Protein 9I98 (pdb70)

InterPro domains:
  IPR005653 Organic solvent tolerance-like, N-terminal [PF03968] (53-194)
  IPR007543 LptD, C-terminal [PF04453] (309-697)
  IPR020889 LPS-assembly protein LptD [MF_01411] (3-763)
  IPR050218 Lipopolysaccharide Assembly Protein LptD [PTHR30189] (1-781)

Solvent-accessible surface area: 33456 Å² total; per-residue (Å²): 97,28,136,81,68,52,40,12,52,119,9,67,30,4,97,91,5,75,23,64,17,76,62,133,82,69,26,148,69,64,19,11,23,57,11,29,1,77,0,105,83,6,24,37,65,2,115,16,57,26,57,101,33,104,50,152,28,11,53,7,37,61,3,80,1,89,0,59,46,0,108,17,28,80,108,114,76,113,141,71,152,41,11,112,0,71,2,61,28,59,63,18,66,11,60,58,110,86,32,96,46,44,66,17,58,37,14,69,3,40,5,47,40,2,9,48,27,12,51,46,74,64,16,24,5,2,36,4,37,4,31,8,50,77,26,73,4,79,7,37,70,72,64,34,25,42,84,15,40,12,59,14,46,13,20,36,135,106,59,65,15,6,19,10,2,43,73,17,68,36,42,26,85,47,80,73,103,65,59,95,82,21,33,84,63,47,14,11,38,4,56,2,32,24,97,94,133,41,17,0,60,3,54,2,78,3,81,18,49,9,70,32,54,44,97,77,75,63,93,9,52,72,42,46,13,47,19,87,3,29,5,71,0,76,0,71,60,17,122,69,41,37,85,151,48,132,49,107,9,63,105,53,14,106,7,70,0,60,7,84,28,41,18,17,83,75,10,51,31,67,88,24,130,183,83,55,112,36,57,37,37,4,59,31,40,70,48,7,79,8,96,8,23,83,86,89,0,32,38,2,48,42,5,1,1,10,49,19,24,32,31,24,27,6,3,14,43,36,36,56,26,0,11,10,0,12,8,9,9,9,32,22,37,5,53,3,58,9,14,27,22,35,25,115,45,29,65,40,58,52,23,81,9,80,3,25,12,90,19,97,71,49,32,99,2,32,56,71,120,48,52,78,80,49,124,51,108,76,15,40,7,10,107,3,9,50,37,42,112,50,66,32,122,78,49,0,48,43,15,17,86,24,80,17,33,42,3,96,49,36,6,13,26,50,46,19,60,0,2,51,52,54,84,23,66,0,33,12,91,23,75,16,50,1,0,54,43,22,0,62,9,40,15,25,141,54,9,34,108,19,80,23,20,76,59,10,4,7,5,60,1,42,8,36,0,53,3,76,52,112,122,100,0,57,0,18,10,104,6,68,21,52,77,40,101,104,34,3,0,16,6,99,3,56,7,57,16,53,134,92,90,17,62,49,68,24,70,26,86,25,2,15,18,41,34,105,129,136,89,90,14,61,47,11,44,25,79,16,99,48,57,65,154,115,17,11,2,50,105,4,2,103,71,12,14,3,25,11,33,51,6,55,163,50,74,89,71,31,111,75,50,48,0,20,94,64,1,66,37,0,11,16,30,21,70,48,34,23,3,68,13,3,56,8,0,73,77,35,0,85,91,33,47,9,92,43,33,79,122,127,35,131,128,127,105,6,10,16,0,102,11,42,159,47,50,73,33,84,17,12,14,0,8,6,31,10,2,44,7,0,7,14,24,2,14,0,46,0,76,4,34,0,56,18,54,89,142,74,103,36,111,14,44,2,36,5,42,43,30,4,9,4,12,14,34,57,1,5,0,20,12,24,3,43,60,46,10,32,142,23,0,28,41,58,0,0,45,42,0,3,44,72,0,44,20,6,83,43,64,6,157,153,78,128,19,141,26,34,225,100,2,81,54,72,183,109,111,140

Radius of gyration: 26.99 Å; Cα contacts (8 Å, |Δi|>4): 1843; chains: 3; bounding box: 71×61×68 Å

Sequence (718 aa):
SGFLIPNAKYTTTNYFEFYLPYYWNIAPNMDATITPHYMHRRGNIMWENEFRYLSQAGAGLMELDYLPSDKVYEDEHPNDDSSRRWLFYWNHSGVMDQVWRFNVDYTKVSDPSYFNDFDNKYGSSTDGYATQKFSVGYAVQNNFNATVSTKQFQVFSEQNTSSYSAEPQLDVNYYQNDVGPFDTRIYGQAVHFVNTRDDMPEATRVHLEPTINLPLSNNWGSINTEAKFLATHYQQTNLDWYNSRNTTKLDESVNRVMPQFKVDGKMVFERDMEMLAPGYTQTLEPRAQYLYVPYRDQSDIYNYDSSLLQSDYSGLFRDRTYGGLDRIASANQVTTGVTSRIYDDAAVERFNISVGQIYYFTESRTGDDNITWENDDKTGSLVWAGDTYWRISERWGLRGGIQYDTRLDNVATSNSSIEYRRDEDRLVQLNYHYASPEYIQATLPKYYSTAEQYKNGISQVGAVASRPIADRWSIVGAYYYDTNANKQADSMLGVQYSSCCYAIRVGYERKLNGWDNDKQHAVYDNAIGFNIELGLGTQEMLRSNILPYQNTLCGWHLRDTTQVPSTMKVMILDSGDPNGPLSRAVRNQLRLNGVELLDKETTRKDVPSLRLGKVSIAKDTASVFRNGQTAEYQMIMTVNATVLIPGRDIYPISAKVFRSFFDNPQMALAKDNEQDMIVKEMYDRAAEQLIRKLPSIRAADIACSDFMDWFYCDGYPCA

Foldseek 3Di:
DFWDFKWWKAKPLQGTKIWTKTKACPDPFKIKIWIFMATVQQGFTKIKMWIWGQDQFFTKIWIKIKTQAGPVQCVVVVPDPGHIKMKIFMFGFGDHPNFKTWTWTAIDIPALCPQLRDAAPVHHLPDQKTKTKTKIKGDDPFKIKMWMWIDIQGRDPVDRKAKIFGTKIWMKGWDPPPPQKTKIKIWMWTWIDIPDPQDKTKIKIKIKIKMKHWDDDPFKIKMKMKMKIWMWMAIDNQCVVCVPDVDAADRIDIDIWMKIKMKMKGKDKDFDDVPDGQKMKIKMKMKMWIFIDEDAQSNFDDRAWAADDCAPVNQRDRAGIPDDSFGWGAGKMKIKMKMFMAHNVRDTAKMKMKIWMFGPFFTDGNPPPFDFPDDDGGGTFKMKMKMWGNPDPFKIKIKIWIGGVRLPDTAKIKIKMKGDPDLQWIKMKMWIWGALSNCCGGPDPCLCVAPVRNRTFTKIKIKGWDDDPQFKIWIWMWMATVVVRGTAKIKIKIWGDDDQKIKIWMKMKHFSQADPVVTGTDIMIMIIMDMDSSRCSQVRQQNIPDHDDDRD/DPDDPPPAALAHPLQQEEEEAEPCCPDLLNVLLVVVNVVSNRHYDYPPDPPQQHKYKYWDDKDKDWDAPDADPVRHGFKIKIKIKTKMWIGRDPQDIHIDMAMDIDMDTADVVPNVVVVVVVVVVVSVVSNSRNVRVSNCNVVVVVVSD/DDPDPCVLVPVVDPVVD

Secondary structure (DSSP, 8-state):
-EE-PPPEEEETTTEEEEE--EEEEEETTEEEEEEEEEETTTTEEEEEEEEEEEETTEEEEEEEEEES--HHHHHH-TTSS---EEEEEEEEEEEETTTEEEEEEEEEESSTTSTTTS--SSS-TT-SEEEEEEEEEEEETTEEEEEEEEEEEE--SS----EEEEEEEEEEEEEEEETTEEEEEEEEEEEEEESSSSS-EEEEEEEEEEEEEEE--SSEEEEEEEEEEEEEEEEE--HHHHHH-SS---SEEEEEEEEEEEEEEE-EEEEE-SSSTTEEEEEEEEEEEEEE-----TTS--SS--B----HHHHT-S-SBSSSS----EEEEEEEEEEEEE-TT--EEEEEEEEEEEESS----S------SS---SEEEEEEEEEEE--SSSEEEEEEEEEETTTTEEEEEEEEEEEEEETTEEEEEEEEEE-HHHHHHHS-GGGTTSTTTTT-EEEEEEEEEEEETTTEEEEEEEEEETTTTEEEEEEEEEEEE-SS-EEEEEEEEEEEEEETTTTEEEEEEEEEEEEE----HHHHHTSSSS------/---EE--S-SS-STTSEEEEEES-TTSHHHHHHHHHHHHTT-EEEPTT-S--SS-EEEEEEEEEEEEEEEE-TTS-EEEEEEEEEEEEEEEETTTEEEEEEEEEEEEEE--GGGHHHHHHHHHHHHHHHHHHHHHHHHHTHHHHHHHH-/--S-GGGGTS--S----

B-factor: mean 90.66, std 22.63, range [30.0, 201.22]

GO terms:
  GO:0005515 protein binding (F, IPI)

Nearest PDB structures (foldseek):
  4q35-assembly1_A  TM=9.926E-01  e=1.844E-93  Shigella flexneri
  4rhb-assembly1_A  TM=9.964E-01  e=6.907E-90  Escherichia coli K-12
  4n4r-assembly1_A  TM=9.851E-01  e=5.255E-80  Salmonella enterica subsp. enterica serovar Typhimurium str. LT2
  8h1s-assembly2_A  TM=8.598E-01  e=5.212E-42  Pseudomonas aeruginosa PAO1
  8h1s-assembly1_C  TM=8.596E-01  e=9.929E-42  Pseudomonas aeruginosa PAO1

Structure (mmCIF, N/CA/C/O backbone):
data_9I98
#
_entry.id   9I98
#
_cell.length_a   1.00
_cell.length_b   1.00
_cell.length_c   1.00
_cell.angle_alpha   90.00
_cell.angle_beta   90.00
_cell.angle_gamma   90.00
#
_symmetry.space_group_name_H-M   'P 1'
#
loop_
_entity.id
_entity.type
_entity.pdbx_description
1 polymer 'LPS-assembly protein LptD'
2 polymer 'LPS-assembly lipoprotein LptE'
3 polymer 'Compound 13 - Bicyclic Peptide binder'
4 non-polymer DODECYL-BETA-D-MALTOSIDE
5 non-polymer 1-[3,5-bis(2-chloranylethanoyl)-1,3,5-triazinan-1-yl]-2-chloranyl-ethanone
#
loop_
_atom_site.group_PDB
_atom_site.id
_atom_site.type_symbol
_atom_site.label_atom_id
_atom_site.label_alt_id
_atom_site.label_comp_id
_atom_site.label_asym_id
_atom_site.label_entity_id
_atom_site.label_seq_id
_atom_site.pdbx_PDB_ins_code
_atom_site.Cartn_x
_atom_site.Cartn_y
_atom_site.Cartn_z
_atom_site.occupancy
_atom_site.B_iso_or_equiv
_atom_site.auth_seq_id
_atom_site.auth_comp_id
_atom_site.auth_asym_id
_atom_site.auth_atom_id
_atom_site.pdbx_PDB_model_num
ATOM 1 N N . SER A 1 202 ? 112.336 145.138 155.678 1.00 85.40 226 SER A N 1
ATOM 2 C CA . SER A 1 202 ? 113.730 145.563 155.703 1.00 90.41 226 SER A CA 1
ATOM 3 C C . SER A 1 202 ? 114.323 145.417 157.099 1.00 90.82 226 SER A C 1
ATOM 4 O O . SER A 1 202 ? 113.927 146.119 158.027 1.00 90.76 226 SER A O 1
ATOM 7 N N . GLY A 1 203 ? 115.275 144.507 157.238 1.00 98.45 227 GLY A N 1
ATOM 8 C CA . GLY A 1 203 ? 115.896 144.285 158.524 1.00 97.19 227 GLY A CA 1
ATOM 9 C C . GLY A 1 203 ? 117.051 143.317 158.424 1.00 99.47 227 GLY A C 1
ATOM 10 O O . GLY A 1 203 ? 117.475 142.941 157.331 1.00 102.17 227 GLY A O 1
ATOM 11 N N . PHE A 1 204 ? 117.553 142.915 159.587 1.00 83.46 228 PHE A N 1
ATOM 12 C CA . PHE A 1 204 ? 118.696 142.018 159.654 1.00 79.23 228 PHE A CA 1
ATOM 13 C C . PHE A 1 204 ? 118.299 140.606 159.249 1.00 82.81 228 PHE A C 1
ATOM 14 O O . PHE A 1 204 ? 117.211 140.130 159.585 1.00 88.16 228 PHE A O 1
ATOM 22 N N . LEU A 1 205 ? 119.187 139.936 158.523 1.00 66.88 229 LEU A N 1
ATOM 23 C CA . LEU A 1 205 ? 118.996 138.539 158.168 1.00 67.98 229 LEU A CA 1
ATOM 24 C C . LEU A 1 205 ? 119.671 137.659 159.218 1.00 70.10 229 LEU A C 1
ATOM 25 O O . LEU A 1 205 ? 120.115 138.134 160.266 1.00 70.97 229 LEU A O 1
ATOM 30 N N . ILE A 1 206 ? 119.758 136.361 158.949 1.00 84.73 230 ILE A N 1
ATOM 31 C CA . ILE A 1 206 ? 120.373 135.409 159.867 1.00 84.76 230 ILE A CA 1
ATOM 32 C C . ILE A 1 206 ? 121.866 135.355 159.556 1.00 88.01 230 ILE A C 1
ATOM 33 O O . ILE A 1 206 ? 122.236 134.989 158.430 1.00 91.16 230 ILE A O 1
ATOM 38 N N . PRO A 1 207 ? 122.740 135.707 160.498 1.00 86.12 231 PRO A N 1
ATOM 39 C CA . PRO A 1 207 ? 124.182 135.689 160.214 1.00 82.42 231 PRO A CA 1
ATOM 40 C C . PRO A 1 207 ? 124.688 134.269 160.004 1.00 84.03 231 PRO A C 1
ATOM 41 O O . PRO A 1 207 ? 124.524 133.402 160.865 1.00 88.58 231 PRO A O 1
ATOM 45 N N . ASN A 1 208 ? 125.312 134.042 158.856 1.00 77.00 232 ASN A N 1
ATOM 46 C CA . ASN A 1 208 ? 125.963 132.779 158.549 1.00 81.13 232 ASN A CA 1
ATOM 47 C C . ASN A 1 208 ? 127.458 132.847 158.846 1.00 83.90 232 ASN A C 1
ATOM 48 O O . ASN A 1 208 ? 128.036 133.926 158.990 1.00 88.25 232 ASN A O 1
ATOM 53 N N . ALA A 1 209 ? 128.084 131.677 158.936 1.00 78.13 233 ALA A N 1
ATOM 54 C CA . ALA A 1 209 ? 129.479 131.601 159.341 1.00 70.82 233 ALA A CA 1
ATOM 55 C C . ALA A 1 209 ? 130.249 130.687 158.401 1.00 75.45 233 ALA A C 1
ATOM 56 O O . ALA A 1 209 ? 129.673 129.868 157.683 1.00 85.68 233 ALA A O 1
ATOM 58 N N . LYS A 1 210 ? 131.571 130.841 158.420 1.00 71.43 234 LYS A N 1
ATOM 59 C CA . LYS A 1 210 ? 132.441 130.103 157.519 1.00 66.06 234 LYS A CA 1
ATOM 60 C C . LYS A 1 210 ? 133.849 130.068 158.094 1.00 72.03 234 LYS A C 1
ATOM 61 O O . LYS A 1 210 ? 134.284 131.008 158.763 1.00 83.24 234 LYS A O 1
ATOM 67 N N . TYR A 1 211 ? 134.550 128.968 157.830 1.00 72.71 235 TYR A N 1
ATOM 68 C CA . TYR A 1 211 ? 135.962 128.818 158.153 1.00 73.18 235 TYR A CA 1
ATOM 69 C C . TYR A 1 211 ? 136.684 128.379 156.891 1.00 76.92 235 TYR A C 1
ATOM 70 O O . TYR A 1 211 ? 136.328 127.361 156.290 1.00 85.61 235 TYR A O 1
ATOM 79 N N . THR A 1 212 ? 137.704 129.137 156.500 1.00 79.39 236 THR A N 1
ATOM 80 C CA . THR A 1 212 ? 138.497 128.835 155.321 1.00 80.64 236 THR A CA 1
ATOM 81 C C . THR A 1 212 ? 139.974 128.955 155.663 1.00 84.52 236 THR A C 1
ATOM 82 O O . THR A 1 212 ? 140.362 129.664 156.593 1.00 92.00 236 THR A O 1
ATOM 86 N N . THR A 1 213 ? 140.801 128.248 154.896 1.00 82.76 237 THR A N 1
ATOM 87 C CA . THR A 1 213 ? 142.240 128.280 155.115 1.00 85.94 237 THR A CA 1
ATOM 88 C C . THR A 1 213 ? 142.886 129.577 154.649 1.00 90.16 237 THR A C 1
ATOM 89 O O . THR A 1 213 ? 144.042 129.832 155.001 1.00 89.75 237 THR A O 1
ATOM 93 N N . THR A 1 214 ? 142.180 130.398 153.872 1.00 109.75 238 THR A N 1
ATOM 94 C CA . THR A 1 214 ? 142.697 131.694 153.453 1.00 109.87 238 THR A CA 1
ATOM 95 C C . THR A 1 214 ? 142.267 132.837 154.358 1.00 110.39 238 THR A C 1
ATOM 96 O O . THR A 1 214 ? 142.966 133.852 154.425 1.00 114.86 238 THR A O 1
ATOM 100 N N . ASN A 1 215 ? 141.134 132.706 155.048 1.00 93.47 239 ASN A N 1
ATOM 101 C CA . ASN A 1 215 ? 140.629 133.761 155.910 1.00 90.78 239 ASN A CA 1
ATOM 102 C C . ASN A 1 215 ? 140.398 133.325 157.347 1.00 94.40 239 ASN A C 1
ATOM 103 O O . ASN A 1 215 ? 140.105 134.180 158.188 1.00 101.47 239 ASN A O 1
ATOM 108 N N . TYR A 1 216 ? 140.525 132.036 157.653 1.00 92.67 240 TYR A N 1
ATOM 109 C CA . TYR A 1 216 ? 140.273 131.494 158.998 1.00 90.37 240 TYR A CA 1
ATOM 110 C C . TYR A 1 216 ? 138.793 131.723 159.292 1.00 91.80 240 TYR A C 1
ATOM 111 O O . TYR A 1 216 ? 137.958 131.480 158.406 1.00 95.70 240 TYR A O 1
ATOM 120 N N . PHE A 1 217 ? 138.421 132.181 160.482 1.00 84.89 241 PHE A N 1
ATOM 121 C CA . PHE A 1 217 ? 137.014 132.384 160.793 1.00 82.59 241 PHE A CA 1
ATOM 122 C C . PHE A 1 217 ? 136.460 133.568 160.011 1.00 85.93 241 PHE A C 1
ATOM 123 O O . PHE A 1 217 ? 137.070 134.639 159.968 1.00 91.71 241 PHE A O 1
ATOM 131 N N . GLU A 1 218 ? 135.298 133.371 159.399 1.00 84.64 242 GLU A N 1
ATOM 132 C CA . GLU A 1 218 ? 134.603 134.409 158.653 1.00 78.98 242 GLU A CA 1
ATOM 133 C C . GLU A 1 218 ? 133.241 134.644 159.285 1.00 84.84 242 GLU A C 1
ATOM 134 O O . GLU A 1 218 ? 132.611 133.708 159.784 1.00 92.69 242 GLU A O 1
ATOM 140 N N . PHE A 1 219 ? 132.788 135.890 159.266 1.00 87.04 243 PHE A N 1
ATOM 141 C CA . PHE A 1 219 ? 131.470 136.223 159.784 1.00 81.92 243 PHE A CA 1
ATOM 142 C C . PHE A 1 219 ? 130.766 137.163 158.820 1.00 86.44 243 PHE A C 1
ATOM 143 O O . PHE A 1 219 ? 131.379 138.091 158.296 1.00 91.73 243 PHE A O 1
ATOM 151 N N . TYR A 1 220 ? 129.483 136.920 158.584 1.00 76.45 244 TYR A N 1
ATOM 152 C CA . TYR A 1 220 ? 128.660 137.793 157.759 1.00 74.98 244 TYR A CA 1
ATOM 153 C C . TYR A 1 220 ? 127.467 138.270 158.570 1.00 79.86 244 TYR A C 1
ATOM 154 O O . TYR A 1 220 ? 126.832 137.482 159.274 1.00 87.58 244 TYR A O 1
ATOM 163 N N . LEU A 1 221 ? 127.160 139.561 158.467 1.00 86.00 245 LEU A N 1
ATOM 164 C CA . LEU A 1 221 ? 126.023 140.152 159.172 1.00 84.19 245 LEU A CA 1
ATOM 165 C C . LEU A 1 221 ? 125.183 140.937 158.174 1.00 86.74 245 LEU A C 1
ATOM 166 O O . LEU A 1 221 ? 125.218 142.174 158.149 1.00 90.40 245 LEU A O 1
ATOM 171 N N . PRO A 1 222 ? 124.408 140.248 157.341 1.00 77.65 246 PRO A N 1
ATOM 172 C CA . PRO A 1 222 ? 123.656 140.940 156.291 1.00 78.13 246 PRO A CA 1
ATOM 173 C C . PRO A 1 222 ? 122.519 141.781 156.847 1.00 81.65 246 PRO A C 1
ATOM 174 O O . PRO A 1 222 ? 121.952 141.493 157.903 1.00 87.03 246 PRO A O 1
ATOM 178 N N . TYR A 1 223 ? 122.195 142.840 156.111 1.00 79.59 247 TYR A N 1
ATOM 179 C CA . TYR A 1 223 ? 121.043 143.687 156.376 1.00 78.24 247 TYR A CA 1
ATOM 180 C C . TYR A 1 223 ? 120.348 143.943 155.050 1.00 81.06 247 TYR A C 1
ATOM 181 O O . TYR A 1 223 ? 120.992 144.354 154.080 1.00 83.91 247 TYR A O 1
ATOM 190 N N . TYR A 1 224 ? 119.042 143.709 155.011 1.00 81.43 248 TYR A N 1
ATOM 191 C CA . TYR A 1 224 ? 118.255 143.852 153.795 1.00 81.02 248 TYR A CA 1
ATOM 192 C C . TYR A 1 224 ? 117.431 145.128 153.881 1.00 83.12 248 TYR A C 1
ATOM 193 O O . TYR A 1 224 ? 116.715 145.344 154.863 1.00 89.50 248 TYR A O 1
ATOM 202 N N . TRP A 1 225 ? 117.532 145.966 152.852 1.00 89.03 249 TRP A N 1
ATOM 203 C CA . TRP A 1 225 ? 116.825 147.239 152.785 1.00 89.96 249 TRP A CA 1
ATOM 204 C C . TRP A 1 225 ? 115.881 147.134 151.593 1.00 94.98 249 TRP A C 1
ATOM 205 O O . TRP A 1 225 ? 116.329 147.019 150.448 1.00 99.71 249 TRP A O 1
ATOM 216 N N . ASN A 1 226 ? 114.579 147.171 151.863 1.00 95.01 250 ASN A N 1
ATOM 217 C CA . ASN A 1 226 ? 113.563 147.144 150.813 1.00 92.74 250 ASN A CA 1
ATOM 218 C C . ASN A 1 226 ? 113.271 148.584 150.415 1.00 93.57 250 ASN A C 1
ATOM 219 O O . ASN A 1 226 ? 112.448 149.258 151.037 1.00 95.60 250 ASN A O 1
ATOM 224 N N . ILE A 1 227 ? 113.949 149.058 149.372 1.00 93.44 251 ILE A N 1
ATOM 225 C CA . ILE A 1 227 ? 113.819 150.457 148.973 1.00 95.61 251 ILE A CA 1
ATOM 226 C C . ILE A 1 227 ? 112.458 150.703 148.338 1.00 96.77 251 ILE A C 1
ATOM 227 O O . ILE A 1 227 ? 111.676 151.540 148.801 1.00 96.44 251 ILE A O 1
ATOM 232 N N . ALA A 1 228 ? 112.158 149.974 147.271 1.00 95.92 252 ALA A N 1
ATOM 233 C CA . ALA A 1 228 ? 110.918 150.139 146.528 1.00 92.97 252 ALA A CA 1
ATOM 234 C C . ALA A 1 228 ? 110.455 148.775 146.032 1.00 95.70 252 ALA A C 1
ATOM 235 O O . ALA A 1 228 ? 111.166 147.781 146.222 1.00 99.33 252 ALA A O 1
ATOM 237 N N . PRO A 1 229 ? 109.271 148.673 145.423 1.00 105.93 253 PRO A N 1
ATOM 238 C CA . PRO A 1 229 ? 108.852 147.376 144.861 1.00 106.29 253 PRO A CA 1
ATOM 239 C C . PRO A 1 229 ? 109.768 146.852 143.767 1.00 106.55 253 PRO A C 1
ATOM 240 O O . PRO A 1 229 ? 109.816 145.635 143.556 1.00 104.98 253 PRO A O 1
ATOM 244 N N . ASN A 1 230 ? 110.493 147.722 143.064 1.00 103.85 254 ASN A N 1
ATOM 245 C CA . ASN A 1 230 ? 111.388 147.305 141.992 1.00 102.52 254 ASN A CA 1
ATOM 246 C C . ASN A 1 230 ? 112.860 147.454 142.357 1.00 101.60 254 ASN A C 1
ATOM 247 O O . ASN A 1 230 ? 113.722 147.237 141.501 1.00 101.45 254 ASN A O 1
ATOM 252 N N . MET A 1 231 ? 113.170 147.820 143.597 1.00 101.41 255 MET A N 1
ATOM 253 C CA . MET A 1 231 ? 114.544 148.067 144.008 1.00 99.33 255 MET A CA 1
ATOM 254 C C . MET A 1 231 ? 114.761 147.537 145.414 1.00 102.10 255 MET A C 1
ATOM 255 O O . MET A 1 231 ? 113.884 147.660 146.271 1.00 106.18 255 MET A O 1
ATOM 260 N N . ASP A 1 232 ? 115.933 146.955 145.652 1.00 97.63 256 ASP A N 1
ATOM 261 C CA . ASP A 1 232 ? 116.311 146.581 147.007 1.00 92.88 256 ASP A CA 1
ATOM 262 C C . ASP A 1 232 ? 117.828 146.539 147.119 1.00 92.75 256 ASP A C 1
ATOM 263 O O . ASP A 1 232 ? 118.543 146.485 146.116 1.00 97.76 256 ASP A O 1
ATOM 268 N N . ALA A 1 233 ? 118.314 146.576 148.358 1.00 78.53 257 ALA A N 1
ATOM 269 C CA . ALA A 1 233 ? 119.742 146.622 148.619 1.00 78.28 257 ALA A CA 1
ATOM 270 C C .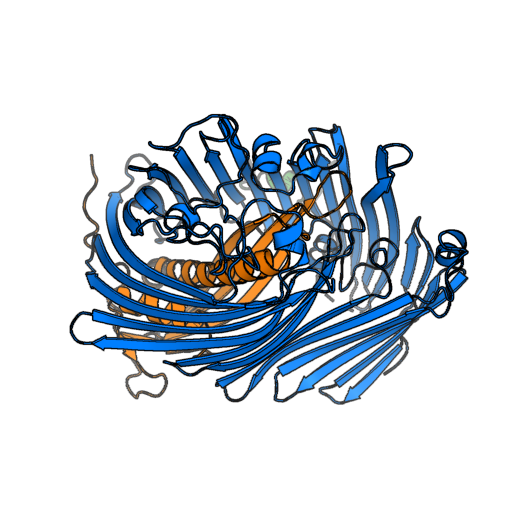 ALA A 1 233 ? 120.075 145.706 149.785 1.00 81.36 257 ALA A C 1
ATOM 271 O O . ALA A 1 233 ? 119.211 145.339 150.583 1.00 90.51 257 ALA A O 1
ATOM 273 N N . THR A 1 234 ? 121.349 145.339 149.873 1.00 76.02 258 THR A N 1
ATOM 274 C CA . THR A 1 234 ? 121.829 144.477 150.947 1.00 75.72 258 THR A CA 1
ATOM 275 C C . THR A 1 234 ? 123.208 144.949 151.374 1.00 76.18 258 THR A C 1
ATOM 276 O O . THR A 1 234 ? 124.122 145.015 150.552 1.00 84.95 258 THR A O 1
ATOM 280 N N . ILE A 1 235 ? 123.359 145.269 152.653 1.00 72.27 259 ILE A N 1
ATOM 281 C CA . ILE A 1 235 ? 124.633 145.708 153.210 1.00 72.44 259 ILE A CA 1
ATOM 282 C C . ILE A 1 235 ? 125.121 144.628 154.161 1.00 75.18 259 ILE A C 1
ATOM 283 O O . ILE A 1 235 ? 124.454 144.320 155.153 1.00 83.92 259 ILE A O 1
ATOM 288 N N . THR A 1 236 ? 126.278 144.052 153.863 1.00 70.24 260 THR A N 1
ATOM 289 C CA . THR A 1 236 ? 126.818 142.940 154.641 1.00 71.11 260 THR A CA 1
ATOM 290 C C . THR A 1 236 ? 128.211 143.287 155.141 1.00 70.44 260 THR A C 1
ATOM 291 O O . THR A 1 236 ? 129.159 143.344 154.330 1.00 77.12 260 THR A O 1
ATOM 295 N N . PRO A 1 237 ? 128.377 143.572 156.431 1.00 68.90 261 PRO A N 1
ATOM 296 C CA . PRO A 1 237 ? 129.719 143.525 157.018 1.00 69.51 261 PRO A CA 1
ATOM 297 C C . PRO A 1 237 ? 130.187 142.081 157.097 1.00 71.38 261 PRO A C 1
ATOM 298 O O . PRO A 1 237 ? 129.447 141.192 157.528 1.00 78.41 261 PRO A O 1
ATOM 302 N N . HIS A 1 238 ? 131.428 141.850 156.677 1.00 79.05 262 HIS A N 1
ATOM 303 C CA . HIS A 1 238 ? 131.976 140.506 156.538 1.00 73.47 262 HIS A CA 1
ATOM 304 C C . HIS A 1 238 ? 133.326 140.578 157.247 1.00 76.99 262 HIS A C 1
ATOM 305 O O . HIS A 1 238 ? 134.307 141.067 156.685 1.00 84.39 262 HIS A O 1
ATOM 312 N N . TYR A 1 239 ? 133.356 140.109 158.488 1.00 75.56 263 TYR A N 1
ATOM 313 C CA . TYR A 1 239 ? 134.573 140.095 159.282 1.00 72.11 263 TYR A CA 1
ATOM 314 C C . TYR A 1 239 ? 135.466 138.932 158.880 1.00 73.43 263 TYR A C 1
ATOM 315 O O . TYR A 1 239 ? 135.010 137.786 158.801 1.00 81.34 263 TYR A O 1
ATOM 324 N N . MET A 1 240 ? 136.740 139.235 158.641 1.00 88.52 264 MET A N 1
ATOM 325 C CA . MET A 1 240 ? 137.767 138.250 158.331 1.00 88.22 264 MET A CA 1
ATOM 326 C C . MET A 1 240 ? 138.839 138.315 159.406 1.00 90.80 264 MET A C 1
ATOM 327 O O . MET A 1 240 ? 139.392 139.392 159.675 1.00 99.19 264 MET A O 1
ATOM 332 N N . HIS A 1 241 ? 139.136 137.164 160.010 1.00 78.26 265 HIS A N 1
ATOM 333 C CA . HIS A 1 241 ? 140.053 137.122 161.141 1.00 81.74 265 HIS A CA 1
ATOM 334 C C . HIS A 1 241 ? 141.507 137.083 160.695 1.00 87.32 265 HIS A C 1
ATOM 335 O O . HIS A 1 241 ? 142.347 137.795 161.256 1.00 89.62 265 HIS A O 1
ATOM 342 N N . ARG A 1 242 ? 141.827 136.245 159.706 1.00 92.26 266 ARG A N 1
ATOM 343 C CA . ARG A 1 242 ? 143.202 136.165 159.225 1.00 91.99 266 ARG A CA 1
ATOM 344 C C . ARG A 1 242 ? 143.642 137.478 158.598 1.00 94.79 266 ARG A C 1
ATOM 345 O O . ARG A 1 242 ? 144.781 137.915 158.791 1.00 95.85 266 ARG A O 1
ATOM 353 N N . ARG A 1 243 ? 142.752 138.123 157.849 1.00 86.44 267 ARG A N 1
ATOM 354 C CA . ARG A 1 243 ? 143.037 139.449 157.326 1.00 84.38 267 ARG A CA 1
ATOM 355 C C . ARG A 1 243 ? 142.687 140.545 158.320 1.00 82.76 267 ARG A C 1
ATOM 356 O O . ARG A 1 243 ? 143.031 141.707 158.083 1.00 80.98 267 ARG A O 1
ATOM 364 N N . GLY A 1 244 ? 142.021 140.195 159.419 1.00 101.14 268 GLY A N 1
ATOM 365 C CA . GLY A 1 244 ? 141.838 141.076 160.554 1.00 99.41 268 GLY A CA 1
ATOM 366 C C . GLY A 1 244 ? 141.109 142.372 160.278 1.00 101.36 268 GLY A C 1
ATOM 367 O O . GLY A 1 244 ? 141.567 143.438 160.699 1.00 100.46 268 GLY A O 1
ATOM 368 N N . ASN A 1 245 ? 139.981 142.312 159.580 1.00 95.99 269 ASN A N 1
ATOM 369 C CA . ASN A 1 245 ? 139.265 143.542 159.261 1.00 91.86 269 ASN A CA 1
ATOM 370 C C . ASN A 1 245 ? 137.842 143.169 158.852 1.00 95.11 269 ASN A C 1
ATOM 371 O O . ASN A 1 245 ? 137.421 142.018 159.001 1.00 97.40 269 ASN A O 1
ATOM 376 N N . ILE A 1 246 ? 137.085 144.152 158.369 1.00 82.18 270 ILE A N 1
ATOM 377 C CA . ILE A 1 246 ? 135.706 143.956 157.942 1.00 77.16 270 ILE A CA 1
ATOM 378 C C . ILE A 1 246 ? 135.572 144.459 156.515 1.00 76.30 270 ILE A C 1
ATOM 379 O O . ILE A 1 246 ? 135.736 145.657 156.258 1.00 82.72 270 ILE A O 1
ATOM 384 N N . MET A 1 247 ? 135.272 143.553 155.593 1.00 75.34 271 MET A N 1
ATOM 385 C CA . MET A 1 247 ? 134.969 143.920 154.220 1.00 74.84 271 MET A CA 1
ATOM 386 C C . MET A 1 247 ? 133.483 144.227 154.112 1.00 80.42 271 MET A C 1
ATOM 387 O O . MET A 1 247 ? 132.649 143.471 154.616 1.00 92.19 271 MET A O 1
ATOM 392 N N . TRP A 1 248 ? 133.154 145.339 153.470 1.00 72.97 272 TRP A N 1
ATOM 393 C CA . TRP A 1 248 ? 131.772 145.775 153.339 1.00 69.49 272 TRP A CA 1
ATOM 394 C C . TRP A 1 248 ? 131.276 145.390 151.954 1.00 72.36 272 TRP A C 1
ATOM 395 O O . TRP A 1 248 ? 131.882 145.774 150.947 1.00 82.95 272 TRP A O 1
ATOM 406 N N . GLU A 1 249 ? 130.187 144.626 151.906 1.00 82.16 273 GLU A N 1
ATOM 407 C CA . GLU A 1 249 ? 129.617 144.127 150.664 1.00 84.42 273 GLU A CA 1
ATOM 408 C C . GLU A 1 249 ? 128.263 144.782 150.442 1.00 89.70 273 GLU A C 1
ATOM 409 O O . GLU A 1 249 ? 127.453 144.864 151.369 1.00 96.28 273 GLU A O 1
ATOM 415 N N . ASN A 1 250 ? 128.017 145.254 149.223 1.00 73.35 274 ASN A N 1
ATOM 416 C CA . ASN A 1 250 ? 126.772 145.930 148.889 1.00 70.93 274 ASN A CA 1
ATOM 417 C C . ASN A 1 250 ? 126.158 145.293 147.652 1.00 73.36 274 ASN A C 1
ATOM 418 O O . ASN A 1 250 ? 126.755 145.326 146.570 1.00 81.50 274 ASN A O 1
ATOM 423 N N . GLU A 1 251 ? 124.974 144.712 147.832 1.00 85.57 275 GLU A N 1
ATOM 424 C CA . GLU A 1 251 ? 124.078 144.264 146.776 1.00 83.41 275 GLU A CA 1
ATOM 425 C C . GLU A 1 251 ? 123.102 145.383 146.452 1.00 87.01 275 GLU A C 1
ATOM 426 O O . GLU A 1 251 ? 122.628 146.073 147.358 1.00 93.86 275 GLU A O 1
ATOM 432 N N . PHE A 1 252 ? 122.769 145.534 145.174 1.00 79.59 276 PHE A N 1
ATOM 433 C CA . PHE A 1 252 ? 121.709 146.452 144.766 1.00 79.13 276 PHE A CA 1
ATOM 434 C C . PHE A 1 252 ? 121.010 145.857 143.552 1.00 81.50 276 PHE A C 1
ATOM 435 O O . PHE A 1 252 ? 121.579 145.833 142.458 1.00 85.96 276 PHE A O 1
ATOM 443 N N . ARG A 1 253 ? 119.788 145.371 143.747 1.00 87.45 277 ARG A N 1
ATOM 444 C CA . ARG A 1 253 ? 119.003 144.759 142.684 1.00 84.91 277 ARG A CA 1
ATOM 445 C C . ARG A 1 253 ? 117.917 145.729 142.245 1.00 88.56 277 ARG A C 1
ATOM 446 O O . ARG A 1 253 ? 117.234 146.322 143.088 1.00 91.59 277 ARG A O 1
ATOM 454 N N . TYR A 1 254 ? 117.755 145.884 140.932 1.00 81.48 278 TYR A N 1
ATOM 455 C CA . TYR A 1 254 ? 116.788 146.826 140.391 1.00 77.02 278 TYR A CA 1
ATOM 456 C C . TYR A 1 254 ? 116.090 146.229 139.178 1.00 79.33 278 TYR A C 1
ATOM 457 O O . TYR A 1 254 ? 116.670 145.436 138.430 1.00 81.88 278 TYR A O 1
ATOM 466 N N . LEU A 1 255 ? 114.836 146.628 138.994 1.00 84.87 279 LEU A N 1
ATOM 467 C CA . LEU A 1 255 ? 114.058 146.310 137.806 1.00 82.81 279 LEU A CA 1
ATOM 468 C C . LEU A 1 255 ? 113.483 147.610 137.269 1.00 84.77 279 LEU A C 1
ATOM 469 O O . LEU A 1 255 ? 112.879 148.378 138.023 1.00 86.86 279 LEU A O 1
ATOM 474 N N . SER A 1 256 ? 113.678 147.864 135.979 1.00 90.88 280 SER A N 1
ATOM 475 C CA . SER A 1 256 ? 113.299 149.143 135.396 1.00 90.64 280 SER A CA 1
ATOM 476 C C . SER A 1 256 ? 112.747 148.901 133.997 1.00 92.84 280 SER A C 1
ATOM 477 O O . SER A 1 256 ? 112.556 147.759 133.568 1.00 90.49 280 SER A O 1
ATOM 480 N N . GLN A 1 257 ? 112.482 149.997 133.284 1.00 111.35 281 GLN A N 1
ATOM 481 C CA . GLN A 1 257 ? 112.003 149.896 131.910 1.00 111.30 281 GLN A CA 1
ATOM 482 C C . GLN A 1 257 ? 113.068 149.296 131.002 1.00 112.90 281 GLN A C 1
ATOM 483 O O . GLN A 1 257 ? 112.756 148.505 130.106 1.00 115.16 281 GLN A O 1
ATOM 489 N N . ALA A 1 258 ? 114.331 149.660 131.220 1.00 98.89 282 ALA A N 1
ATOM 490 C CA . ALA A 1 258 ? 115.420 149.205 130.368 1.00 96.35 282 ALA A CA 1
ATOM 491 C C . ALA A 1 258 ? 115.827 147.763 130.627 1.00 95.51 282 ALA A C 1
ATOM 492 O O . ALA A 1 258 ? 116.626 147.221 129.858 1.00 96.90 282 ALA A O 1
ATOM 494 N N . GLY A 1 259 ? 115.317 147.135 131.678 1.00 86.70 283 GLY A N 1
ATOM 495 C CA . GLY A 1 259 ? 115.631 145.760 131.990 1.00 87.76 283 GLY A CA 1
ATOM 496 C C . GLY A 1 259 ? 115.944 145.595 133.455 1.00 87.54 283 GLY A C 1
ATOM 497 O O . GLY A 1 259 ? 115.685 146.479 134.278 1.00 85.51 283 GLY A O 1
ATOM 498 N N . ALA A 1 260 ? 116.521 144.446 133.791 1.00 80.28 284 ALA A N 1
ATOM 499 C CA . ALA A 1 260 ? 116.847 144.098 135.165 1.00 76.98 284 ALA A CA 1
ATOM 500 C C . ALA A 1 260 ? 118.351 144.177 135.375 1.00 79.72 284 ALA A C 1
ATOM 501 O O . ALA A 1 260 ? 119.132 143.790 134.497 1.00 81.46 284 ALA A O 1
ATOM 503 N N . GLY A 1 261 ? 118.752 144.663 136.541 1.00 78.98 285 GLY A N 1
ATOM 504 C CA . GLY A 1 261 ? 120.153 144.930 136.802 1.00 73.70 285 GLY A CA 1
ATOM 505 C C . GLY A 1 261 ? 120.542 144.603 138.227 1.00 75.31 285 GLY A C 1
ATOM 506 O O . GLY A 1 261 ? 119.720 144.619 139.147 1.00 80.92 285 GLY A O 1
ATOM 507 N N . LEU A 1 262 ? 121.829 144.313 138.391 1.00 76.42 286 LEU A N 1
ATOM 508 C CA . LEU A 1 262 ? 122.424 143.917 139.656 1.00 72.49 286 LEU A CA 1
ATOM 509 C C . LEU A 1 262 ? 123.770 144.605 139.800 1.00 73.22 286 LEU A C 1
ATOM 510 O O . LEU A 1 262 ? 124.613 144.507 138.905 1.00 82.68 286 LEU A O 1
ATOM 515 N N . MET A 1 263 ? 123.973 145.294 140.917 1.00 77.26 287 MET A N 1
ATOM 516 C CA . MET A 1 263 ? 125.233 145.958 141.208 1.00 76.78 287 MET A CA 1
ATOM 517 C C . MET A 1 263 ? 125.812 145.426 142.510 1.00 81.75 287 MET A C 1
ATOM 518 O O . MET A 1 263 ? 125.091 145.208 143.486 1.00 91.35 287 MET A O 1
ATOM 523 N N . GLU A 1 264 ? 127.125 145.218 142.514 1.00 84.36 288 GLU A N 1
ATOM 524 C CA . GLU A 1 264 ? 127.840 144.720 143.680 1.00 78.74 288 GLU A CA 1
ATOM 525 C C . GLU A 1 264 ? 129.074 145.568 143.922 1.00 74.41 288 GLU A C 1
ATOM 526 O O . GLU A 1 264 ? 129.827 145.853 142.988 1.00 80.81 288 GLU A O 1
ATOM 532 N N . LEU A 1 265 ? 129.284 145.954 145.176 1.00 66.73 289 LEU A N 1
ATOM 533 C CA . LEU A 1 265 ? 130.463 146.726 145.560 1.00 70.79 289 LEU A CA 1
ATOM 534 C C . LEU A 1 265 ? 131.030 146.147 146.848 1.00 71.46 289 LEU A C 1
ATOM 535 O O . LEU A 1 265 ? 130.383 146.212 147.895 1.00 78.65 289 LEU A O 1
ATOM 540 N N . ASP A 1 266 ? 132.228 145.575 146.771 1.00 72.88 290 ASP A N 1
ATOM 541 C CA . ASP A 1 266 ? 132.945 145.074 147.937 1.00 73.17 290 ASP A CA 1
ATOM 542 C C . ASP A 1 266 ? 134.145 145.968 148.194 1.00 75.50 290 ASP A C 1
ATOM 543 O O . ASP A 1 266 ? 134.911 146.253 147.270 1.00 84.11 290 ASP A O 1
ATOM 548 N N . TYR A 1 267 ? 134.314 146.398 149.441 1.00 68.71 291 TYR A N 1
ATOM 549 C CA . TYR A 1 267 ? 135.446 147.246 149.786 1.00 65.46 291 TYR A CA 1
ATOM 550 C C . TYR A 1 267 ? 136.058 146.786 151.100 1.00 70.52 291 TYR A C 1
ATOM 551 O O . TYR A 1 267 ? 135.352 146.630 152.099 1.00 80.62 291 TYR A O 1
ATOM 560 N N . LEU A 1 268 ? 137.365 146.569 151.091 1.00 63.67 292 LEU A N 1
ATOM 561 C CA . LEU A 1 268 ? 138.134 146.210 152.280 1.00 64.15 292 LEU A CA 1
ATOM 562 C C . LEU A 1 268 ? 139.214 147.264 152.470 1.00 66.57 292 LEU A C 1
ATOM 563 O O . LEU A 1 268 ? 140.150 147.335 151.650 1.00 73.57 292 LEU A O 1
ATOM 568 N N . PRO A 1 269 ? 139.107 148.115 153.494 1.00 69.93 293 PRO A N 1
ATOM 569 C CA . PRO A 1 269 ? 140.044 149.245 153.630 1.00 71.70 293 PRO A CA 1
ATOM 570 C C . PRO A 1 269 ? 141.495 148.840 153.809 1.00 77.86 293 PRO A C 1
ATOM 571 O O . PRO A 1 269 ? 142.384 149.549 153.324 1.00 79.90 293 PRO A O 1
ATOM 575 N N . SER A 1 270 ? 141.768 147.727 154.485 1.00 89.90 294 SER A N 1
ATOM 576 C CA . SER A 1 270 ? 143.141 147.313 154.727 1.00 88.27 294 SER A CA 1
ATOM 577 C C . SER A 1 270 ? 143.207 145.795 154.750 1.00 89.66 294 SER A C 1
ATOM 578 O O . SER A 1 270 ? 142.203 145.112 154.961 1.00 92.39 294 SER A O 1
ATOM 581 N N . ASP A 1 271 ? 144.413 145.274 154.534 1.00 102.80 295 ASP A N 1
ATOM 582 C CA . ASP A 1 271 ? 144.627 143.831 154.452 1.00 102.26 295 ASP A CA 1
ATOM 583 C C . ASP A 1 271 ? 146.011 143.523 155.004 1.00 105.18 295 ASP A C 1
ATOM 584 O O . ASP A 1 271 ? 147.016 143.895 154.392 1.00 107.85 295 ASP A O 1
ATOM 589 N N . LYS A 1 272 ? 146.063 142.851 156.157 1.00 107.35 296 LYS A N 1
ATOM 590 C CA . LYS A 1 272 ? 147.352 142.477 156.732 1.00 107.20 296 LYS A CA 1
ATOM 591 C C . LYS A 1 272 ? 148.093 141.489 155.841 1.00 108.98 296 LYS A C 1
ATOM 592 O O . LYS A 1 272 ? 149.308 141.613 155.646 1.00 114.10 296 LYS A O 1
ATOM 598 N N . VAL A 1 273 ? 147.381 140.500 155.297 1.00 95.18 297 VAL A N 1
ATOM 599 C CA . VAL A 1 273 ? 148.018 139.488 154.461 1.00 98.73 297 VAL A CA 1
ATOM 600 C C . VAL A 1 273 ? 148.564 140.109 153.181 1.00 100.77 297 VAL A C 1
ATOM 601 O O . VAL A 1 273 ? 149.687 139.807 152.758 1.00 102.30 297 VAL A O 1
ATOM 605 N N . TYR A 1 274 ? 147.779 140.979 152.542 1.00 99.60 298 TYR A N 1
ATOM 606 C CA . TYR A 1 274 ? 148.222 141.616 151.308 1.00 99.54 298 TYR A CA 1
ATOM 607 C C . TYR A 1 274 ? 149.429 142.514 151.547 1.00 100.89 298 TYR A C 1
ATOM 608 O O . TYR A 1 274 ? 150.370 142.524 150.746 1.00 104.47 298 TYR A O 1
ATOM 617 N N . GLU A 1 275 ? 149.424 143.274 152.643 1.00 109.38 299 GLU A N 1
ATOM 618 C CA . GLU A 1 275 ? 150.568 144.130 152.936 1.00 111.45 299 GLU A CA 1
ATOM 619 C C . GLU A 1 275 ? 151.796 143.312 153.312 1.00 113.51 299 GLU A C 1
ATOM 620 O O . GLU A 1 275 ? 152.923 143.716 153.004 1.00 114.87 299 GLU A O 1
ATOM 626 N N . ASP A 1 276 ? 151.606 142.168 153.972 1.00 118.20 300 ASP A N 1
ATOM 627 C CA . ASP A 1 276 ? 152.736 141.297 154.273 1.00 119.86 300 ASP A CA 1
ATOM 628 C C . ASP A 1 276 ? 153.330 140.710 153.001 1.00 121.15 300 ASP A C 1
ATOM 629 O O . ASP A 1 276 ? 154.555 140.611 152.869 1.00 120.91 300 ASP A O 1
ATOM 634 N N . GLU A 1 277 ? 152.479 140.312 152.053 1.00 124.45 301 GLU A N 1
ATOM 635 C CA . GLU A 1 277 ? 152.983 139.785 150.790 1.00 122.94 301 GLU A CA 1
ATOM 636 C C . GLU A 1 277 ? 153.529 140.889 149.896 1.00 122.09 301 GLU A C 1
ATOM 637 O O . GLU A 1 277 ? 154.403 140.632 149.061 1.00 122.38 301 GLU A O 1
ATOM 643 N N . HIS A 1 278 ? 153.033 142.118 150.051 1.00 118.95 302 HIS A N 1
ATOM 644 C CA . HIS A 1 278 ? 153.435 143.258 149.230 1.00 119.72 302 HIS A CA 1
ATOM 645 C C . HIS A 1 278 ? 153.804 144.410 150.157 1.00 119.43 302 HIS A C 1
ATOM 646 O O . HIS A 1 278 ? 153.064 145.399 150.258 1.00 120.42 302 HIS A O 1
ATOM 653 N N . PRO A 1 279 ? 154.938 144.313 150.855 1.00 122.14 303 PRO A N 1
ATOM 654 C CA . PRO A 1 279 ? 155.302 145.377 151.809 1.00 124.24 303 PRO A CA 1
ATOM 655 C C . PRO A 1 279 ? 155.591 146.718 151.156 1.00 125.30 303 PRO A C 1
ATOM 656 O O . PRO A 1 279 ? 155.512 147.753 151.829 1.00 123.18 303 PRO A O 1
ATOM 660 N N . ASN A 1 280 ? 155.919 146.738 149.868 1.00 145.06 304 ASN A N 1
ATOM 661 C CA . ASN A 1 280 ? 156.324 147.963 149.194 1.00 145.88 304 ASN A CA 1
ATOM 662 C C . ASN A 1 280 ? 155.166 148.734 148.567 1.00 146.92 304 ASN A C 1
ATOM 663 O O . ASN A 1 280 ? 155.400 149.789 147.967 1.00 146.84 304 ASN A O 1
ATOM 668 N N . ASP A 1 281 ? 153.937 148.242 148.685 1.00 146.41 305 ASP A N 1
ATOM 669 C CA . ASP A 1 281 ? 152.803 148.929 148.091 1.00 146.34 305 ASP A CA 1
ATOM 670 C C . ASP A 1 281 ? 152.349 150.090 148.972 1.00 146.77 305 ASP A C 1
ATOM 671 O O . ASP A 1 281 ? 152.614 150.137 150.176 1.00 146.08 305 ASP A O 1
ATOM 676 N N . ASP A 1 282 ? 151.659 151.044 148.344 1.00 134.90 306 ASP A N 1
ATOM 677 C CA . ASP A 1 282 ? 151.218 152.237 149.059 1.00 134.68 306 ASP A CA 1
ATOM 678 C C . ASP A 1 282 ? 150.103 151.875 150.034 1.00 133.62 306 ASP A C 1
ATOM 679 O O . ASP A 1 282 ? 150.125 152.288 151.199 1.00 131.74 306 ASP A O 1
ATOM 684 N N . SER A 1 283 ? 149.116 151.109 149.575 1.00 116.50 307 SER A N 1
ATOM 685 C CA . SER A 1 283 ? 147.971 150.750 150.397 1.00 114.42 307 SER A CA 1
ATOM 686 C C . SER A 1 283 ? 147.599 149.301 150.129 1.00 115.05 307 SER A C 1
ATOM 687 O O . SER A 1 283 ? 147.956 148.726 149.099 1.00 116.73 307 SER A O 1
ATOM 690 N N . SER A 1 284 ? 146.869 148.715 151.078 1.00 94.16 308 SER A N 1
ATOM 691 C CA . SER A 1 284 ? 146.462 147.319 151.004 1.00 90.38 308 SER A CA 1
ATOM 692 C C . SER A 1 284 ? 144.956 147.159 150.831 1.00 91.80 308 SER A C 1
ATOM 693 O O . SER A 1 284 ? 144.411 146.101 151.155 1.00 93.85 308 SER A O 1
ATOM 696 N N . ARG A 1 285 ? 144.272 148.186 150.337 1.00 82.79 309 ARG A N 1
ATOM 697 C CA . ARG A 1 285 ? 142.835 148.084 150.137 1.00 79.16 309 ARG A CA 1
ATOM 698 C C . ARG A 1 285 ? 142.521 147.106 149.013 1.00 78.95 309 ARG A C 1
ATOM 699 O O . ARG A 1 285 ? 143.272 146.973 148.045 1.00 84.73 309 ARG A O 1
ATOM 707 N N . ARG A 1 286 ? 141.396 146.415 149.153 1.00 75.12 310 ARG A N 1
ATOM 708 C CA . ARG A 1 286 ? 140.903 145.516 148.122 1.00 73.52 310 ARG A CA 1
ATOM 709 C C . ARG A 1 286 ? 139.479 145.915 147.778 1.00 74.83 310 ARG A C 1
ATOM 710 O O . ARG A 1 286 ? 138.762 146.463 148.613 1.00 81.35 310 ARG A O 1
ATOM 718 N N . TRP A 1 287 ? 139.069 145.662 146.541 1.00 59.48 311 TRP A N 1
ATOM 719 C CA . TRP A 1 287 ? 137.712 146.043 146.185 1.00 54.90 311 TRP A CA 1
ATOM 720 C C . TRP A 1 287 ? 137.277 145.326 144.918 1.00 56.41 311 TRP A C 1
ATOM 721 O O . TRP A 1 287 ? 138.091 144.951 144.072 1.00 67.50 311 TRP A O 1
ATOM 732 N N . LEU A 1 288 ? 135.967 145.147 144.817 1.00 62.46 312 LEU A N 1
ATOM 733 C CA . LEU A 1 288 ? 135.299 144.550 143.671 1.00 59.46 312 LEU A CA 1
ATOM 734 C C . LEU A 1 288 ? 134.144 145.442 143.257 1.00 64.34 312 LEU A C 1
ATOM 735 O O . LEU A 1 288 ? 133.364 145.877 144.109 1.00 72.17 312 LEU A O 1
ATOM 740 N N . PHE A 1 289 ? 134.029 145.704 141.960 1.00 64.07 31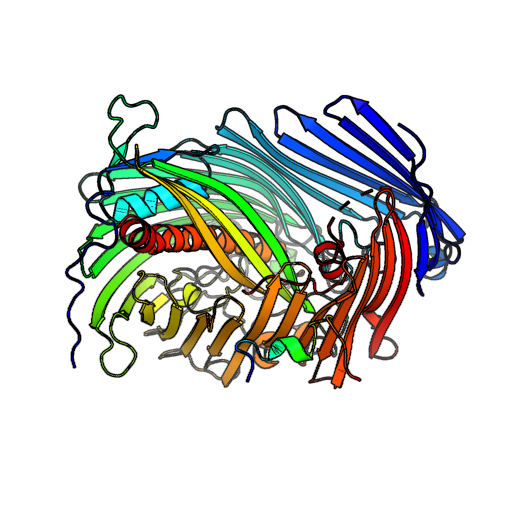3 PHE A N 1
ATOM 741 C CA . PHE A 1 289 ? 132.842 146.330 141.402 1.00 59.10 313 PHE A CA 1
ATOM 742 C C . PHE A 1 289 ? 132.281 145.424 140.319 1.00 61.09 313 PHE A C 1
ATOM 743 O O . PHE A 1 289 ? 132.999 145.042 139.391 1.00 69.78 313 PHE A O 1
ATOM 751 N N . TYR A 1 290 ? 131.003 145.086 140.442 1.00 58.99 314 TYR A N 1
ATOM 752 C CA . TYR A 1 290 ? 130.310 144.228 139.494 1.00 52.47 314 TYR A CA 1
ATOM 753 C C . TYR A 1 290 ? 129.005 144.884 139.077 1.00 59.20 314 TYR A C 1
ATOM 754 O O . TYR A 1 290 ? 128.294 145.447 139.909 1.00 69.07 314 TYR A O 1
ATOM 763 N N . TRP A 1 291 ? 128.690 144.803 137.788 1.00 63.14 315 TRP A N 1
ATOM 764 C CA . TRP A 1 291 ? 127.431 145.337 137.283 1.00 58.93 315 TRP A CA 1
ATOM 765 C C . TRP A 1 291 ? 126.945 144.439 136.159 1.00 64.06 315 TRP A C 1
ATOM 766 O O . TRP A 1 291 ? 127.670 144.205 135.190 1.00 70.27 315 TRP A O 1
ATOM 777 N N . ASN A 1 292 ? 125.721 143.940 136.291 1.00 70.67 316 ASN A N 1
ATOM 778 C CA . ASN A 1 292 ? 125.116 143.066 135.293 1.00 64.53 316 ASN A CA 1
ATOM 779 C C . ASN A 1 292 ? 123.724 143.596 134.992 1.00 67.91 316 ASN A C 1
ATOM 780 O O . ASN A 1 292 ? 122.824 143.493 135.828 1.00 82.12 316 ASN A O 1
ATOM 785 N N . HIS A 1 293 ? 123.552 144.166 133.808 1.00 64.61 317 HIS A N 1
ATOM 786 C CA . HIS A 1 293 ? 122.270 144.680 133.352 1.00 66.00 317 HIS A CA 1
ATOM 787 C C . HIS A 1 293 ? 121.896 143.954 132.073 1.00 69.70 317 HIS A C 1
ATOM 788 O O . HIS A 1 293 ? 122.739 143.755 131.196 1.00 75.28 317 HIS A O 1
ATOM 795 N N . SER A 1 294 ? 120.631 143.565 131.967 1.00 77.07 318 SER A N 1
ATOM 796 C CA . SER A 1 294 ? 120.123 142.973 130.739 1.00 78.73 318 SER A CA 1
ATOM 797 C C . SER A 1 294 ? 118.676 143.391 130.565 1.00 82.44 318 SER A C 1
ATOM 798 O O . SER A 1 294 ? 117.875 143.253 131.494 1.00 88.34 318 SER A O 1
ATOM 801 N N . GLY A 1 295 ? 118.342 143.909 129.390 1.00 72.91 319 GLY A N 1
ATOM 802 C CA . GLY A 1 295 ? 116.971 144.315 129.160 1.00 73.91 319 GLY A CA 1
ATOM 803 C C . GLY A 1 295 ? 116.685 144.584 127.703 1.00 77.75 319 GLY A C 1
ATOM 804 O O . GLY A 1 295 ? 117.588 144.873 126.910 1.00 79.84 319 GLY A O 1
ATOM 805 N N . VAL A 1 296 ? 115.403 144.481 127.364 1.00 80.26 320 VAL A N 1
ATOM 806 C CA . VAL A 1 296 ? 114.882 144.855 126.057 1.00 75.74 320 VAL A CA 1
ATOM 807 C C . VAL A 1 296 ? 113.714 145.800 126.300 1.00 76.90 320 VAL A C 1
ATOM 808 O O . VAL A 1 296 ? 112.707 145.410 126.903 1.00 80.21 320 VAL A O 1
ATOM 812 N N . MET A 1 297 ? 113.846 147.035 125.834 1.00 92.73 321 MET A N 1
ATOM 813 C CA . MET A 1 297 ? 112.825 148.060 125.983 1.00 94.22 321 MET A CA 1
ATOM 814 C C . MET A 1 297 ? 112.126 148.282 124.650 1.00 97.23 321 MET A C 1
ATOM 815 O O . MET A 1 297 ? 112.784 148.464 123.618 1.00 100.57 321 MET A O 1
ATOM 820 N N . ASP A 1 298 ? 110.792 148.241 124.676 1.00 106.26 322 ASP A N 1
ATOM 821 C CA . ASP A 1 298 ? 109.932 148.484 123.521 1.00 106.44 322 ASP A CA 1
ATOM 822 C C . ASP A 1 298 ? 110.091 147.436 122.428 1.00 104.64 322 ASP A C 1
ATOM 823 O O . ASP A 1 298 ? 109.694 147.675 121.284 1.00 104.76 322 ASP A O 1
ATOM 828 N N . GLN A 1 299 ? 110.675 146.282 122.751 1.00 95.93 323 GLN A N 1
ATOM 829 C CA . GLN A 1 299 ? 110.955 145.172 121.844 1.00 97.53 323 GLN A CA 1
ATOM 830 C C . GLN A 1 299 ? 112.043 145.483 120.822 1.00 99.68 323 GLN A C 1
ATOM 831 O O . GLN A 1 299 ? 112.348 144.620 119.992 1.00 100.60 323 GLN A O 1
ATOM 837 N N . VAL A 1 300 ? 112.642 146.672 120.850 1.00 74.13 324 VAL A N 1
ATOM 838 C CA . VAL A 1 300 ? 113.639 147.044 119.851 1.00 66.27 324 VAL A CA 1
ATOM 839 C C . VAL A 1 300 ? 114.946 147.526 120.450 1.00 70.14 324 VAL A C 1
ATOM 840 O O . VAL A 1 300 ? 115.985 147.463 119.770 1.00 78.99 324 VAL A O 1
ATOM 844 N N . TRP A 1 301 ? 114.981 148.012 121.687 1.00 73.25 325 TRP A N 1
ATOM 845 C CA . TRP A 1 301 ? 116.218 148.483 122.294 1.00 64.92 325 TRP A CA 1
ATOM 846 C C . TRP A 1 301 ? 116.773 147.401 123.206 1.00 67.85 325 TRP A C 1
ATOM 847 O O . TRP A 1 301 ? 116.078 146.933 124.106 1.00 81.11 325 TRP A O 1
ATOM 858 N N . ARG A 1 302 ? 118.018 147.005 122.976 1.00 65.61 326 ARG A N 1
ATOM 859 C CA . ARG A 1 302 ? 118.661 145.957 123.756 1.00 67.44 326 ARG A CA 1
ATOM 860 C C . ARG A 1 302 ? 119.821 146.565 124.527 1.00 73.15 326 ARG A C 1
ATOM 861 O O . ARG A 1 302 ? 120.778 147.059 123.923 1.00 80.90 326 ARG A O 1
ATOM 869 N N . PHE A 1 303 ? 119.733 146.531 125.852 1.00 69.48 327 PHE A N 1
ATOM 870 C CA . PHE A 1 303 ? 120.760 147.073 126.729 1.00 58.66 327 PHE A CA 1
ATOM 871 C C . PHE A 1 303 ? 121.420 145.933 127.486 1.00 61.90 327 PHE A C 1
ATOM 872 O O . PHE A 1 303 ? 120.732 145.134 128.135 1.00 75.26 327 PHE A O 1
ATOM 880 N N . ASN A 1 304 ? 122.747 145.860 127.403 1.00 63.82 328 ASN A N 1
ATOM 881 C CA . ASN A 1 304 ? 123.508 144.818 128.076 1.00 67.39 328 ASN A CA 1
ATOM 882 C C . ASN A 1 304 ? 124.743 145.428 128.716 1.00 72.37 328 ASN A C 1
ATOM 883 O O . ASN A 1 304 ? 125.455 146.211 128.082 1.00 76.52 328 ASN A O 1
ATOM 888 N N . VAL A 1 305 ? 124.983 145.080 129.975 1.00 67.35 329 VAL A N 1
ATOM 889 C CA . VAL A 1 305 ? 126.175 145.498 130.700 1.00 62.00 329 VAL A CA 1
ATOM 890 C C . VAL A 1 305 ? 126.685 144.300 131.481 1.00 68.02 329 VAL A C 1
ATOM 891 O O . VAL A 1 305 ? 125.927 143.682 132.233 1.00 75.15 329 VAL A O 1
ATOM 895 N N . ASP A 1 306 ? 127.964 143.973 131.308 1.00 88.20 330 ASP A N 1
ATOM 896 C CA . ASP A 1 306 ? 128.612 142.891 132.054 1.00 88.90 330 ASP A CA 1
ATOM 897 C C . ASP A 1 306 ? 129.995 143.407 132.442 1.00 86.98 330 ASP A C 1
ATOM 898 O O . ASP A 1 306 ? 130.957 143.251 131.691 1.00 93.52 330 ASP A O 1
ATOM 903 N N . TYR A 1 307 ? 130.083 144.036 133.608 1.00 64.17 331 TYR A N 1
ATOM 904 C CA . TYR A 1 307 ? 131.278 144.750 134.030 1.00 65.50 331 TYR A CA 1
ATOM 905 C C . TYR A 1 307 ? 131.800 144.153 135.326 1.00 68.49 331 TYR A C 1
ATOM 906 O O . TYR A 1 307 ? 131.054 144.035 136.301 1.00 72.60 331 TYR A O 1
ATOM 915 N N . THR A 1 308 ? 133.077 143.781 135.332 1.00 73.86 332 THR A N 1
ATOM 916 C CA . THR A 1 308 ? 133.753 143.328 136.538 1.00 70.09 332 THR A CA 1
ATOM 917 C C . THR A 1 308 ? 135.100 144.023 136.628 1.00 72.97 332 THR A C 1
ATOM 918 O O . THR A 1 308 ? 135.870 144.012 135.664 1.00 82.40 332 THR A O 1
ATOM 922 N N . LYS A 1 309 ? 135.383 144.627 137.776 1.00 69.27 333 LYS A N 1
ATOM 923 C CA . LYS A 1 309 ? 136.691 145.214 138.016 1.00 67.58 333 LYS A CA 1
ATOM 924 C C . LYS A 1 309 ? 137.146 144.882 139.426 1.00 70.38 333 LYS A C 1
ATOM 925 O O . LYS A 1 309 ? 136.377 145.002 140.383 1.00 77.19 333 LYS A O 1
ATOM 931 N N . VAL A 1 310 ? 138.406 144.468 139.543 1.00 61.65 334 VAL A N 1
ATOM 932 C CA . VAL A 1 310 ? 139.001 144.092 140.816 1.00 58.51 334 VAL A CA 1
ATOM 933 C C . VAL A 1 310 ? 140.226 144.963 141.050 1.00 63.67 334 VAL A C 1
ATOM 934 O O . VAL A 1 310 ? 140.807 145.528 140.122 1.00 70.18 334 VAL A O 1
ATOM 938 N N . SER A 1 311 ? 140.614 145.070 142.320 1.00 71.29 335 SER A N 1
ATOM 939 C CA . SER A 1 311 ? 141.787 145.865 142.661 1.00 72.98 335 SER A CA 1
ATOM 940 C C . SER A 1 311 ? 143.071 145.164 142.243 1.00 81.99 335 SER A C 1
ATOM 941 O O . SER A 1 311 ? 143.999 145.806 141.741 1.00 89.17 335 SER A O 1
ATOM 944 N N . ASP A 1 312 ? 143.146 143.858 142.445 1.00 89.81 336 ASP A N 1
ATOM 945 C CA . ASP A 1 312 ? 144.345 143.082 142.177 1.00 88.55 336 ASP A CA 1
ATOM 946 C C . ASP A 1 312 ? 143.975 141.789 141.472 1.00 88.45 336 ASP A C 1
ATOM 947 O O . ASP A 1 312 ? 142.837 141.321 141.574 1.00 90.30 336 ASP A O 1
ATOM 952 N N . PRO A 1 313 ? 144.916 141.191 140.740 1.00 87.78 337 PRO A N 1
ATOM 953 C CA . PRO A 1 313 ? 144.602 139.935 140.036 1.00 88.91 337 PRO A CA 1
ATOM 954 C C . PRO A 1 313 ? 144.316 138.766 140.961 1.00 90.22 337 PRO A C 1
ATOM 955 O O . PRO A 1 313 ? 143.638 137.817 140.549 1.00 92.54 337 PRO A O 1
ATOM 959 N N . SER A 1 314 ? 144.811 138.798 142.198 1.00 98.39 338 SER A N 1
ATOM 960 C CA . SER A 1 314 ? 144.610 137.707 143.144 1.00 99.61 338 SER A CA 1
ATOM 961 C C . SER A 1 314 ? 143.376 137.901 144.014 1.00 96.84 338 SER A C 1
ATOM 962 O O . SER A 1 314 ? 143.305 137.332 145.111 1.00 97.96 338 SER A O 1
ATOM 965 N N . TYR A 1 315 ? 142.402 138.693 143.560 1.00 77.81 339 TYR A N 1
ATOM 966 C CA . TYR A 1 315 ? 141.216 138.941 144.373 1.00 75.17 339 TYR A CA 1
ATOM 967 C C . TYR A 1 315 ? 140.387 137.673 144.534 1.00 81.30 339 TYR A C 1
ATOM 968 O O . TYR A 1 315 ? 140.039 137.285 145.654 1.00 85.08 339 TYR A O 1
ATOM 977 N N . PHE A 1 316 ? 140.075 137.002 143.428 1.00 82.26 340 PHE A N 1
ATOM 978 C CA . PHE A 1 316 ? 139.190 135.847 143.486 1.00 80.05 340 PHE A CA 1
ATOM 979 C C . PHE A 1 316 ? 139.853 134.613 144.077 1.00 82.23 340 PHE A C 1
ATOM 980 O O . PHE A 1 316 ? 139.148 133.657 144.417 1.00 83.21 340 PHE A O 1
ATOM 988 N N . ASN A 1 317 ? 141.177 134.604 144.209 1.00 87.62 341 ASN A N 1
ATOM 989 C CA . ASN A 1 317 ? 141.852 133.511 144.892 1.00 86.97 341 ASN A CA 1
ATOM 990 C C . ASN A 1 317 ? 141.790 133.641 146.405 1.00 91.71 341 ASN A C 1
ATOM 991 O O . ASN A 1 317 ? 142.124 132.682 147.108 1.00 95.39 341 ASN A O 1
ATOM 996 N N . ASP A 1 318 ? 141.370 134.797 146.920 1.00 92.03 342 ASP A N 1
ATOM 997 C CA . ASP A 1 318 ? 141.305 135.041 148.351 1.00 90.31 342 ASP A CA 1
ATOM 998 C C . ASP A 1 318 ? 139.896 135.221 148.887 1.00 92.42 342 ASP A C 1
ATOM 999 O O . ASP A 1 318 ? 139.713 135.164 150.107 1.00 95.68 342 ASP A O 1
ATOM 1004 N N . PHE A 1 319 ? 138.903 135.431 148.029 1.00 83.31 343 PHE A N 1
ATOM 1005 C CA . PHE A 1 319 ? 137.610 135.932 148.462 1.00 83.91 343 PHE A CA 1
ATOM 1006 C C . PHE A 1 319 ? 136.503 135.031 147.928 1.00 88.19 343 PHE A C 1
ATOM 1007 O O . PHE A 1 319 ? 136.745 134.108 147.145 1.00 89.32 343 PHE A O 1
ATOM 1015 N N . ASP A 1 320 ? 135.277 135.307 148.368 1.00 123.28 344 ASP A N 1
ATOM 1016 C CA . ASP A 1 320 ? 134.139 134.474 148.005 1.00 123.05 344 ASP A CA 1
ATOM 1017 C C . ASP A 1 320 ? 133.860 134.570 146.513 1.00 123.75 344 ASP A C 1
ATOM 1018 O O . ASP A 1 320 ? 133.801 135.667 145.949 1.00 123.44 344 ASP A O 1
ATOM 1023 N N . ASN A 1 321 ? 133.674 133.416 145.877 1.00 113.96 345 ASN A N 1
ATOM 1024 C CA . ASN A 1 321 ? 133.436 133.356 144.436 1.00 114.60 345 ASN A CA 1
ATOM 1025 C C . ASN A 1 321 ? 131.931 133.311 144.170 1.00 116.07 345 ASN A C 1
ATOM 1026 O O . ASN A 1 321 ? 131.360 132.296 143.769 1.00 116.12 345 ASN A O 1
ATOM 1031 N N . LYS A 1 322 ? 131.286 134.450 144.411 1.00 109.52 346 LYS A N 1
ATOM 1032 C CA . LYS A 1 322 ? 129.863 134.593 144.129 1.00 109.77 346 LYS A CA 1
ATOM 1033 C C . LYS A 1 322 ? 129.593 135.218 142.768 1.00 109.33 346 LYS A C 1
ATOM 1034 O O . LYS A 1 322 ? 128.735 134.729 142.027 1.00 106.22 346 LYS A O 1
ATOM 1040 N N . TYR A 1 323 ? 130.320 136.280 142.413 1.00 106.02 347 TYR A N 1
ATOM 1041 C CA . TYR A 1 323 ? 130.207 136.957 141.125 1.00 102.22 347 TYR A CA 1
ATOM 1042 C C . TYR A 1 323 ? 131.523 136.886 140.364 1.00 99.90 347 TYR A C 1
ATOM 1043 O O . TYR A 1 323 ? 131.765 137.681 139.451 1.00 96.64 347 TYR A O 1
ATOM 1052 N N . GLY A 1 324 ? 132.375 135.946 140.748 1.00 91.78 348 GLY A N 1
ATOM 1053 C CA . GLY A 1 324 ? 133.624 135.643 140.079 1.00 86.94 348 GLY A CA 1
ATOM 1054 C C . GLY A 1 324 ? 134.053 134.269 140.535 1.00 89.79 348 GLY A C 1
ATOM 1055 O O . GLY A 1 324 ? 133.342 133.592 141.280 1.00 90.92 348 GLY A O 1
ATOM 1056 N N . SER A 1 325 ? 135.230 133.854 140.082 1.00 92.01 349 SER A N 1
ATOM 1057 C CA . SER A 1 325 ? 135.717 132.543 140.477 1.00 89.07 349 SER A CA 1
ATOM 1058 C C . SER A 1 325 ? 137.235 132.528 140.446 1.00 87.92 349 SER A C 1
ATOM 1059 O O . SER A 1 325 ? 137.873 133.330 139.761 1.00 91.69 349 SER A O 1
ATOM 1062 N N . SER A 1 326 ? 137.807 131.599 141.213 1.00 84.09 350 SER A N 1
ATOM 1063 C CA . SER A 1 326 ? 139.247 131.387 141.180 1.00 87.39 350 SER A CA 1
ATOM 1064 C C . SER A 1 326 ? 139.700 130.760 139.871 1.00 88.59 350 SER A C 1
ATOM 1065 O O . SER A 1 326 ? 140.879 130.868 139.520 1.00 89.86 350 SER A O 1
ATOM 1068 N N . THR A 1 327 ? 138.793 130.108 139.146 1.00 79.71 351 THR A N 1
ATOM 1069 C CA . THR A 1 327 ? 139.110 129.529 137.850 1.00 80.89 351 THR A CA 1
ATOM 1070 C C . THR A 1 327 ? 139.135 130.562 136.733 1.00 82.58 351 THR A C 1
ATOM 1071 O O . THR A 1 327 ? 139.534 130.228 135.613 1.00 87.98 351 THR A O 1
ATOM 1075 N N . ASP A 1 328 ? 138.720 131.795 137.005 1.00 102.90 352 ASP A N 1
ATOM 1076 C CA . ASP A 1 328 ? 138.688 132.822 135.974 1.00 105.29 352 ASP A CA 1
ATOM 1077 C C . ASP A 1 328 ? 140.083 133.384 135.742 1.00 104.91 352 ASP A C 1
ATOM 1078 O O . ASP A 1 328 ? 140.793 133.725 136.692 1.00 103.94 352 ASP A O 1
ATOM 1083 N N . GLY A 1 329 ? 140.474 133.484 134.474 1.00 87.77 353 GLY A N 1
ATOM 1084 C CA . GLY A 1 329 ? 141.755 134.060 134.122 1.00 87.10 353 GLY A CA 1
ATOM 1085 C C . GLY A 1 329 ? 141.739 135.539 133.834 1.00 87.78 353 GLY A C 1
ATOM 1086 O O . GLY A 1 329 ? 142.804 136.158 133.756 1.00 86.60 353 GLY A O 1
ATOM 1087 N N . TYR A 1 330 ? 140.557 136.127 133.673 1.00 88.71 354 TYR A N 1
ATOM 1088 C CA . TYR A 1 330 ? 140.440 137.551 133.400 1.00 83.76 354 TYR A CA 1
ATOM 1089 C C . TYR A 1 330 ? 139.044 138.014 133.784 1.00 84.71 354 TYR A C 1
ATOM 1090 O O . TYR A 1 330 ? 138.131 137.208 133.976 1.00 87.99 354 TYR A O 1
ATOM 1099 N N . ALA A 1 331 ? 138.894 139.329 133.891 1.00 79.16 355 ALA A N 1
ATOM 1100 C CA . ALA A 1 331 ? 137.621 139.967 134.187 1.00 76.55 355 ALA A CA 1
ATOM 1101 C C . ALA A 1 331 ? 137.124 140.711 132.956 1.00 81.97 355 ALA A C 1
ATOM 1102 O O . ALA A 1 331 ? 137.889 141.423 132.301 1.00 85.82 355 ALA A O 1
ATOM 1104 N N . THR A 1 332 ? 135.841 140.544 132.652 1.00 83.93 356 THR A N 1
ATOM 1105 C CA . THR A 1 332 ? 135.231 141.086 131.446 1.00 81.36 356 THR A CA 1
ATOM 1106 C C . THR A 1 332 ? 134.535 142.405 131.756 1.00 81.21 356 THR A C 1
ATOM 1107 O O . THR A 1 332 ? 133.939 142.567 132.825 1.00 85.22 356 THR A O 1
ATOM 1111 N N . GLN A 1 333 ? 134.604 143.346 130.810 1.00 64.80 357 GLN A N 1
ATOM 1112 C CA . GLN A 1 333 ? 134.030 144.682 130.976 1.00 64.88 357 GLN A CA 1
ATOM 1113 C C . GLN A 1 333 ? 133.369 145.048 129.649 1.00 63.66 357 GLN A C 1
ATOM 1114 O O . GLN A 1 333 ? 134.020 145.586 128.752 1.00 69.08 357 GLN A O 1
ATOM 1120 N N . LYS A 1 334 ? 132.079 144.751 129.527 1.00 72.87 358 LYS A N 1
ATOM 1121 C CA . LYS A 1 334 ? 131.365 144.854 128.263 1.00 72.30 358 LYS A CA 1
ATOM 1122 C C . LYS A 1 334 ? 130.152 145.759 128.410 1.00 73.80 358 LYS A C 1
ATOM 1123 O O . LYS A 1 334 ? 129.361 145.600 129.344 1.00 83.71 358 LYS A O 1
ATOM 1129 N N . PHE A 1 335 ? 130.010 146.697 127.480 1.00 76.04 359 PHE A N 1
ATOM 1130 C CA . PHE A 1 335 ? 128.810 147.508 127.336 1.00 74.15 359 PHE A CA 1
ATOM 1131 C C . PHE A 1 335 ? 128.245 147.289 125.942 1.00 78.21 359 PHE A C 1
ATOM 1132 O O . PHE A 1 335 ? 129.003 147.150 124.980 1.00 86.17 359 PHE A O 1
ATOM 1140 N N . SER A 1 336 ? 126.920 147.266 125.827 1.00 74.88 360 SER A N 1
ATOM 1141 C CA . SER A 1 336 ? 126.293 147.022 124.536 1.00 74.83 360 SER A CA 1
ATOM 1142 C C . SER A 1 336 ? 124.934 147.698 124.484 1.00 76.32 360 SER A C 1
ATOM 1143 O O . SER A 1 336 ? 124.091 147.473 125.357 1.00 81.51 360 SER A O 1
ATOM 1146 N N . VAL A 1 337 ? 124.728 148.517 123.456 1.00 64.59 361 VAL A N 1
ATOM 1147 C CA . VAL A 1 337 ? 123.433 149.121 123.169 1.00 62.86 361 VAL A CA 1
ATOM 1148 C C . VAL A 1 337 ? 123.095 148.803 121.722 1.00 69.00 361 VAL A C 1
ATOM 1149 O O . VAL A 1 337 ? 123.849 149.165 120.813 1.00 74.44 361 VAL A O 1
ATOM 1153 N N . GLY A 1 338 ? 121.972 148.133 121.506 1.00 72.48 362 GLY A N 1
ATOM 1154 C CA . GLY A 1 338 ? 121.597 147.700 120.177 1.00 67.81 362 GLY A CA 1
ATOM 1155 C C . GLY A 1 338 ? 120.170 148.073 119.841 1.00 68.72 362 GLY A C 1
ATOM 1156 O O . GLY A 1 338 ? 119.313 148.193 120.712 1.00 76.86 362 GLY A O 1
ATOM 1157 N N . TYR A 1 339 ? 119.931 148.265 118.550 1.00 69.40 363 TYR A N 1
ATOM 1158 C CA . TYR A 1 339 ? 118.598 148.489 118.011 1.00 66.62 363 TYR A CA 1
ATOM 1159 C C . TYR A 1 339 ? 118.321 147.385 117.005 1.00 72.76 363 TYR A C 1
ATOM 1160 O O . TYR A 1 339 ? 119.058 147.241 116.025 1.00 77.61 363 TYR A O 1
ATOM 1169 N N . ALA A 1 340 ? 117.269 146.608 117.248 1.00 65.62 364 ALA A N 1
ATOM 1170 C CA . ALA A 1 340 ? 116.963 145.442 116.433 1.00 57.89 364 ALA A CA 1
ATOM 1171 C C . ALA A 1 340 ? 115.500 145.461 116.022 1.00 64.10 364 ALA A C 1
ATOM 1172 O O . ALA A 1 340 ? 114.614 145.580 116.871 1.00 75.64 364 ALA A O 1
ATOM 1174 N N . VAL A 1 341 ? 115.257 145.342 114.720 1.00 66.58 365 VAL A N 1
ATOM 1175 C CA . VAL A 1 341 ? 113.927 145.139 114.165 1.00 66.33 365 VAL A CA 1
ATOM 1176 C C . VAL A 1 341 ? 113.971 143.849 113.358 1.00 74.23 365 VAL A C 1
ATOM 1177 O O . VAL A 1 341 ? 114.993 143.154 113.341 1.00 75.95 365 VAL A O 1
ATOM 1181 N N . GLN A 1 342 ? 112.865 143.515 112.693 1.00 92.29 366 GLN A N 1
ATOM 1182 C CA . GLN A 1 342 ? 112.740 142.213 112.046 1.00 91.03 366 GLN A CA 1
ATOM 1183 C C . GLN A 1 342 ? 113.715 142.009 110.891 1.00 94.21 366 GLN A C 1
ATOM 1184 O O . GLN A 1 342 ? 113.988 140.860 110.531 1.00 98.59 366 GLN A O 1
ATOM 1190 N N A ASN A 1 343 ? 114.245 143.082 110.302 0.73 79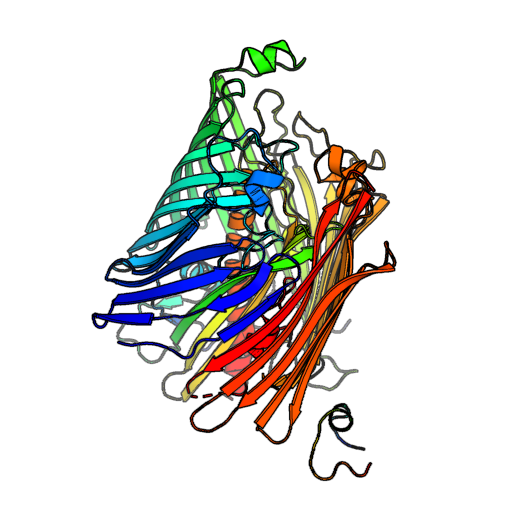.64 367 ASN A N 1
ATOM 1191 N N B ASN A 1 343 ? 114.246 143.087 110.306 0.27 79.60 367 ASN A N 1
ATOM 1192 C CA A ASN A 1 343 ? 115.109 142.959 109.134 0.73 78.95 367 ASN A CA 1
ATOM 1193 C CA B ASN A 1 343 ? 115.095 142.982 109.124 0.27 78.96 367 ASN A CA 1
ATOM 1194 C C A ASN A 1 343 ? 116.344 143.845 109.228 0.73 78.98 367 ASN A C 1
ATOM 1195 C C B ASN A 1 343 ? 116.349 143.843 109.227 0.27 78.84 367 ASN A C 1
ATOM 1196 O O A ASN A 1 343 ? 116.912 144.212 108.197 0.73 81.26 367 ASN A O 1
ATOM 1197 O O B ASN A 1 343 ? 116.937 144.188 108.199 0.27 80.47 367 ASN A O 1
ATOM 1206 N N . PHE A 1 344 ? 116.774 144.198 110.435 1.00 74.13 368 PHE A N 1
ATOM 1207 C CA . PHE A 1 344 ? 117.905 145.101 110.585 1.00 67.57 368 PHE A CA 1
ATOM 1208 C C . PHE A 1 344 ? 118.307 145.125 112.050 1.00 71.43 368 PHE A C 1
ATOM 1209 O O . PHE A 1 344 ? 117.461 144.985 112.933 1.00 82.81 368 PHE A O 1
ATOM 1217 N N . ASN A 1 345 ? 119.604 145.260 112.304 1.00 63.24 369 ASN A N 1
ATOM 1218 C CA . ASN A 1 345 ? 120.061 145.461 113.669 1.00 65.31 369 ASN A CA 1
ATOM 1219 C C . ASN A 1 345 ? 121.413 146.157 113.662 1.00 70.04 369 ASN A C 1
ATOM 1220 O O . ASN A 1 345 ? 122.260 145.885 112.808 1.00 80.15 369 ASN A O 1
ATOM 1225 N N . ALA A 1 346 ? 121.587 147.078 114.604 1.00 65.61 370 ALA A N 1
ATOM 1226 C CA . ALA A 1 346 ? 122.814 147.852 114.742 1.00 65.95 370 ALA A CA 1
ATOM 1227 C C . ALA A 1 346 ? 123.184 147.903 116.214 1.00 71.74 370 ALA A C 1
ATOM 1228 O O . ALA A 1 346 ? 122.386 148.358 117.037 1.00 81.39 370 ALA A O 1
ATOM 1230 N N . THR A 1 347 ? 124.388 147.446 116.544 1.00 74.14 371 THR A N 1
ATOM 1231 C CA . THR A 1 347 ? 124.829 147.350 117.928 1.00 73.06 371 THR A CA 1
ATOM 1232 C C . THR A 1 347 ? 126.133 148.109 118.103 1.00 74.82 371 THR A C 1
ATOM 1233 O O . THR A 1 347 ? 127.070 147.926 117.321 1.00 81.33 371 THR A O 1
ATOM 1237 N N . VAL A 1 348 ? 126.192 148.954 119.127 1.00 77.19 372 VAL A N 1
ATOM 1238 C CA . VAL A 1 348 ? 127.411 149.650 119.518 1.00 73.44 372 VAL A CA 1
ATOM 1239 C C . VAL A 1 348 ? 127.853 149.070 120.851 1.00 72.44 372 VAL A C 1
ATOM 1240 O O . VAL A 1 348 ? 127.089 149.081 121.825 1.00 79.09 372 VAL A O 1
ATOM 1244 N N . SER A 1 349 ? 129.080 148.561 120.899 1.00 71.25 373 SER A N 1
ATOM 1245 C CA . SER A 1 349 ? 129.561 147.864 122.079 1.00 75.32 373 SER A CA 1
ATOM 1246 C C . SER A 1 349 ? 130.998 148.261 122.378 1.00 74.44 373 SER A C 1
ATOM 1247 O O . SER A 1 349 ? 131.753 148.661 121.490 1.00 75.15 373 SER A O 1
ATOM 1250 N N . THR A 1 350 ? 131.354 148.144 123.651 1.00 71.46 374 THR A N 1
ATOM 1251 C CA . THR A 1 350 ? 132.702 148.382 124.144 1.00 68.50 374 THR A CA 1
ATOM 1252 C C . THR A 1 350 ? 133.141 147.162 124.935 1.00 69.75 374 THR A C 1
ATOM 1253 O O . THR A 1 350 ? 132.399 146.682 125.797 1.00 82.13 374 THR A O 1
ATOM 1257 N N . LYS A 1 351 ? 134.341 146.664 124.642 1.00 72.71 375 LYS A N 1
ATOM 1258 C CA . LYS A 1 351 ? 134.858 145.442 125.247 1.00 70.13 375 LYS A CA 1
ATOM 1259 C C . LYS A 1 351 ? 136.227 145.725 125.843 1.00 74.28 375 LYS A C 1
ATOM 1260 O O . LYS A 1 351 ? 137.117 146.220 125.147 1.00 80.85 375 LYS A O 1
ATOM 1266 N N . GLN A 1 352 ? 136.394 145.409 127.124 1.00 72.67 376 GLN A N 1
ATOM 1267 C CA . GLN A 1 352 ? 137.670 145.549 127.806 1.00 70.67 376 GLN A CA 1
ATOM 1268 C C . GLN A 1 352 ? 137.882 144.330 128.687 1.00 76.89 376 GLN A C 1
ATOM 1269 O O . GLN A 1 352 ? 136.925 143.673 129.104 1.00 84.52 376 GLN A O 1
ATOM 1275 N N . PHE A 1 353 ? 139.145 144.021 128.962 1.00 74.39 377 PHE A N 1
ATOM 1276 C CA . PHE A 1 353 ? 139.480 142.854 129.761 1.00 71.13 377 PHE A CA 1
ATOM 1277 C C . PHE A 1 353 ? 140.604 143.192 130.723 1.00 73.12 377 PHE A C 1
ATOM 1278 O O . PHE A 1 353 ? 141.560 143.882 130.360 1.00 79.21 377 PHE A O 1
ATOM 1286 N N . GLN A 1 354 ? 140.477 142.706 131.951 1.00 73.52 378 GLN A N 1
ATOM 1287 C CA . GLN A 1 354 ? 141.510 142.834 132.971 1.00 75.85 378 GLN A CA 1
ATOM 1288 C C . GLN A 1 354 ? 142.123 141.456 133.172 1.00 82.39 378 GLN A C 1
ATOM 1289 O O . GLN A 1 354 ? 141.490 140.575 133.760 1.00 86.39 378 GLN A O 1
ATOM 1295 N N . VAL A 1 355 ? 143.339 141.267 132.675 1.00 85.19 379 VAL A N 1
ATOM 1296 C CA . VAL A 1 355 ? 143.994 139.966 132.702 1.00 83.99 379 VAL A CA 1
ATOM 1297 C C . VAL A 1 355 ? 144.682 139.785 134.046 1.00 84.88 379 VAL A C 1
ATOM 1298 O O . VAL A 1 355 ? 145.447 140.649 134.487 1.00 87.92 379 VAL A O 1
ATOM 1302 N N . PHE A 1 356 ? 144.404 138.657 134.700 1.00 87.45 380 PHE A N 1
ATOM 1303 C CA . PHE A 1 356 ? 144.935 138.410 136.035 1.00 86.62 380 PHE A CA 1
ATOM 1304 C C . PHE A 1 356 ? 146.365 137.888 136.005 1.00 94.82 380 PHE A C 1
ATOM 1305 O O . PHE A 1 356 ? 147.122 138.121 136.953 1.00 95.95 380 PHE A O 1
ATOM 1313 N N . SER A 1 357 ? 146.748 137.183 134.945 1.00 135.90 381 SER A N 1
ATOM 1314 C CA . SER A 1 357 ? 148.073 136.582 134.884 1.00 135.26 381 SER A CA 1
ATOM 1315 C C . SER A 1 357 ? 149.154 137.651 134.814 1.00 135.33 381 SER A C 1
ATOM 1316 O O . SER A 1 357 ? 149.026 138.644 134.092 1.00 135.39 381 SER A O 1
ATOM 1319 N N . GLU A 1 358 ? 150.226 137.444 135.576 1.00 146.18 382 GLU A N 1
ATOM 1320 C CA . GLU A 1 358 ? 151.359 138.357 135.575 1.00 148.67 382 GLU A CA 1
ATOM 1321 C C . GLU A 1 358 ? 152.401 138.008 134.523 1.00 148.92 382 GLU A C 1
ATOM 1322 O O . GLU A 1 358 ? 153.362 138.767 134.353 1.00 146.72 382 GLU A O 1
ATOM 1328 N N . GLN A 1 359 ? 152.241 136.883 133.824 1.00 157.52 383 GLN A N 1
ATOM 1329 C CA . GLN A 1 359 ? 153.162 136.549 132.744 1.00 157.92 383 GLN A CA 1
ATOM 1330 C C . GLN A 1 359 ? 153.063 137.567 131.615 1.00 157.40 383 GLN A C 1
ATOM 1331 O O . GLN A 1 359 ? 154.084 138.003 131.070 1.00 156.01 383 GLN A O 1
ATOM 1337 N N . ASN A 1 360 ? 151.843 137.959 131.251 1.00 155.01 384 ASN A N 1
ATOM 1338 C CA . ASN A 1 360 ? 151.648 138.983 130.227 1.00 155.16 384 ASN A CA 1
ATOM 1339 C C . ASN A 1 360 ? 150.245 139.549 130.400 1.00 154.52 384 ASN A C 1
ATOM 1340 O O . ASN A 1 360 ? 149.261 138.842 130.165 1.00 151.54 384 ASN A O 1
ATOM 1345 N N . THR A 1 361 ? 150.158 140.813 130.806 1.00 148.77 385 THR A N 1
ATOM 1346 C CA . THR A 1 361 ? 148.880 141.490 130.978 1.00 146.78 385 THR A CA 1
ATOM 1347 C C . THR A 1 361 ? 148.454 142.277 129.746 1.00 144.82 385 THR A C 1
ATOM 1348 O O . THR A 1 361 ? 147.412 142.940 129.783 1.00 142.40 385 THR A O 1
ATOM 1352 N N . SER A 1 362 ? 149.229 142.223 128.665 1.00 126.11 386 SER A N 1
ATOM 1353 C CA . SER A 1 362 ? 148.886 142.931 127.436 1.00 123.20 386 SER A CA 1
ATOM 1354 C C . SER A 1 362 ? 147.634 142.315 126.827 1.00 123.55 386 SER A C 1
ATOM 1355 O O . SER A 1 362 ? 147.664 141.179 126.344 1.00 124.84 386 SER A O 1
ATOM 1358 N N . SER A 1 363 ? 146.533 143.062 126.841 1.00 90.69 387 SER A N 1
ATOM 1359 C CA . SER A 1 363 ? 145.275 142.596 126.279 1.00 90.27 387 SER A CA 1
ATOM 1360 C C . SER A 1 363 ? 144.674 143.688 125.410 1.00 86.55 387 SER A C 1
ATOM 1361 O O . SER A 1 363 ? 144.608 144.849 125.818 1.00 85.89 387 SER A O 1
ATOM 1364 N N . TYR A 1 364 ? 144.231 143.307 124.216 1.00 69.94 388 TYR A N 1
ATOM 1365 C CA . TYR A 1 364 ? 143.607 144.247 123.300 1.00 65.63 388 TYR A CA 1
ATOM 1366 C C . TYR A 1 364 ? 142.137 144.438 123.642 1.00 70.73 388 TYR A C 1
ATOM 1367 O O . TYR A 1 364 ? 141.481 143.548 124.189 1.00 72.54 388 TYR A O 1
ATOM 1376 N N . SER A 1 365 ? 141.623 145.620 123.318 1.00 76.69 389 SER A N 1
ATOM 1377 C CA . SER A 1 365 ? 140.234 145.955 123.577 1.00 71.06 389 SER A CA 1
ATOM 1378 C C . SER A 1 365 ? 139.686 146.764 122.415 1.00 75.11 389 SER A C 1
ATOM 1379 O O . SER A 1 365 ? 140.365 147.650 121.888 1.00 78.83 389 SER A O 1
ATOM 1382 N N . ALA A 1 366 ? 138.455 146.453 122.021 1.00 75.11 390 ALA A N 1
ATOM 1383 C CA . ALA A 1 366 ? 137.738 147.215 121.004 1.00 76.23 390 ALA A CA 1
ATOM 1384 C C . ALA A 1 366 ? 136.899 148.258 121.724 1.00 72.55 390 ALA A C 1
ATOM 1385 O O . ALA A 1 366 ? 135.843 147.946 122.274 1.00 80.93 390 ALA A O 1
ATOM 1387 N N . GLU A 1 367 ? 137.363 149.504 121.728 1.00 80.58 391 GLU A N 1
ATOM 1388 C CA . GLU A 1 367 ? 136.679 150.474 122.569 1.00 87.05 391 GLU A CA 1
ATOM 1389 C C . GLU A 1 367 ? 135.378 150.922 121.896 1.00 92.16 391 GLU A C 1
ATOM 1390 O O . GLU A 1 367 ? 134.317 150.806 122.522 1.00 95.30 391 GLU A O 1
ATOM 1396 N N . PRO A 1 368 ? 135.376 151.427 120.656 1.00 78.02 392 PRO A N 1
ATOM 1397 C CA . PRO A 1 368 ? 134.126 151.364 119.889 1.00 71.24 392 PRO A CA 1
ATOM 1398 C C . PRO A 1 368 ? 134.040 150.077 119.085 1.00 72.60 392 PRO A C 1
ATOM 1399 O O . PRO A 1 368 ? 135.040 149.542 118.605 1.00 83.47 392 PRO A O 1
ATOM 1403 N N . GLN A 1 369 ? 132.819 149.577 118.931 1.00 71.45 393 GLN A N 1
ATOM 1404 C CA . GLN A 1 369 ? 132.555 148.500 117.987 1.00 70.22 393 GLN A CA 1
ATOM 1405 C C . GLN A 1 369 ? 131.135 148.642 117.470 1.00 77.25 393 GLN A C 1
ATOM 1406 O O . GLN A 1 369 ? 130.191 148.741 118.258 1.00 84.24 393 GLN A O 1
ATOM 1412 N N . LEU A 1 370 ? 130.988 148.652 116.151 1.00 62.34 394 LEU A N 1
ATOM 1413 C CA . LEU A 1 370 ? 129.698 148.832 115.503 1.00 58.58 394 LEU A CA 1
ATOM 1414 C C . LEU A 1 370 ? 129.407 147.625 114.627 1.00 62.60 394 LEU A C 1
ATOM 1415 O O . LEU A 1 370 ? 130.239 147.239 113.801 1.00 72.21 394 LEU A O 1
ATOM 1420 N N . ASP A 1 371 ? 128.235 147.026 114.816 1.00 82.60 395 ASP A N 1
ATOM 1421 C CA . ASP A 1 371 ? 127.783 145.894 114.022 1.00 80.45 395 ASP A CA 1
ATOM 1422 C C . ASP A 1 371 ? 126.440 146.235 113.400 1.00 86.21 395 ASP A C 1
ATOM 1423 O O . ASP A 1 371 ? 125.508 146.626 114.109 1.00 93.65 395 ASP A O 1
ATOM 1428 N N . VAL A 1 372 ? 126.339 146.085 112.083 1.00 66.08 396 VAL A N 1
ATOM 1429 C CA . VAL A 1 372 ? 125.115 146.385 111.353 1.00 64.52 396 VAL A CA 1
ATOM 1430 C C . VAL A 1 372 ? 124.805 145.209 110.441 1.00 67.76 396 VAL A C 1
ATOM 1431 O O . VAL A 1 372 ? 125.627 144.845 109.592 1.00 77.77 396 VAL A O 1
ATOM 1435 N N . ASN A 1 373 ? 123.627 144.618 110.614 1.00 61.15 397 ASN A N 1
ATOM 1436 C CA . ASN A 1 373 ? 123.158 143.521 109.781 1.00 60.87 397 ASN A CA 1
ATOM 1437 C C . ASN A 1 373 ? 121.886 143.949 109.068 1.00 65.14 397 ASN A C 1
ATOM 1438 O O . ASN A 1 373 ? 120.971 144.487 109.697 1.00 74.95 397 ASN A O 1
ATOM 1443 N N . TYR A 1 374 ? 121.829 143.712 107.762 1.00 66.42 398 TYR A N 1
ATOM 1444 C CA . TYR A 1 374 ? 120.625 143.958 106.986 1.00 66.64 398 TYR A CA 1
ATOM 1445 C C . TYR A 1 374 ? 120.277 142.703 106.204 1.00 74.16 398 TYR A C 1
ATOM 1446 O O . TYR A 1 374 ? 121.153 142.071 105.609 1.00 81.07 398 TYR A O 1
ATOM 1455 N N . TYR A 1 375 ? 118.997 142.346 106.211 1.00 72.37 399 TYR A N 1
ATOM 1456 C CA . TYR A 1 375 ? 118.514 141.126 105.582 1.00 70.42 399 TYR A CA 1
ATOM 1457 C C . TYR A 1 375 ? 117.460 141.477 104.544 1.00 72.88 399 TYR A C 1
ATOM 1458 O O . TYR A 1 375 ? 116.639 142.372 104.761 1.00 80.86 399 TYR A O 1
ATOM 1467 N N . GLN A 1 376 ? 117.479 140.767 103.417 1.00 82.54 400 GLN A N 1
ATOM 1468 C CA . GLN A 1 376 ? 116.512 141.011 102.350 1.00 85.08 400 GLN A CA 1
ATOM 1469 C C . GLN A 1 376 ? 116.220 139.668 101.690 1.00 86.11 400 GLN A C 1
ATOM 1470 O O . GLN A 1 376 ? 116.989 139.211 100.840 1.00 89.14 400 GLN A O 1
ATOM 1476 N N . ASN A 1 377 ? 115.120 139.047 102.091 1.00 94.41 401 ASN A N 1
ATOM 1477 C CA . ASN A 1 377 ? 114.722 137.761 101.546 1.00 96.58 401 ASN A CA 1
ATOM 1478 C C . ASN A 1 377 ? 113.857 137.951 100.307 1.00 99.81 401 ASN A C 1
ATOM 1479 O O . ASN A 1 377 ? 113.290 139.019 100.069 1.00 99.86 401 ASN A O 1
ATOM 1484 N N . ASP A 1 378 ? 113.769 136.888 99.510 1.00 117.21 402 ASP A N 1
ATOM 1485 C CA . ASP A 1 378 ? 112.893 136.845 98.342 1.00 115.02 402 ASP A CA 1
ATOM 1486 C C . ASP A 1 378 ? 113.312 137.862 97.281 1.00 114.81 402 ASP A C 1
ATOM 1487 O O . ASP A 1 378 ? 112.470 138.507 96.656 1.00 117.70 402 ASP A O 1
ATOM 1492 N N . VAL A 1 379 ? 114.616 138.007 97.073 1.00 100.52 403 VAL A N 1
ATOM 1493 C CA . VAL A 1 379 ? 115.130 138.811 95.951 1.00 100.46 403 VAL A CA 1
ATOM 1494 C C . VAL A 1 379 ? 115.194 137.856 94.766 1.00 104.42 403 VAL A C 1
ATOM 1495 O O . VAL A 1 379 ? 116.227 137.268 94.440 1.00 105.69 403 VAL A O 1
ATOM 1499 N N . GLY A 1 380 ? 114.058 137.706 94.097 1.00 108.35 404 GLY A N 1
ATOM 1500 C CA . GLY A 1 380 ? 113.874 136.616 93.174 1.00 106.16 404 GLY A CA 1
ATOM 1501 C C . GLY A 1 380 ? 113.970 135.299 93.915 1.00 108.39 404 GLY A C 1
ATOM 1502 O O . GLY A 1 380 ? 113.383 135.121 94.985 1.00 109.72 404 GLY A O 1
ATOM 1503 N N . PRO A 1 381 ? 114.716 134.343 93.361 1.00 113.99 405 PRO A N 1
ATOM 1504 C CA . PRO A 1 381 ? 114.948 133.080 94.072 1.00 114.27 405 PRO A CA 1
ATOM 1505 C C . PRO A 1 381 ? 115.990 133.171 95.175 1.00 115.35 405 PRO A C 1
ATOM 1506 O O . PRO A 1 381 ? 116.169 132.193 95.909 1.00 114.66 405 PRO A O 1
ATOM 1510 N N . PHE A 1 382 ? 116.670 134.303 95.324 1.00 95.73 406 PHE A N 1
ATOM 1511 C CA . PHE A 1 382 ? 117.804 134.424 96.227 1.00 91.02 406 PHE A CA 1
ATOM 1512 C C . PHE A 1 382 ? 117.413 135.095 97.537 1.00 90.40 406 PHE A C 1
ATOM 1513 O O . PHE A 1 382 ? 116.391 135.775 97.642 1.00 94.73 406 PHE A O 1
ATOM 1521 N N . ASP A 1 383 ? 118.257 134.887 98.543 1.00 101.13 407 ASP A N 1
ATOM 1522 C CA . ASP A 1 383 ? 118.176 135.570 99.825 1.00 101.68 407 ASP A CA 1
ATOM 1523 C C . ASP A 1 383 ? 119.478 136.325 100.036 1.00 105.92 407 ASP A C 1
ATOM 1524 O O . ASP A 1 383 ? 120.562 135.753 99.876 1.00 110.13 407 ASP A O 1
ATOM 1529 N N . THR A 1 384 ? 119.377 137.600 100.396 1.00 91.56 408 THR A N 1
ATOM 1530 C CA . THR A 1 384 ? 120.538 138.472 100.465 1.00 86.98 408 THR A CA 1
ATOM 1531 C C . THR A 1 384 ? 120.739 138.998 101.879 1.00 85.41 408 THR A C 1
ATOM 1532 O O . THR A 1 384 ? 119.783 139.184 102.636 1.00 90.32 408 THR A O 1
ATOM 1536 N N . ARG A 1 385 ? 122.000 139.241 102.225 1.00 81.78 409 ARG A N 1
ATOM 1537 C CA . ARG A 1 385 ? 122.347 139.781 103.528 1.00 78.20 409 ARG A CA 1
ATOM 1538 C C . ARG A 1 385 ? 123.577 140.661 103.382 1.00 81.81 409 ARG A C 1
ATOM 1539 O O . ARG A 1 385 ? 124.402 140.453 102.491 1.00 87.07 409 ARG A O 1
ATOM 1547 N N . ILE A 1 386 ? 123.686 141.657 104.254 1.00 67.72 410 ILE A N 1
ATOM 1548 C CA . ILE A 1 386 ? 124.872 142.502 104.319 1.00 66.35 410 ILE A CA 1
ATOM 1549 C C . ILE A 1 386 ? 125.256 142.687 105.779 1.00 65.69 410 ILE A C 1
ATOM 1550 O O . ILE A 1 386 ? 124.399 142.921 106.637 1.00 73.89 410 ILE A O 1
ATOM 1555 N N . TYR A 1 387 ? 126.549 142.557 106.061 1.00 67.68 411 TYR A N 1
ATOM 1556 C CA . TYR A 1 387 ? 127.083 142.697 107.407 1.00 67.50 411 TYR A CA 1
ATOM 1557 C C . TYR A 1 387 ? 128.184 143.744 107.398 1.00 72.18 411 TYR A C 1
ATOM 1558 O O . TYR A 1 387 ? 129.122 143.655 106.602 1.00 79.45 411 TYR A O 1
ATOM 1567 N N . GLY A 1 388 ? 128.073 144.728 108.278 1.00 68.92 412 GLY A N 1
ATOM 1568 C CA . GLY A 1 388 ? 129.068 145.775 108.372 1.00 65.01 412 GLY A CA 1
ATOM 1569 C C . GLY A 1 388 ? 129.612 145.878 109.779 1.00 66.95 412 GLY A C 1
ATOM 1570 O O . GLY A 1 388 ? 128.933 145.565 110.755 1.00 73.23 412 GLY A O 1
ATOM 1571 N N . GLN A 1 389 ? 130.861 146.323 109.872 1.00 68.64 413 GLN A N 1
ATOM 1572 C CA . GLN A 1 389 ? 131.498 146.466 111.171 1.00 67.01 413 GLN A CA 1
ATOM 1573 C C . GLN A 1 389 ? 132.532 147.579 111.123 1.00 71.64 413 GLN A C 1
ATOM 1574 O O . GLN A 1 389 ? 133.229 147.746 110.122 1.00 80.61 413 GLN A O 1
ATOM 1580 N N . ALA A 1 390 ? 132.621 148.335 112.213 1.00 60.36 414 ALA A N 1
ATOM 1581 C CA . ALA A 1 390 ? 133.651 149.351 112.386 1.00 53.61 414 ALA A CA 1
ATOM 1582 C C . ALA A 1 390 ? 134.166 149.240 113.808 1.00 56.90 414 ALA A C 1
ATOM 1583 O O . ALA A 1 390 ? 133.404 149.436 114.758 1.00 67.88 414 ALA A O 1
ATOM 1585 N N . VAL A 1 391 ? 135.449 148.926 113.958 1.00 49.95 415 VAL A N 1
ATOM 1586 C CA . VAL A 1 391 ? 136.020 148.634 115.265 1.00 52.54 415 VAL A CA 1
ATOM 1587 C C . VAL A 1 391 ? 137.320 149.406 115.425 1.00 57.16 415 VAL A C 1
ATOM 1588 O O . VAL A 1 391 ? 137.997 149.728 114.445 1.00 66.08 415 VAL A O 1
ATOM 1592 N N . HIS A 1 392 ? 137.663 149.716 116.674 1.00 62.88 416 HIS A N 1
ATOM 1593 C CA . HIS A 1 392 ? 138.907 150.401 117.002 1.00 63.25 416 HIS A CA 1
ATOM 1594 C C . HIS A 1 392 ? 139.609 149.613 118.097 1.00 67.36 416 HIS A C 1
ATOM 1595 O O . HIS A 1 392 ? 139.092 149.504 119.212 1.00 72.12 416 HIS A O 1
ATOM 1602 N N . PHE A 1 393 ? 140.781 149.069 117.781 1.00 65.78 417 PHE A N 1
ATOM 1603 C CA . PHE A 1 393 ? 141.541 148.233 118.700 1.00 61.34 417 PHE A CA 1
ATOM 1604 C C . PHE A 1 393 ? 142.632 149.060 119.363 1.00 67.41 417 PHE A C 1
ATOM 1605 O O . PHE A 1 393 ? 143.493 149.627 118.676 1.00 68.29 417 PHE A O 1
ATOM 1613 N N . VAL A 1 394 ? 142.600 149.108 120.694 1.00 74.39 418 VAL A N 1
ATOM 1614 C CA . VAL A 1 394 ? 143.644 149.726 121.496 1.00 72.90 418 VAL A CA 1
ATOM 1615 C C . VAL A 1 394 ? 144.194 148.670 122.447 1.00 75.04 418 VAL A C 1
ATOM 1616 O O . VAL A 1 394 ? 143.624 147.593 122.613 1.00 76.81 418 VAL A O 1
ATOM 1620 N N . ASN A 1 395 ? 145.323 148.990 123.071 1.00 82.27 419 ASN A N 1
ATOM 1621 C CA . ASN A 1 395 ? 145.992 148.058 123.962 1.00 81.89 419 ASN A CA 1
ATOM 1622 C C . ASN A 1 395 ? 146.412 148.776 125.234 1.00 88.48 419 ASN A C 1
ATOM 1623 O O . ASN A 1 395 ? 146.632 149.990 125.237 1.00 91.46 419 ASN A O 1
ATOM 1628 N N . THR A 1 396 ? 146.510 148.010 126.323 1.00 93.81 420 THR A N 1
ATOM 1629 C CA . THR A 1 396 ? 146.949 148.579 127.593 1.00 91.97 420 THR A CA 1
ATOM 1630 C C . THR A 1 396 ? 148.380 149.092 127.502 1.00 93.31 420 THR A C 1
ATOM 1631 O O . THR A 1 396 ? 148.696 150.168 128.022 1.00 95.56 420 THR A O 1
ATOM 1635 N N . ARG A 1 397 ? 149.259 148.337 126.850 1.00 102.04 421 ARG A N 1
ATOM 1636 C CA . ARG A 1 397 ? 150.628 148.787 126.652 1.00 101.01 421 ARG A CA 1
ATOM 1637 C C . ARG A 1 397 ? 150.676 149.904 125.617 1.00 102.53 421 ARG A C 1
ATOM 1638 O O . ARG A 1 397 ? 149.911 149.921 124.650 1.00 106.91 421 ARG A O 1
ATOM 1646 N N . ASP A 1 398 ? 151.588 150.847 125.830 1.00 114.40 422 ASP A N 1
ATOM 1647 C CA . ASP A 1 398 ? 151.691 152.028 124.985 1.00 116.57 422 ASP A CA 1
ATOM 1648 C C . ASP A 1 398 ? 152.619 151.839 123.792 1.00 116.99 422 ASP A C 1
ATOM 1649 O O . ASP A 1 398 ? 152.759 152.764 122.986 1.00 116.84 422 ASP A O 1
ATOM 1654 N N . ASP A 1 399 ? 153.252 150.676 123.655 1.00 110.83 423 ASP A N 1
ATOM 1655 C CA . ASP A 1 399 ? 154.148 150.418 122.537 1.00 109.84 423 ASP A CA 1
ATOM 1656 C C . ASP A 1 399 ? 153.578 149.454 121.507 1.00 111.44 423 ASP A C 1
ATOM 1657 O O . ASP A 1 399 ? 154.129 149.358 120.406 1.00 111.55 423 ASP A O 1
ATOM 1662 N N . MET A 1 400 ? 152.503 148.746 121.827 1.00 102.73 424 MET A N 1
ATOM 1663 C CA . MET A 1 400 ? 151.907 147.799 120.902 1.00 99.11 424 MET A CA 1
ATOM 1664 C C . MET A 1 400 ? 151.109 148.523 119.823 1.00 99.47 424 MET A C 1
ATOM 1665 O O . MET A 1 400 ? 150.692 149.668 120.009 1.00 97.59 424 MET A O 1
ATOM 1670 N N . PRO A 1 401 ? 150.907 147.879 118.672 1.00 86.12 425 PRO A N 1
ATOM 1671 C CA . PRO A 1 401 ? 150.178 148.529 117.576 1.00 85.73 425 PRO A CA 1
ATOM 1672 C C . PRO A 1 401 ? 148.734 148.836 117.944 1.00 89.22 425 PRO A C 1
ATOM 1673 O O . PRO A 1 401 ? 148.090 148.110 118.704 1.00 90.48 425 PRO A O 1
ATOM 1677 N N . GLU A 1 402 ? 148.232 149.934 117.387 1.00 99.79 426 GLU A N 1
ATOM 1678 C CA . GLU A 1 402 ? 146.852 150.364 117.551 1.00 94.56 426 GLU A CA 1
ATOM 1679 C C . GLU A 1 402 ? 146.204 150.384 116.176 1.00 95.83 426 GLU A C 1
ATOM 1680 O O . GLU A 1 402 ? 146.873 150.651 115.178 1.00 100.15 426 GLU A O 1
ATOM 1686 N N . ALA A 1 403 ? 144.909 150.083 116.102 1.00 78.78 427 ALA A N 1
ATOM 1687 C CA . ALA A 1 403 ? 144.332 149.886 114.778 1.00 73.25 427 ALA A CA 1
ATOM 1688 C C . ALA A 1 403 ? 142.885 150.347 114.726 1.00 77.25 427 ALA A C 1
ATOM 1689 O O . ALA A 1 403 ? 142.210 150.471 115.746 1.00 86.70 427 ALA A O 1
ATOM 1691 N N . THR A 1 404 ? 142.423 150.604 113.505 1.00 67.88 428 THR A N 1
ATOM 1692 C CA . THR A 1 404 ? 141.013 150.786 113.202 1.00 68.66 428 THR A CA 1
ATOM 1693 C C . THR A 1 404 ? 140.672 149.928 111.992 1.00 71.69 428 THR A C 1
ATOM 1694 O O . THR A 1 404 ? 141.448 149.847 111.037 1.00 81.81 428 THR A O 1
ATOM 1698 N N . ARG A 1 405 ? 139.522 149.264 112.044 1.00 62.68 429 ARG A N 1
ATOM 1699 C CA . ARG A 1 405 ? 139.157 148.292 111.025 1.00 58.74 429 ARG A CA 1
ATOM 1700 C C . ARG A 1 405 ? 137.733 148.540 110.560 1.00 68.41 429 ARG A C 1
ATOM 1701 O O . ARG A 1 405 ? 136.838 148.763 111.381 1.00 73.82 429 ARG A O 1
ATOM 1709 N N . VAL A 1 406 ? 137.533 148.498 109.246 1.00 67.82 430 VAL A N 1
ATOM 1710 C CA . VAL A 1 406 ? 136.214 148.644 108.641 1.00 63.16 430 VAL A CA 1
ATOM 1711 C C . VAL A 1 406 ? 135.969 147.431 107.756 1.00 65.39 430 VAL A C 1
ATOM 1712 O O . VAL A 1 406 ? 136.719 147.194 106.805 1.00 76.70 430 VAL A O 1
ATOM 1716 N N . HIS A 1 407 ? 134.920 146.676 108.059 1.00 67.62 431 HIS A N 1
ATOM 1717 C CA . HIS A 1 407 ? 134.617 145.426 107.380 1.00 67.52 431 HIS A CA 1
ATOM 1718 C C . HIS A 1 407 ? 133.238 145.486 106.743 1.00 73.91 431 HIS A C 1
ATOM 1719 O O . HIS A 1 407 ? 132.285 145.984 107.348 1.00 82.16 431 HIS A O 1
ATOM 1726 N N . LEU A 1 408 ? 133.138 144.956 105.526 1.00 79.79 432 LEU A N 1
ATOM 1727 C CA . LEU A 1 408 ? 131.887 144.890 104.789 1.00 78.26 432 LEU A CA 1
ATOM 1728 C C . LEU A 1 408 ? 131.763 143.512 104.153 1.00 82.65 432 LEU A C 1
ATOM 1729 O O . LEU A 1 408 ? 132.743 142.965 103.634 1.00 90.02 432 LEU A O 1
ATOM 1734 N N . GLU A 1 409 ? 130.555 142.952 104.198 1.00 85.98 433 GLU A N 1
ATOM 1735 C CA . GLU A 1 409 ? 130.336 141.550 103.846 1.00 83.15 433 GLU A CA 1
ATOM 1736 C C . GLU A 1 409 ? 128.966 141.402 103.209 1.00 88.79 433 GLU A C 1
ATOM 1737 O O . GLU A 1 409 ? 127.959 141.227 103.906 1.00 92.46 433 GLU A O 1
ATOM 1743 N N . PRO A 1 410 ? 128.879 141.503 101.882 1.00 77.71 434 PRO A N 1
ATOM 1744 C CA . PRO A 1 410 ? 127.625 141.158 101.197 1.00 73.53 434 PRO A CA 1
ATOM 1745 C C . PRO A 1 410 ? 127.605 139.684 100.811 1.00 76.81 434 PRO A C 1
ATOM 1746 O O . PRO A 1 410 ? 128.570 139.162 100.248 1.00 84.76 434 PRO A O 1
ATOM 1750 N N . THR A 1 411 ? 126.491 139.017 101.107 1.00 86.77 435 THR A N 1
ATOM 1751 C CA . THR A 1 411 ? 126.316 137.601 100.822 1.00 91.46 435 THR A CA 1
ATOM 1752 C C . THR A 1 411 ? 124.976 137.374 100.139 1.00 88.06 435 THR A C 1
ATOM 1753 O O . THR A 1 411 ? 123.985 138.036 100.460 1.00 93.32 435 THR A O 1
ATOM 1757 N N . ILE A 1 412 ? 124.955 136.443 99.189 1.00 74.43 436 ILE A N 1
ATOM 1758 C CA . ILE A 1 412 ? 123.736 136.070 98.482 1.00 72.97 436 ILE A CA 1
ATOM 1759 C C . ILE A 1 412 ? 123.690 134.553 98.365 1.00 78.59 436 ILE A C 1
ATOM 1760 O O . ILE A 1 412 ? 124.675 133.922 97.968 1.00 84.74 436 ILE A O 1
ATOM 1765 N N . ASN A 1 413 ? 122.551 133.961 98.711 1.00 82.21 437 ASN A N 1
ATOM 1766 C CA . ASN A 1 413 ? 122.425 132.513 98.688 1.00 82.14 437 ASN A CA 1
ATOM 1767 C C . ASN A 1 413 ? 121.148 132.066 97.988 1.00 82.04 437 ASN A C 1
ATOM 1768 O O . ASN A 1 413 ? 120.121 132.746 98.022 1.00 86.78 437 ASN A O 1
ATOM 1773 N N . LEU A 1 414 ? 121.249 130.921 97.326 1.00 78.78 438 LEU A N 1
ATOM 1774 C CA . LEU A 1 414 ? 120.129 130.252 96.682 1.00 79.92 438 LEU A CA 1
ATOM 1775 C C . LEU A 1 414 ? 119.849 128.951 97.416 1.00 83.83 438 LEU A C 1
ATOM 1776 O O . LEU A 1 414 ? 120.668 128.018 97.346 1.00 89.03 438 LEU A O 1
ATOM 1781 N N . PRO A 1 415 ? 118.761 128.865 98.182 1.00 87.23 439 PRO A N 1
ATOM 1782 C CA . PRO A 1 415 ? 118.379 127.589 98.791 1.00 88.88 439 PRO A CA 1
ATOM 1783 C C . PRO A 1 415 ? 117.345 126.842 97.965 1.00 90.72 439 PRO A C 1
ATOM 1784 O O . PRO A 1 415 ? 116.421 127.452 97.419 1.00 92.01 439 PRO A O 1
ATOM 1788 N N . LEU A 1 416 ? 117.485 125.523 97.874 1.00 91.33 440 LEU A N 1
ATOM 1789 C CA . LEU A 1 416 ? 116.533 124.665 97.183 1.00 89.52 440 LEU A CA 1
ATOM 1790 C C . LEU A 1 416 ? 116.211 123.503 98.105 1.00 90.64 440 LEU A C 1
ATOM 1791 O O . LEU A 1 416 ? 117.078 122.666 98.375 1.00 95.73 440 LEU A O 1
ATOM 1796 N N . SER A 1 417 ? 114.975 123.453 98.584 1.00 99.08 441 SER A N 1
ATOM 1797 C CA . SER A 1 417 ? 114.551 122.462 99.558 1.00 100.32 441 SER A CA 1
ATOM 1798 C C . SER A 1 417 ? 113.705 121.396 98.877 1.00 98.77 441 SER A C 1
ATOM 1799 O O . SER A 1 417 ? 113.282 121.538 97.728 1.00 99.12 441 SER A O 1
ATOM 1802 N N . ASN A 1 418 ? 113.462 120.318 99.612 1.00 95.16 442 ASN A N 1
ATOM 1803 C CA . ASN A 1 418 ? 112.733 119.173 99.089 1.00 90.99 442 ASN A CA 1
ATOM 1804 C C . ASN A 1 418 ? 112.386 118.299 100.287 1.00 97.28 442 ASN A C 1
ATOM 1805 O O . ASN A 1 418 ? 112.933 118.475 101.378 1.00 100.69 442 ASN A O 1
ATOM 1810 N N . ASN A 1 419 ? 111.451 117.369 100.081 1.00 115.54 443 ASN A N 1
ATOM 1811 C CA . ASN A 1 419 ? 111.048 116.471 101.158 1.00 114.08 443 ASN A CA 1
ATOM 1812 C C . ASN A 1 419 ? 112.203 115.602 101.636 1.00 112.31 443 ASN A C 1
ATOM 1813 O O . ASN A 1 419 ? 112.274 115.264 102.823 1.00 113.30 443 ASN A O 1
ATOM 1818 N N . TRP A 1 420 ? 113.119 115.236 100.739 1.00 98.85 444 TRP A N 1
ATOM 1819 C CA . TRP A 1 420 ? 114.190 114.312 101.071 1.00 99.36 444 TRP A CA 1
ATOM 1820 C C . TRP A 1 420 ? 115.585 114.908 100.983 1.00 100.61 444 TRP A C 1
ATOM 1821 O O . TRP A 1 420 ? 116.544 114.239 101.381 1.00 106.11 444 TRP A O 1
ATOM 1832 N N . GLY A 1 421 ? 115.736 116.126 100.477 1.00 94.65 445 GLY A N 1
ATOM 1833 C CA . GLY A 1 421 ? 117.064 116.691 100.336 1.00 95.86 445 GLY A CA 1
ATOM 1834 C C . GLY A 1 421 ? 117.013 118.195 100.215 1.00 97.27 445 GLY A C 1
ATOM 1835 O O . GLY A 1 421 ? 115.959 118.795 99.998 1.00 101.40 445 GLY A O 1
ATOM 1836 N N . SER A 1 422 ? 118.187 118.801 100.363 1.00 93.08 446 SER A N 1
ATOM 1837 C CA . SER A 1 422 ? 118.317 120.247 100.275 1.00 90.35 446 SER A CA 1
ATOM 1838 C C . SER A 1 422 ? 119.696 120.600 99.741 1.00 91.66 446 SER A C 1
ATOM 1839 O O . SER A 1 422 ? 120.682 119.929 100.058 1.00 96.36 446 SER A O 1
ATOM 1842 N N . ILE A 1 423 ? 119.754 121.651 98.926 1.00 76.78 447 ILE A N 1
ATOM 1843 C CA . ILE A 1 423 ? 121.009 122.157 98.378 1.00 70.84 447 ILE A CA 1
ATOM 1844 C C . ILE A 1 423 ? 121.020 123.673 98.527 1.00 73.87 447 ILE A C 1
ATOM 1845 O O . ILE A 1 423 ? 120.077 124.351 98.109 1.00 81.86 447 ILE A O 1
ATOM 1850 N N . ASN A 1 424 ? 122.068 124.206 99.139 1.00 89.30 448 ASN A N 1
ATOM 1851 C CA . ASN A 1 424 ? 122.199 125.635 99.369 1.00 89.08 448 ASN A CA 1
ATOM 1852 C C . ASN A 1 424 ? 123.512 126.109 98.768 1.00 92.75 448 ASN A C 1
ATOM 1853 O O . ASN A 1 424 ? 124.579 125.595 99.115 1.00 98.24 448 ASN A O 1
ATOM 1858 N N . THR A 1 425 ? 123.436 127.092 97.879 1.00 90.51 449 THR A N 1
ATOM 1859 C CA . THR A 1 425 ? 124.623 127.700 97.296 1.00 86.54 449 THR A CA 1
ATOM 1860 C C . THR A 1 425 ? 124.758 129.114 97.836 1.00 86.19 449 THR A C 1
ATOM 1861 O O . THR A 1 425 ? 123.758 129.805 98.024 1.00 93.81 449 THR A O 1
ATOM 1865 N N . GLU A 1 426 ? 125.985 129.542 98.114 1.00 81.93 450 GLU A N 1
ATOM 1866 C CA . GLU A 1 426 ? 126.180 130.865 98.685 1.00 81.19 450 GLU A CA 1
ATOM 1867 C C . GLU A 1 426 ? 127.441 131.497 98.126 1.00 84.04 450 GLU A C 1
ATOM 1868 O O . GLU A 1 426 ? 128.494 130.854 98.072 1.00 87.81 450 GLU A O 1
ATOM 1874 N N . ALA A 1 427 ? 127.327 132.757 97.715 1.00 73.39 451 ALA A N 1
ATOM 1875 C CA . ALA A 1 427 ? 128.457 133.562 97.283 1.00 68.73 451 ALA A CA 1
ATOM 1876 C C . ALA A 1 427 ? 128.578 134.750 98.221 1.00 68.21 451 ALA A C 1
ATOM 1877 O O . ALA A 1 427 ? 127.614 135.499 98.412 1.00 77.18 451 ALA A O 1
ATOM 1879 N N . LYS A 1 428 ? 129.763 134.925 98.791 1.00 69.37 452 LYS A N 1
ATOM 1880 C CA . LYS A 1 428 ? 130.016 135.943 99.793 1.00 65.01 452 LYS A CA 1
ATOM 1881 C C . LYS A 1 428 ? 131.212 136.773 99.361 1.00 72.26 452 LYS A C 1
ATOM 1882 O O . LYS A 1 428 ? 132.101 136.284 98.663 1.00 80.78 452 LYS A O 1
ATOM 1888 N N . PHE A 1 429 ? 131.231 138.035 99.774 1.00 83.22 453 PHE A N 1
ATOM 1889 C CA . PHE A 1 429 ? 132.315 138.939 99.424 1.00 83.23 453 PHE A CA 1
ATOM 1890 C C . PHE A 1 429 ? 132.800 139.605 100.701 1.00 85.67 453 PHE A C 1
ATOM 1891 O O . PHE A 1 429 ? 131.984 140.086 101.492 1.00 91.05 453 PHE A O 1
ATOM 1899 N N . LEU A 1 430 ? 134.113 139.622 100.922 1.00 79.54 454 LEU A N 1
ATOM 1900 C CA . LEU A 1 430 ? 134.683 140.202 102.130 1.00 79.28 454 LEU A CA 1
ATOM 1901 C C . LEU A 1 430 ? 135.585 141.358 101.734 1.00 82.08 454 LEU A C 1
ATOM 1902 O O . LEU A 1 430 ? 136.501 141.182 100.922 1.00 91.48 454 LEU A O 1
ATOM 1907 N N . ALA A 1 431 ? 135.332 142.535 102.303 1.00 67.58 455 ALA A N 1
ATOM 1908 C CA . ALA A 1 431 ? 136.143 143.719 102.040 1.00 71.71 455 ALA A CA 1
ATOM 1909 C C . ALA A 1 431 ? 136.524 144.340 103.375 1.00 72.93 455 ALA A C 1
ATOM 1910 O O . ALA A 1 431 ? 135.655 144.814 104.112 1.00 75.62 455 ALA A O 1
ATOM 1912 N N . THR A 1 432 ? 137.816 144.346 103.684 1.00 74.03 456 THR A N 1
ATOM 1913 C CA . THR A 1 432 ? 138.316 144.864 104.946 1.00 69.09 456 THR A CA 1
ATOM 1914 C C . THR A 1 432 ? 139.336 145.958 104.683 1.00 70.90 456 THR A C 1
ATOM 1915 O O . THR A 1 432 ? 140.172 145.838 103.782 1.00 76.23 456 THR A O 1
ATOM 1919 N N . HIS A 1 433 ? 139.267 147.020 105.477 1.00 68.46 457 HIS A N 1
ATOM 1920 C CA . HIS A 1 433 ? 140.263 148.079 105.462 1.00 63.21 457 HIS A CA 1
ATOM 1921 C C . HIS A 1 433 ? 140.845 148.225 106.858 1.00 68.19 457 HIS A C 1
ATOM 1922 O O . HIS A 1 433 ? 140.106 148.446 107.825 1.00 69.92 457 HIS A O 1
ATOM 1929 N N . TYR A 1 434 ? 142.165 148.092 106.954 1.00 65.72 458 TYR A N 1
ATOM 1930 C CA . TYR A 1 434 ? 142.910 148.256 108.193 1.00 59.92 458 TYR A CA 1
ATOM 1931 C C . TYR A 1 434 ? 143.701 149.550 108.123 1.00 64.47 458 TYR A C 1
ATOM 1932 O O . TYR A 1 434 ? 144.411 149.792 107.142 1.00 73.81 458 TYR A O 1
ATOM 1941 N N . GLN A 1 435 ? 143.594 150.365 109.164 1.00 76.70 459 GLN A N 1
ATOM 1942 C CA . GLN A 1 435 ? 144.426 151.550 109.339 1.00 79.45 459 GLN A CA 1
ATOM 1943 C C . GLN A 1 435 ? 145.079 151.410 110.707 1.00 86.61 459 GLN A C 1
ATOM 1944 O O . GLN A 1 435 ? 144.443 151.673 111.732 1.00 88.90 459 GLN A O 1
ATOM 1950 N N . GLN A 1 436 ? 146.330 150.962 110.732 1.00 69.66 460 GLN A N 1
ATOM 1951 C CA . GLN A 1 436 ? 147.033 150.686 111.976 1.00 65.58 460 GLN A CA 1
ATOM 1952 C C . GLN A 1 436 ? 148.234 151.607 112.110 1.00 68.59 460 GLN A C 1
ATOM 1953 O O . GLN A 1 436 ? 148.996 151.790 111.156 1.00 75.64 460 GLN A O 1
ATOM 1959 N N . THR A 1 437 ? 148.393 152.179 113.299 1.00 86.85 461 THR A N 1
ATOM 1960 C CA . THR A 1 437 ? 149.483 153.080 113.633 1.00 89.40 461 THR A CA 1
ATOM 1961 C C . THR A 1 437 ? 150.174 152.575 114.894 1.00 90.38 461 THR A C 1
ATOM 1962 O O . THR A 1 437 ? 149.774 151.568 115.490 1.00 91.54 461 THR A O 1
ATOM 1966 N N . ASN A 1 438 ? 151.214 153.301 115.307 1.00 91.80 462 ASN A N 1
ATOM 1967 C CA . ASN A 1 438 ? 152.044 152.931 116.452 1.00 91.94 462 ASN A CA 1
ATOM 1968 C C . ASN A 1 438 ? 152.727 151.586 116.193 1.00 95.03 462 ASN A C 1
ATOM 1969 O O . ASN A 1 438 ? 152.542 150.607 116.917 1.00 96.04 462 ASN A O 1
ATOM 1974 N N . LEU A 1 439 ? 153.531 151.557 115.129 1.00 91.77 463 LEU A N 1
ATOM 1975 C CA . LEU A 1 439 ? 154.168 150.330 114.667 1.00 91.30 463 LEU A CA 1
ATOM 1976 C C . LEU A 1 439 ? 155.688 150.381 114.729 1.00 94.62 463 LEU A C 1
ATOM 1977 O O . LEU A 1 439 ? 156.344 149.482 114.193 1.00 99.42 463 LEU A O 1
ATOM 1982 N N . ASP A 1 440 ? 156.267 151.408 115.352 1.00 103.89 464 ASP A N 1
ATOM 1983 C CA . ASP A 1 440 ? 157.723 151.517 115.391 1.00 105.09 464 ASP A CA 1
ATOM 1984 C C . ASP A 1 440 ? 158.345 150.393 116.210 1.00 106.40 464 ASP A C 1
ATOM 1985 O O . ASP A 1 440 ? 159.373 149.831 115.819 1.00 108.13 464 ASP A O 1
ATOM 1990 N N . TRP A 1 441 ? 157.737 150.054 117.345 1.00 104.70 465 TRP A N 1
ATOM 1991 C CA . TRP A 1 441 ? 158.273 149.009 118.213 1.00 104.32 465 TRP A CA 1
ATOM 1992 C C . TRP A 1 441 ? 158.230 147.641 117.535 1.00 104.52 465 TRP A C 1
ATOM 1993 O O . TRP A 1 441 ? 159.253 146.943 117.439 1.00 109.35 465 TRP A O 1
ATOM 2004 N N . TYR A 1 442 ? 157.051 147.251 117.042 1.00 90.38 466 TYR A N 1
ATOM 2005 C CA . TYR A 1 442 ? 156.886 145.935 116.433 1.00 89.40 466 TYR A CA 1
ATOM 2006 C C . TYR A 1 442 ? 157.696 145.821 115.149 1.00 89.36 466 TYR A C 1
ATOM 2007 O O . TYR A 1 442 ? 158.339 144.795 114.905 1.00 96.76 466 TYR A O 1
ATOM 2016 N N . ASN A 1 443 ? 157.677 146.861 114.315 1.00 89.89 467 ASN A N 1
ATOM 2017 C CA . ASN A 1 443 ? 158.493 146.841 113.107 1.00 94.28 467 ASN A CA 1
ATOM 2018 C C . ASN A 1 443 ? 159.978 146.878 113.435 1.00 99.62 467 ASN A C 1
ATOM 2019 O O . ASN A 1 443 ? 160.800 146.414 112.637 1.00 101.95 467 ASN A O 1
ATOM 2024 N N . SER A 1 444 ? 160.340 147.423 114.596 1.00 101.81 468 SER A N 1
ATOM 2025 C CA . SER A 1 444 ? 161.738 147.481 114.990 1.00 99.77 468 SER A CA 1
ATOM 2026 C C . SER A 1 444 ? 162.267 146.127 115.433 1.00 100.40 468 SER A C 1
ATOM 2027 O O . SER A 1 444 ? 163.402 145.776 115.096 1.00 101.06 468 SER A O 1
ATOM 2030 N N . ARG A 1 445 ? 161.480 145.352 116.182 1.00 110.76 469 ARG A N 1
ATOM 2031 C CA . ARG A 1 445 ? 162.001 144.081 116.676 1.00 111.22 469 ARG A CA 1
ATOM 2032 C C . ARG A 1 445 ? 161.466 142.851 115.953 1.00 111.22 469 ARG A C 1
ATOM 2033 O O . ARG A 1 445 ? 161.841 141.734 116.323 1.00 112.64 469 ARG A O 1
ATOM 2041 N N . ASN A 1 446 ? 160.612 143.009 114.949 1.00 112.34 470 ASN A N 1
ATOM 2042 C CA . ASN A 1 446 ? 160.099 141.871 114.198 1.00 112.03 470 ASN A CA 1
ATOM 2043 C C . ASN A 1 446 ? 160.519 141.959 112.737 1.00 111.65 470 ASN A C 1
ATOM 2044 O O . ASN A 1 446 ? 160.486 143.034 112.131 1.00 113.18 470 ASN A O 1
ATOM 2049 N N . THR A 1 447 ? 160.916 140.814 112.176 1.00 112.08 471 THR A N 1
ATOM 2050 C CA . THR A 1 447 ? 161.419 140.789 110.806 1.00 113.06 471 THR A CA 1
ATOM 2051 C C . THR A 1 447 ? 160.335 141.132 109.792 1.00 115.38 471 THR A C 1
ATOM 2052 O O . THR A 1 447 ? 160.615 141.816 108.801 1.00 112.42 471 THR A O 1
ATOM 2056 N N . THR A 1 448 ? 159.106 140.673 110.011 1.00 123.53 472 THR A N 1
ATOM 2057 C CA . THR A 1 448 ? 157.995 141.000 109.128 1.00 120.75 472 THR A CA 1
ATOM 2058 C C . THR A 1 448 ? 157.443 142.366 109.512 1.00 121.12 472 THR A C 1
ATOM 2059 O O . THR A 1 448 ? 157.333 142.688 110.699 1.00 122.13 472 THR A O 1
ATOM 2063 N N . LYS A 1 449 ? 157.117 143.173 108.509 1.00 99.97 473 LYS A N 1
ATOM 2064 C CA . LYS A 1 449 ? 156.755 144.567 108.719 1.00 97.74 473 LYS A CA 1
ATOM 2065 C C . LYS A 1 449 ? 155.250 144.756 108.588 1.00 97.62 473 LYS A C 1
ATOM 2066 O O . LYS A 1 449 ? 154.652 144.345 107.589 1.00 95.19 473 LYS A O 1
ATOM 2072 N N . LEU A 1 450 ? 154.648 145.371 109.601 1.00 87.20 474 LEU A N 1
ATOM 2073 C CA . LEU A 1 450 ? 153.267 145.814 109.500 1.00 83.15 474 LEU A CA 1
ATOM 2074 C C . LEU A 1 450 ? 153.180 147.068 108.637 1.00 85.50 474 LEU A C 1
ATOM 2075 O O . LEU A 1 450 ? 154.061 147.930 108.665 1.00 88.10 474 LEU A O 1
ATOM 2080 N N . ASP A 1 451 ? 152.106 147.165 107.859 1.00 93.14 475 ASP A N 1
ATOM 2081 C CA . ASP A 1 451 ? 151.827 148.348 107.058 1.00 95.23 475 ASP A CA 1
ATOM 2082 C C . ASP A 1 451 ? 150.688 149.143 107.677 1.00 96.55 475 ASP A C 1
ATOM 2083 O O . ASP A 1 451 ? 149.748 148.571 108.236 1.00 98.66 475 ASP A O 1
ATOM 2088 N N . GLU A 1 452 ? 150.784 150.469 107.569 1.00 100.62 476 GLU A N 1
ATOM 2089 C CA . GLU A 1 452 ? 149.792 151.343 108.182 1.00 101.47 476 GLU A CA 1
ATOM 2090 C C . GLU A 1 452 ? 148.423 151.195 107.531 1.00 101.10 476 GLU A C 1
ATOM 2091 O O . GLU A 1 452 ? 147.402 151.295 108.218 1.00 100.88 476 GLU A O 1
ATOM 2097 N N . SER A 1 453 ? 148.376 150.957 106.223 1.00 85.07 477 SER A N 1
ATOM 2098 C CA . SER A 1 453 ? 147.121 150.819 105.500 1.00 85.08 477 SER A CA 1
ATOM 2099 C C . SER A 1 453 ? 147.105 149.481 104.781 1.00 88.08 477 SER A C 1
ATOM 2100 O O . SER A 1 453 ? 148.063 149.138 104.082 1.00 92.00 477 SER A O 1
ATOM 2103 N N . VAL A 1 454 ? 146.021 148.732 104.953 1.00 81.29 478 VAL A N 1
ATOM 2104 C CA . VAL A 1 454 ? 145.875 147.413 104.349 1.00 77.71 478 VAL A CA 1
ATOM 2105 C C . VAL A 1 454 ? 144.464 147.278 103.799 1.00 80.69 478 VAL A C 1
ATOM 2106 O O . VAL A 1 454 ? 143.494 147.669 104.452 1.00 85.71 478 VAL A O 1
ATOM 2110 N N . ASN A 1 455 ? 144.348 146.723 102.596 1.00 82.73 479 ASN A N 1
ATOM 2111 C CA . ASN A 1 455 ? 143.054 146.464 101.973 1.00 80.49 479 ASN A CA 1
ATOM 2112 C C . ASN A 1 455 ? 142.994 144.989 101.608 1.00 86.17 479 ASN A C 1
ATOM 2113 O O . ASN A 1 455 ? 143.800 144.513 100.802 1.00 94.76 479 ASN A O 1
ATOM 2118 N N . ARG A 1 456 ? 142.044 144.268 102.194 1.00 78.43 480 ARG A N 1
ATOM 2119 C CA . ARG A 1 456 ? 141.892 142.833 101.979 1.00 75.45 480 ARG A CA 1
ATOM 2120 C C . ARG A 1 456 ? 140.531 142.586 101.342 1.00 78.56 480 ARG A C 1
ATOM 2121 O O . ARG A 1 456 ? 139.498 142.720 102.003 1.00 77.71 480 ARG A O 1
ATOM 2129 N N . VAL A 1 457 ? 140.531 142.226 100.064 1.00 78.27 481 VAL A N 1
ATOM 2130 C CA . VAL A 1 457 ? 139.310 142.005 99.300 1.00 74.53 481 VAL A CA 1
ATOM 2131 C C . VAL A 1 457 ? 139.337 140.580 98.772 1.00 80.17 481 VAL A C 1
ATOM 2132 O O . VAL A 1 457 ? 140.320 140.166 98.149 1.00 89.55 481 VAL A O 1
ATOM 2136 N N . MET A 1 458 ? 138.260 139.832 99.015 1.00 91.13 482 MET A N 1
ATOM 2137 C CA . MET A 1 458 ? 138.340 138.403 98.742 1.00 88.48 482 MET A CA 1
ATOM 2138 C C . MET A 1 458 ? 136.971 137.725 98.728 1.00 91.42 482 MET A C 1
ATOM 2139 O O . MET A 1 458 ? 136.139 137.961 99.612 1.00 97.93 482 MET A O 1
ATOM 2144 N N . PRO A 1 459 ? 136.693 136.908 97.719 1.00 82.84 483 PRO A N 1
ATOM 2145 C CA . PRO A 1 459 ? 135.401 136.224 97.631 1.00 78.43 483 PRO A CA 1
ATOM 2146 C C . PRO A 1 459 ? 135.380 134.941 98.456 1.00 79.87 483 PRO A C 1
ATOM 2147 O O . PRO A 1 459 ? 136.379 134.524 99.041 1.00 89.17 483 PRO A O 1
ATOM 2151 N N . GLN A 1 460 ? 134.202 134.325 98.490 1.00 74.57 484 GLN A N 1
ATOM 2152 C CA . GLN A 1 460 ? 134.012 133.037 99.138 1.00 75.53 484 GLN A CA 1
ATOM 2153 C C . GLN A 1 460 ? 132.841 132.328 98.475 1.00 77.26 484 GLN A C 1
ATOM 2154 O O . GLN A 1 460 ? 131.801 132.940 98.223 1.00 88.32 484 GLN A O 1
ATOM 2160 N N . PHE A 1 461 ? 133.016 131.040 98.196 1.00 75.42 485 PHE A N 1
ATOM 2161 C CA . PHE A 1 461 ? 131.995 130.233 97.545 1.00 76.09 485 PHE A CA 1
ATOM 2162 C C . PHE A 1 461 ? 131.718 129.013 98.406 1.00 78.53 485 PHE A C 1
ATOM 2163 O O . PHE A 1 461 ? 132.652 128.330 98.833 1.00 80.56 485 PHE A O 1
ATOM 2171 N N . LYS A 1 462 ? 130.443 128.738 98.665 1.00 72.97 486 LYS A N 1
ATOM 2172 C CA . LYS A 1 462 ? 130.080 127.617 99.517 1.00 65.69 486 LYS A CA 1
ATOM 2173 C C . LYS A 1 462 ? 128.914 126.869 98.895 1.00 71.49 486 LYS A C 1
ATOM 2174 O O . LYS A 1 462 ? 127.994 127.484 98.351 1.00 83.01 486 LYS A O 1
ATOM 2180 N N . VAL A 1 463 ? 128.957 125.542 98.971 1.00 64.90 487 VAL A N 1
ATOM 2181 C CA . VAL A 1 463 ? 127.896 124.693 98.438 1.00 62.45 487 VAL A CA 1
ATOM 2182 C C . VAL A 1 463 ? 127.632 123.598 99.461 1.00 63.83 487 VAL A C 1
ATOM 2183 O O . VAL A 1 463 ? 128.477 122.722 99.661 1.00 73.09 487 VAL A O 1
ATOM 2187 N N . ASP A 1 464 ? 126.469 123.639 100.100 1.00 80.31 488 ASP A N 1
ATOM 2188 C CA . ASP A 1 464 ? 126.093 122.671 101.118 1.00 80.41 488 ASP A CA 1
ATOM 2189 C C . ASP A 1 464 ? 124.954 121.805 100.597 1.00 82.45 488 ASP A C 1
ATOM 2190 O O . ASP A 1 464 ? 124.038 122.301 99.942 1.00 90.84 488 ASP A O 1
ATOM 2195 N N . GLY A 1 465 ? 125.018 120.515 100.879 1.00 79.54 489 GLY A N 1
ATOM 2196 C CA . GLY A 1 465 ? 123.975 119.598 100.461 1.00 81.45 489 GLY A CA 1
ATOM 2197 C C . GLY A 1 465 ? 123.681 118.604 101.560 1.00 86.95 489 GLY A C 1
ATOM 2198 O O . GLY A 1 465 ? 124.568 118.192 102.308 1.00 93.77 489 GLY A O 1
ATOM 2199 N N . LYS A 1 466 ? 122.412 118.217 101.650 1.00 90.52 490 LYS A N 1
ATOM 2200 C CA . LYS A 1 466 ? 121.969 117.324 102.709 1.00 87.76 490 LYS A CA 1
ATOM 2201 C C . LYS A 1 466 ? 120.902 116.393 102.161 1.00 89.39 490 LYS A C 1
ATOM 2202 O O . LYS A 1 466 ? 120.066 116.810 101.356 1.00 94.78 490 LYS A O 1
ATOM 2208 N N . MET A 1 467 ? 120.934 115.138 102.602 1.00 92.73 491 MET A N 1
ATOM 2209 C CA . MET A 1 467 ? 119.948 114.145 102.199 1.00 87.90 491 MET A CA 1
ATOM 2210 C C . MET A 1 467 ? 119.409 113.431 103.428 1.00 92.08 491 MET A C 1
ATOM 2211 O O . MET A 1 467 ? 120.086 113.333 104.454 1.00 98.27 491 MET A O 1
ATOM 2216 N N . VAL A 1 468 ? 118.180 112.934 103.318 1.00 75.59 492 VAL A N 1
ATOM 2217 C CA . VAL A 1 468 ? 117.520 112.227 104.409 1.00 74.33 492 VAL A CA 1
ATOM 2218 C C . VAL A 1 468 ? 116.969 110.914 103.875 1.00 75.69 492 VAL A C 1
ATOM 2219 O O . VAL A 1 468 ? 116.144 110.910 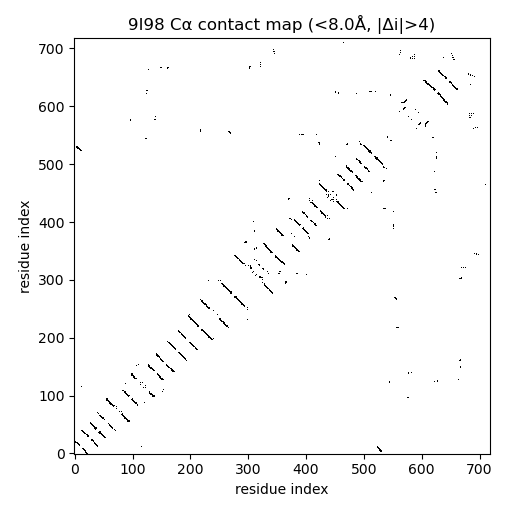102.954 1.00 78.14 492 VAL A O 1
ATOM 2223 N N . PHE A 1 469 ? 117.423 109.808 104.452 1.00 75.10 493 PHE A N 1
ATOM 2224 C CA . PHE A 1 469 ? 116.926 108.474 104.160 1.00 72.68 493 PHE A CA 1
ATOM 2225 C C . PHE A 1 469 ? 116.235 107.924 105.398 1.00 75.52 493 PHE A C 1
ATOM 2226 O O . PHE A 1 469 ? 116.671 108.169 106.523 1.00 81.29 493 PHE A O 1
ATOM 2234 N N . GLU A 1 470 ? 115.164 107.168 105.189 1.00 89.17 494 GLU A N 1
ATOM 2235 C CA . GLU A 1 470 ? 114.410 106.592 106.289 1.00 85.45 494 GLU A CA 1
ATOM 2236 C C . GLU A 1 470 ? 114.219 105.101 106.069 1.00 90.47 494 GLU A C 1
ATOM 2237 O O . GLU A 1 470 ? 114.089 104.634 104.936 1.00 96.06 494 GLU A O 1
ATOM 2243 N N . ARG A 1 471 ? 114.206 104.358 107.172 1.00 85.12 495 ARG A N 1
ATOM 2244 C CA . ARG A 1 471 ? 113.887 102.941 107.133 1.00 88.12 495 ARG A CA 1
ATOM 2245 C C . ARG A 1 471 ? 113.123 102.581 108.395 1.00 90.36 495 ARG A C 1
ATOM 2246 O O . ARG A 1 471 ? 113.231 103.260 109.419 1.00 92.91 495 ARG A O 1
ATOM 2254 N N . ASP A 1 472 ? 112.343 101.510 108.310 1.00 119.32 496 ASP A N 1
ATOM 2255 C CA . ASP A 1 472 ? 111.602 101.007 109.455 1.00 119.50 496 ASP A CA 1
ATOM 2256 C C . ASP A 1 472 ? 112.438 99.933 110.136 1.00 121.90 496 ASP A C 1
ATOM 2257 O O . ASP A 1 472 ? 112.887 98.983 109.487 1.00 124.17 496 ASP A O 1
ATOM 2262 N N . MET A 1 473 ? 112.645 100.086 111.440 1.00 122.08 497 MET A N 1
ATOM 2263 C CA . MET A 1 473 ? 113.494 99.170 112.196 1.00 122.42 497 MET A CA 1
ATOM 2264 C C . MET A 1 473 ? 112.692 97.913 112.504 1.00 126.15 497 MET A C 1
ATOM 2265 O O . MET A 1 473 ? 111.844 97.904 113.398 1.00 127.83 497 MET A O 1
ATOM 2270 N N . GLU A 1 474 ? 112.961 96.843 111.758 1.00 147.29 498 GLU A N 1
ATOM 2271 C CA . GLU A 1 474 ? 112.229 95.593 111.919 1.00 148.89 498 GLU A CA 1
ATOM 2272 C C . GLU A 1 474 ? 112.919 94.650 112.898 1.00 151.29 498 GLU A C 1
ATOM 2273 O O . GLU A 1 474 ? 112.244 93.991 113.696 1.00 149.52 498 GLU A O 1
ATOM 2279 N N . MET A 1 475 ? 114.251 94.561 112.841 1.00 166.38 499 MET A N 1
ATOM 2280 C CA . MET A 1 475 ? 114.973 93.669 113.745 1.00 166.80 499 MET A CA 1
ATOM 2281 C C . MET A 1 475 ? 114.822 94.112 115.194 1.00 165.88 499 MET A C 1
ATOM 2282 O O . MET A 1 475 ? 114.663 93.278 116.092 1.00 166.22 499 MET A O 1
ATOM 2287 N N . LEU A 1 476 ? 114.867 95.418 115.441 1.00 139.80 500 LEU A N 1
ATOM 2288 C CA . LEU A 1 476 ? 114.553 95.968 116.752 1.00 139.00 500 LEU A CA 1
ATOM 2289 C C . LEU A 1 476 ? 113.028 96.024 116.873 1.00 139.88 500 LEU A C 1
ATOM 2290 O O . LEU A 1 476 ? 112.304 95.494 116.024 1.00 141.24 500 LEU A O 1
ATOM 2295 N N . ALA A 1 477 ? 112.524 96.627 117.945 1.00 135.97 501 ALA A N 1
ATOM 2296 C CA . ALA A 1 477 ? 111.088 96.674 118.195 1.00 136.91 501 ALA A CA 1
ATOM 2297 C C . ALA A 1 477 ? 110.368 97.417 117.074 1.00 136.89 501 ALA A C 1
ATOM 2298 O O . ALA A 1 477 ? 110.806 98.507 116.678 1.00 135.23 501 ALA A O 1
ATOM 2300 N N . PRO A 1 478 ? 109.302 96.845 116.510 1.00 138.47 502 PRO A N 1
ATOM 2301 C CA . PRO A 1 478 ? 108.580 97.514 115.421 1.00 136.18 502 PRO A CA 1
ATOM 2302 C C . PRO A 1 478 ? 108.004 98.853 115.852 1.00 134.51 502 PRO A C 1
ATOM 2303 O O . PRO A 1 478 ? 107.657 99.064 117.016 1.00 133.53 502 PRO A O 1
ATOM 2307 N N . GLY A 1 479 ? 107.906 99.764 114.887 1.00 117.41 503 GLY A N 1
ATOM 2308 C CA . GLY A 1 479 ? 107.461 101.116 115.132 1.00 117.53 503 GLY A CA 1
ATOM 2309 C C . GLY A 1 479 ? 108.574 102.134 115.228 1.00 117.39 503 GLY A C 1
ATOM 2310 O O . GLY A 1 479 ? 108.296 103.337 115.181 1.00 119.18 503 GLY A O 1
ATOM 2311 N N . TYR A 1 480 ? 109.820 101.690 115.356 1.00 98.50 504 TYR A N 1
ATOM 2312 C CA . TYR A 1 480 ? 110.960 102.590 115.418 1.00 94.40 504 TYR A CA 1
ATOM 2313 C C . TYR A 1 480 ? 111.484 102.860 114.015 1.00 97.86 504 TYR A C 1
ATOM 2314 O O . TYR A 1 480 ? 111.598 101.946 113.194 1.00 101.88 504 TYR A O 1
ATOM 2323 N N . THR A 1 481 ? 111.801 104.122 113.747 1.00 88.47 505 THR A N 1
ATOM 2324 C CA . THR A 1 481 ? 112.268 104.563 112.441 1.00 87.04 505 THR A CA 1
ATOM 2325 C C . THR A 1 481 ? 113.708 105.033 112.559 1.00 84.95 505 THR A C 1
ATOM 2326 O O . THR A 1 481 ? 114.051 105.763 113.491 1.00 84.53 505 THR A O 1
ATOM 2330 N N . GLN A 1 482 ? 114.547 104.616 111.619 1.00 84.21 506 GLN A N 1
ATOM 2331 C CA . GLN A 1 482 ? 115.940 105.033 111.580 1.00 79.78 506 GLN A CA 1
ATOM 2332 C C . GLN A 1 482 ? 116.148 105.965 110.399 1.00 83.71 506 GLN A C 1
ATOM 2333 O O . GLN A 1 482 ? 115.746 105.648 109.275 1.00 90.08 506 GLN A O 1
ATOM 2339 N N . THR A 1 483 ? 116.772 107.108 110.655 1.00 80.36 507 THR A N 1
ATOM 2340 C CA . THR A 1 483 ? 117.061 108.092 109.624 1.00 81.26 507 THR A CA 1
ATOM 2341 C C . THR A 1 483 ? 118.566 108.216 109.451 1.00 81.94 507 THR A C 1
ATOM 2342 O O . THR A 1 483 ? 119.298 108.360 110.434 1.00 88.76 507 THR A O 1
ATOM 2346 N N . LEU A 1 484 ? 119.015 108.158 108.203 1.00 74.73 508 LEU A N 1
ATOM 2347 C CA . LEU A 1 484 ? 120.412 108.352 107.839 1.00 73.88 508 LEU A CA 1
ATOM 2348 C C . LEU A 1 484 ? 120.514 109.644 107.043 1.00 76.10 508 LEU A C 1
ATOM 2349 O O . LEU A 1 484 ? 119.826 109.808 106.032 1.00 80.92 508 LEU A O 1
ATOM 2354 N N . GLU A 1 485 ? 121.379 110.550 107.488 1.00 87.54 509 GLU A N 1
ATOM 2355 C CA . GLU A 1 485 ? 121.419 111.922 106.995 1.00 85.04 509 GLU A CA 1
ATOM 2356 C C . GLU A 1 485 ? 122.831 112.205 106.510 1.00 86.98 509 GLU A C 1
ATOM 2357 O O . GLU A 1 485 ? 123.707 112.573 107.306 1.00 90.78 509 GLU A O 1
ATOM 2363 N N . PRO A 1 486 ? 123.112 111.953 105.234 1.00 72.21 510 PRO A N 1
ATOM 2364 C CA . PRO A 1 486 ? 124.379 112.408 104.656 1.00 65.82 510 PRO A CA 1
ATOM 2365 C C . PRO A 1 486 ? 124.381 113.914 104.463 1.00 74.24 510 PRO A C 1
ATOM 2366 O O . PRO A 1 486 ? 123.350 114.533 104.181 1.00 89.17 510 PRO A O 1
ATOM 2370 N N . ARG A 1 487 ? 125.566 114.500 104.600 1.00 71.82 511 ARG A N 1
ATOM 2371 C CA . ARG A 1 487 ? 125.742 115.933 104.436 1.00 71.05 511 ARG A CA 1
ATOM 2372 C C . ARG A 1 487 ? 127.121 116.192 103.851 1.00 76.95 511 ARG A C 1
ATOM 2373 O O . ARG A 1 487 ? 128.106 115.589 104.281 1.00 81.83 511 ARG A O 1
ATOM 2381 N N . ALA A 1 488 ? 127.182 117.084 102.868 1.00 73.99 512 ALA A N 1
ATOM 2382 C CA . ALA A 1 488 ? 128.426 117.441 102.208 1.00 65.45 512 ALA A CA 1
ATOM 2383 C C . ALA A 1 488 ? 128.502 118.952 102.060 1.00 68.63 512 ALA A C 1
ATOM 2384 O O . ALA A 1 488 ? 127.487 119.648 102.063 1.00 79.27 512 ALA A O 1
ATOM 2386 N N . GLN A 1 489 ? 129.726 119.457 101.940 1.00 65.80 513 GLN A N 1
ATOM 2387 C CA . GLN A 1 489 ? 129.933 120.901 101.856 1.00 58.95 513 GLN A CA 1
ATOM 2388 C C . GLN A 1 489 ? 131.251 121.187 101.159 1.00 62.87 513 GLN A C 1
ATOM 2389 O O . GLN A 1 489 ? 132.305 120.794 101.656 1.00 74.62 513 GLN A O 1
ATOM 2395 N N . TYR A 1 490 ? 131.198 121.884 100.033 1.00 60.96 514 TYR A N 1
ATOM 2396 C CA . TYR A 1 490 ? 132.396 122.358 99.355 1.00 63.12 514 TYR A CA 1
ATOM 2397 C C . TYR A 1 490 ? 132.594 123.832 99.674 1.00 70.10 514 TYR A C 1
ATOM 2398 O O . TYR A 1 490 ? 131.657 124.628 99.553 1.00 78.77 514 TYR A O 1
ATOM 2407 N N . LEU A 1 491 ? 133.807 124.193 100.080 1.00 65.17 515 LEU A N 1
ATOM 2408 C CA . LEU A 1 491 ? 134.117 125.560 100.474 1.00 59.58 515 LEU A CA 1
ATOM 2409 C C . LEU A 1 491 ? 135.378 126.020 99.762 1.00 62.84 515 LEU A C 1
ATOM 2410 O O . LEU A 1 491 ? 136.410 125.342 99.819 1.00 68.68 515 LEU A O 1
ATOM 2415 N N . TYR A 1 492 ? 135.292 127.171 99.093 1.00 70.70 516 TYR A N 1
ATOM 2416 C CA . TYR A 1 492 ? 136.425 127.771 98.401 1.00 67.75 516 TYR A CA 1
ATOM 2417 C C . TYR A 1 492 ? 136.599 129.206 98.868 1.00 72.01 516 TYR A C 1
ATOM 2418 O O . TYR A 1 492 ? 135.658 130.004 98.807 1.00 75.81 516 TYR A O 1
ATOM 2427 N N . VAL A 1 493 ? 137.801 129.526 99.329 1.00 77.35 517 VAL A N 1
ATOM 2428 C CA . VAL A 1 493 ? 138.192 130.854 99.790 1.00 72.10 517 VAL A CA 1
ATOM 2429 C C . VAL A 1 493 ? 139.617 131.088 99.305 1.00 77.44 517 VAL A C 1
ATOM 2430 O O . VAL A 1 493 ? 140.534 130.367 99.724 1.00 81.59 517 VAL A O 1
ATOM 2434 N N . PRO A 1 494 ? 139.849 132.061 98.426 1.00 82.65 518 PRO A N 1
ATOM 2435 C CA . PRO A 1 494 ? 141.191 132.241 97.859 1.00 83.56 518 PRO A CA 1
ATOM 2436 C C . PRO A 1 494 ? 142.188 132.719 98.901 1.00 86.39 518 PRO A C 1
ATOM 2437 O O . PRO A 1 494 ? 141.830 133.345 99.900 1.00 92.66 518 PRO A O 1
ATOM 2441 N N . TYR A 1 495 ? 143.458 132.415 98.652 1.00 87.29 519 TYR A N 1
ATOM 2442 C CA . TYR A 1 495 ? 144.516 132.752 99.594 1.00 86.03 519 TYR A CA 1
ATOM 2443 C C . TYR A 1 495 ? 144.952 134.198 99.409 1.00 91.35 519 TYR A C 1
ATOM 2444 O O . TYR A 1 495 ? 145.225 134.637 98.288 1.00 89.26 519 TYR A O 1
ATOM 2453 N N . ARG A 1 496 ? 145.021 134.935 100.515 1.00 97.84 520 ARG A N 1
ATOM 2454 C CA . ARG A 1 496 ? 145.525 136.300 100.527 1.00 95.86 520 ARG A CA 1
ATOM 2455 C C . ARG A 1 496 ? 146.545 136.426 101.646 1.00 96.96 520 ARG A C 1
ATOM 2456 O O . ARG A 1 496 ? 146.282 135.998 102.774 1.00 98.48 520 ARG A O 1
ATOM 2464 N N . ASP A 1 497 ? 147.704 137.001 101.334 1.00 94.05 521 ASP A N 1
ATOM 2465 C CA . ASP A 1 497 ? 148.759 137.138 102.328 1.00 91.32 521 ASP A CA 1
ATOM 2466 C C . ASP A 1 497 ? 148.306 138.104 103.416 1.00 90.99 521 ASP A C 1
ATOM 2467 O O . ASP A 1 497 ? 147.803 139.193 103.125 1.00 94.11 521 ASP A O 1
ATOM 2472 N N . GLN A 1 498 ? 148.493 137.704 104.674 1.00 79.55 522 GLN A N 1
ATOM 2473 C CA . GLN A 1 498 ? 148.003 138.479 105.806 1.00 78.67 522 GLN A CA 1
ATOM 2474 C C . GLN A 1 498 ? 149.053 138.622 106.899 1.00 82.98 522 GLN A C 1
ATOM 2475 O O . GLN A 1 498 ? 148.702 138.821 108.065 1.00 85.76 522 GLN A O 1
ATOM 2481 N N . SER A 1 499 ? 150.334 138.522 106.549 1.00 90.66 523 SER A N 1
ATOM 2482 C CA . SER A 1 499 ? 151.394 138.694 107.530 1.00 88.28 523 SER A CA 1
ATOM 2483 C C . SER A 1 499 ? 151.590 140.148 107.928 1.00 88.92 523 SER A C 1
ATOM 2484 O O . SER A 1 499 ? 152.270 140.417 108.924 1.00 91.98 523 SER A O 1
ATOM 2487 N N . ASP A 1 500 ? 151.016 141.085 107.179 1.00 91.03 524 ASP A N 1
ATOM 2488 C CA . ASP A 1 500 ? 151.162 142.505 107.461 1.00 89.22 524 ASP A CA 1
ATOM 2489 C C . ASP A 1 500 ? 150.067 143.042 108.366 1.00 88.79 524 ASP A C 1
ATOM 2490 O O . ASP A 1 500 ? 150.050 144.244 108.647 1.00 94.69 524 ASP A O 1
ATOM 2495 N N . ILE A 1 501 ? 149.157 142.190 108.822 1.00 66.39 525 ILE A N 1
ATOM 2496 C CA . ILE A 1 501 ? 148.078 142.586 109.714 1.00 60.06 525 ILE A CA 1
ATOM 2497 C C . ILE A 1 501 ? 148.296 141.884 111.042 1.00 63.73 525 ILE A C 1
ATOM 2498 O O . ILE A 1 501 ? 148.380 140.651 111.092 1.00 73.26 525 ILE A O 1
ATOM 2503 N N . TYR A 1 502 ? 148.396 142.663 112.112 1.00 71.77 526 TYR A N 1
ATOM 2504 C CA . TYR A 1 502 ? 148.519 142.081 113.437 1.00 73.90 526 TYR A CA 1
ATOM 2505 C C . TYR A 1 502 ? 147.223 141.375 113.814 1.00 78.14 526 TYR A C 1
ATOM 2506 O O . TYR A 1 502 ? 146.130 141.783 113.417 1.00 82.74 526 TYR A O 1
ATOM 2515 N N . ASN A 1 503 ? 147.352 140.296 114.577 1.00 74.00 527 ASN A N 1
ATOM 2516 C CA . ASN A 1 503 ? 146.202 139.500 114.992 1.00 73.11 527 ASN A CA 1
ATOM 2517 C C . ASN A 1 503 ? 145.636 140.106 116.270 1.00 77.56 527 ASN A C 1
ATOM 2518 O O . ASN A 1 503 ? 146.227 139.968 117.345 1.00 80.41 527 ASN A O 1
ATOM 2523 N N . TYR A 1 504 ? 144.490 140.773 116.156 1.00 68.91 528 TYR A N 1
ATOM 2524 C CA . TYR A 1 504 ? 143.857 141.428 117.293 1.00 64.33 528 TYR A CA 1
ATOM 2525 C C . TYR A 1 504 ? 142.786 140.562 117.944 1.00 70.97 528 TYR A C 1
ATOM 2526 O O . TYR A 1 504 ? 142.755 140.439 119.171 1.00 79.03 528 TYR A O 1
ATOM 2535 N N . ASP A 1 505 ? 141.900 139.954 117.147 1.00 84.86 529 ASP A N 1
ATOM 2536 C CA . ASP A 1 505 ? 140.775 139.217 117.710 1.00 84.96 529 ASP A CA 1
ATOM 2537 C C . ASP A 1 505 ? 140.483 137.927 116.950 1.00 87.74 529 ASP A C 1
ATOM 2538 O O . ASP A 1 505 ? 139.325 137.504 116.875 1.00 93.19 529 ASP A O 1
ATOM 2543 N N . SER A 1 506 ? 141.500 137.284 116.387 1.00 79.34 530 SER A N 1
ATOM 2544 C CA . SER A 1 506 ? 141.315 136.052 115.628 1.00 79.51 530 SER A CA 1
ATOM 2545 C C . SER A 1 506 ? 141.984 134.897 116.359 1.00 80.11 530 SER A C 1
ATOM 2546 O O . SER A 1 506 ? 143.182 134.952 116.650 1.00 82.01 530 SER A O 1
ATOM 2549 N N . SER A 1 507 ? 141.212 133.849 116.638 1.00 86.62 531 SER A N 1
ATOM 2550 C CA . SER A 1 507 ? 141.717 132.665 117.315 1.00 89.73 531 SER A CA 1
ATOM 2551 C C . SER A 1 507 ? 141.153 131.424 116.641 1.00 88.82 531 SER A C 1
ATOM 2552 O O . SER A 1 507 ? 140.111 131.470 115.984 1.00 94.88 531 SER A O 1
ATOM 2555 N N . LEU A 1 508 ? 141.858 130.308 116.811 1.00 89.50 532 LEU A N 1
ATOM 2556 C CA . LEU A 1 508 ? 141.408 129.046 116.238 1.00 90.73 532 LEU A CA 1
ATOM 2557 C C . LEU A 1 508 ? 140.098 128.602 116.872 1.00 92.19 532 LEU A C 1
ATOM 2558 O O . LEU A 1 508 ? 139.843 128.845 118.054 1.00 94.99 532 LEU A O 1
ATOM 2563 N N . LEU A 1 509 ? 139.267 127.943 116.074 1.00 83.71 533 LEU A N 1
ATOM 2564 C CA . LEU A 1 509 ? 137.975 127.444 116.516 1.00 84.15 533 LEU A CA 1
ATOM 2565 C C . LEU A 1 509 ? 138.010 125.924 116.589 1.00 87.09 533 LEU A C 1
ATOM 2566 O O . LEU A 1 509 ? 138.567 125.264 115.708 1.00 90.50 533 LEU A O 1
ATOM 2571 N N . GLN A 1 510 ? 137.419 125.374 117.646 1.00 98.82 534 GLN A N 1
ATOM 2572 C CA . GLN A 1 510 ? 137.347 123.928 117.783 1.00 99.91 534 GLN A CA 1
ATOM 2573 C C . GLN A 1 510 ? 136.466 123.325 116.698 1.00 100.16 534 GLN A C 1
ATOM 2574 O O . GLN A 1 510 ? 135.492 123.931 116.246 1.00 102.16 534 GLN A O 1
ATOM 2580 N N . SER A 1 511 ? 136.816 122.113 116.284 1.00 94.27 535 SER A N 1
ATOM 2581 C CA . SER A 1 511 ? 136.100 121.406 115.227 1.00 93.91 535 SER A CA 1
ATOM 2582 C C . SER A 1 511 ? 135.409 120.189 115.836 1.00 94.26 535 SER A C 1
ATOM 2583 O O . SER A 1 511 ? 135.940 119.078 115.814 1.00 93.23 535 SER A O 1
ATOM 2586 N N . ASP A 1 512 ? 134.215 120.409 116.377 1.00 93.63 536 ASP A N 1
ATOM 2587 C CA . ASP A 1 512 ? 133.317 119.316 116.719 1.00 93.68 536 ASP A CA 1
ATOM 2588 C C . ASP A 1 512 ? 132.581 118.904 115.447 1.00 94.58 536 ASP A C 1
ATOM 2589 O O . ASP A 1 512 ? 132.943 119.318 114.342 1.00 98.82 536 ASP A O 1
ATOM 2594 N N . TYR A 1 513 ? 131.544 118.074 115.569 1.00 78.13 537 TYR A N 1
ATOM 2595 C CA . TYR A 1 513 ? 130.795 117.704 114.372 1.00 81.37 537 TYR A CA 1
ATOM 2596 C C . TYR A 1 513 ? 130.047 118.904 113.804 1.00 85.21 537 TYR A C 1
ATOM 2597 O O . TYR A 1 513 ? 129.966 119.070 112.582 1.00 85.75 537 TYR A O 1
ATOM 2606 N N . SER A 1 514 ? 129.487 119.745 114.674 1.00 92.88 538 SER A N 1
ATOM 2607 C CA . SER A 1 514 ? 128.840 120.964 114.203 1.00 91.47 538 SER A CA 1
ATOM 2608 C C . SER A 1 514 ? 129.853 121.924 113.595 1.00 89.24 538 SER A C 1
ATOM 2609 O O . SER A 1 514 ? 129.550 122.622 112.621 1.00 85.23 538 SER A O 1
ATOM 2612 N N . GLY A 1 515 ? 131.061 121.972 114.155 1.00 86.40 539 GLY A N 1
ATOM 2613 C CA . GLY A 1 515 ? 132.090 122.866 113.661 1.00 85.84 539 GLY A CA 1
ATOM 2614 C C . GLY A 1 515 ? 132.781 122.421 112.394 1.00 85.77 539 GLY A C 1
ATOM 2615 O O . GLY A 1 515 ? 133.505 123.219 111.793 1.00 90.58 539 GLY A O 1
ATOM 2616 N N . LEU A 1 516 ? 132.584 121.170 111.974 1.00 76.48 540 LEU A N 1
ATOM 2617 C CA . LEU A 1 516 ? 133.164 120.720 110.713 1.00 73.82 540 LEU A CA 1
ATOM 2618 C C . LEU A 1 516 ? 132.572 121.468 109.530 1.00 75.63 540 LEU A C 1
ATOM 2619 O O . LEU A 1 516 ? 133.269 121.721 108.542 1.00 72.85 540 LEU A O 1
ATOM 2624 N N . PHE A 1 517 ? 131.297 121.827 109.610 1.00 74.27 541 PHE A N 1
ATOM 2625 C CA . PHE A 1 517 ? 130.604 122.486 108.517 1.00 72.10 541 PHE A CA 1
ATOM 2626 C C . PHE A 1 517 ? 130.638 124.003 108.630 1.00 76.94 541 PHE A C 1
ATOM 2627 O O . PHE A 1 517 ? 130.019 124.689 107.811 1.00 80.00 541 PHE A O 1
ATOM 2635 N N . ARG A 1 518 ? 131.343 124.535 109.623 1.00 87.93 542 ARG A N 1
ATOM 2636 C CA . ARG A 1 518 ? 131.547 125.971 109.724 1.00 87.14 542 ARG A CA 1
ATOM 2637 C C . ARG A 1 518 ? 132.452 126.453 108.597 1.00 88.23 542 ARG A C 1
ATOM 2638 O O . ARG A 1 518 ? 133.389 125.761 108.193 1.00 90.48 542 ARG A O 1
ATOM 2646 N N . ASP A 1 519 ? 132.166 127.647 108.086 1.00 108.14 543 ASP A N 1
ATOM 2647 C CA . ASP A 1 519 ? 132.922 128.209 106.975 1.00 109.96 543 ASP A CA 1
ATOM 2648 C C . ASP A 1 519 ? 134.107 129.063 107.412 1.00 110.73 543 ASP A C 1
ATOM 2649 O O . ASP A 1 519 ? 134.792 129.628 106.554 1.00 110.17 543 ASP A O 1
ATOM 2654 N N . ARG A 1 520 ? 134.361 129.173 108.711 1.00 107.08 544 ARG A N 1
ATOM 2655 C CA . ARG A 1 520 ? 135.464 129.963 109.236 1.00 102.93 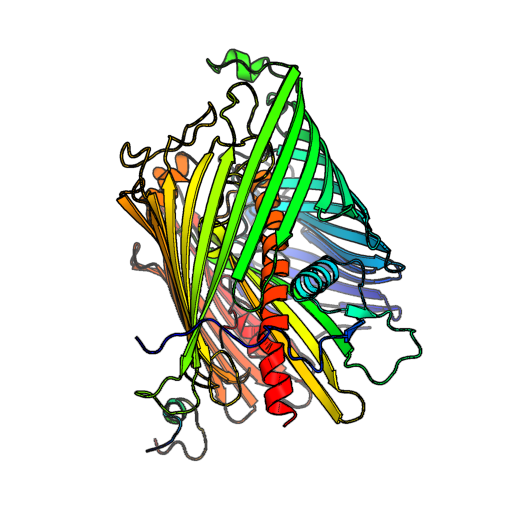544 ARG A CA 1
ATOM 2656 C C . ARG A 1 520 ? 136.341 129.094 110.123 1.00 103.54 544 ARG A C 1
ATOM 2657 O O . ARG A 1 520 ? 135.837 128.289 110.912 1.00 109.33 544 ARG A O 1
ATOM 2665 N N . THR A 1 521 ? 137.654 129.260 109.991 1.00 76.70 545 THR A N 1
ATOM 2666 C CA . THR A 1 521 ? 138.606 128.551 110.831 1.00 78.66 545 THR A CA 1
ATOM 2667 C C . THR A 1 521 ? 139.213 129.425 111.921 1.00 79.76 545 THR A C 1
ATOM 2668 O O . THR A 1 521 ? 139.850 128.892 112.834 1.00 78.09 545 THR A O 1
ATOM 2672 N N . TYR A 1 522 ? 139.030 130.743 111.854 1.00 85.57 546 TYR A N 1
ATOM 2673 C CA . TYR A 1 522 ? 139.372 131.645 112.943 1.00 82.23 546 TYR A CA 1
ATOM 2674 C C . TYR A 1 522 ? 138.174 132.518 113.280 1.00 83.70 546 TYR A C 1
ATOM 2675 O O . TYR A 1 522 ? 137.354 132.834 112.415 1.00 87.66 546 TYR A O 1
ATOM 2684 N N . GLY A 1 523 ? 138.083 132.907 114.545 1.00 86.36 547 GLY A N 1
ATOM 2685 C CA . GLY A 1 523 ? 137.134 133.923 114.937 1.00 85.87 547 GLY A CA 1
ATOM 2686 C C . GLY A 1 523 ? 137.608 135.304 114.533 1.00 90.25 547 GLY A C 1
ATOM 2687 O O . GLY A 1 523 ? 138.740 135.510 114.094 1.00 92.96 547 GLY A O 1
ATOM 2688 N N . GLY A 1 524 ? 136.713 136.276 114.683 1.00 98.51 548 GLY A N 1
ATOM 2689 C CA . GLY A 1 524 ? 137.074 137.628 114.312 1.00 99.19 548 GLY A CA 1
ATOM 2690 C C . GLY A 1 524 ? 137.243 137.778 112.807 1.00 101.54 548 GLY A C 1
ATOM 2691 O O . GLY A 1 524 ? 136.678 137.031 112.005 1.00 104.59 548 GLY A O 1
ATOM 2692 N N . LEU A 1 525 ? 138.054 138.771 112.427 1.00 83.92 549 LEU A N 1
ATOM 2693 C CA . LEU A 1 525 ? 138.264 139.057 111.013 1.00 81.75 549 LEU A CA 1
ATOM 2694 C C . LEU A 1 525 ? 139.723 139.349 110.678 1.00 80.89 549 LEU A C 1
ATOM 2695 O O . LEU A 1 525 ? 140.018 139.737 109.543 1.00 83.27 549 LEU A O 1
ATOM 2700 N N . ASP A 1 526 ? 140.642 139.187 111.628 1.00 85.06 550 ASP A N 1
ATOM 2701 C CA . ASP A 1 526 ? 142.051 139.439 111.351 1.00 83.93 550 ASP A CA 1
ATOM 2702 C C . ASP A 1 526 ? 142.691 138.326 110.537 1.00 85.43 550 ASP A C 1
ATOM 2703 O O . ASP A 1 526 ? 143.516 138.597 109.659 1.00 86.56 550 ASP A O 1
ATOM 2708 N N . ARG A 1 527 ? 142.336 137.079 110.819 1.00 85.57 551 ARG A N 1
ATOM 2709 C CA . ARG A 1 527 ? 142.885 135.924 110.127 1.00 82.03 551 ARG A CA 1
ATOM 2710 C C . ARG A 1 527 ? 141.754 135.222 109.391 1.00 87.40 551 ARG A C 1
ATOM 2711 O O . ARG A 1 527 ? 140.775 134.798 110.013 1.00 92.29 551 ARG A O 1
ATOM 2719 N N . ILE A 1 528 ? 141.888 135.105 108.075 1.00 86.31 552 ILE A N 1
ATOM 2720 C CA . ILE A 1 528 ? 140.926 134.406 107.230 1.00 89.13 552 ILE A CA 1
ATOM 2721 C C . ILE A 1 528 ? 141.733 133.446 106.370 1.00 92.17 552 ILE A C 1
ATOM 2722 O O . ILE A 1 528 ? 142.267 133.835 105.325 1.00 92.85 552 ILE A O 1
ATOM 2727 N N . ALA A 1 529 ? 141.831 132.196 106.806 1.00 85.16 553 ALA A N 1
ATOM 2728 C CA . ALA A 1 529 ? 142.630 131.214 106.090 1.00 84.81 553 ALA A CA 1
ATOM 2729 C C . ALA A 1 529 ? 141.993 130.870 104.753 1.00 83.81 553 ALA A C 1
ATOM 2730 O O . ALA A 1 529 ? 140.768 130.792 104.631 1.00 86.15 553 ALA A O 1
ATOM 2732 N N . SER A 1 530 ? 142.833 130.669 103.744 1.00 77.53 554 SER A N 1
ATOM 2733 C CA . SER A 1 530 ? 142.353 130.155 102.473 1.00 74.95 554 SER A CA 1
ATOM 2734 C C . SER A 1 530 ? 141.827 128.740 102.659 1.00 81.05 554 SER A C 1
ATOM 2735 O O . SER A 1 530 ? 142.287 127.994 103.526 1.00 90.73 554 SER A O 1
ATOM 2738 N N . ALA A 1 531 ? 140.848 128.370 101.840 1.00 66.83 555 ALA A N 1
ATOM 2739 C CA . ALA A 1 531 ? 140.222 127.066 101.999 1.00 60.95 555 ALA A CA 1
ATOM 2740 C C . ALA A 1 531 ? 139.874 126.491 100.639 1.00 66.82 555 ALA A C 1
ATOM 2741 O O . ALA A 1 531 ? 139.317 127.191 99.794 1.00 71.59 555 ALA A O 1
ATOM 2743 N N . ASN A 1 532 ? 140.217 125.226 100.424 1.00 75.74 556 ASN A N 1
ATOM 2744 C CA . ASN A 1 532 ? 139.711 124.455 99.293 1.00 73.77 556 ASN A CA 1
ATOM 2745 C C . ASN A 1 532 ? 139.336 123.108 99.896 1.00 75.97 556 ASN A C 1
ATOM 2746 O O . ASN A 1 532 ? 140.135 122.169 99.884 1.00 79.98 556 ASN A O 1
ATOM 2751 N N . GLN A 1 533 ? 138.116 123.011 100.417 1.00 65.64 557 GLN A N 1
ATOM 2752 C CA . GLN A 1 533 ? 137.761 121.928 101.320 1.00 56.06 557 GLN A CA 1
ATOM 2753 C C . GLN A 1 533 ? 136.468 121.264 100.886 1.00 69.29 557 GLN A C 1
ATOM 2754 O O . GLN A 1 533 ? 135.588 121.901 100.302 1.00 77.56 557 GLN A O 1
ATOM 2760 N N . VAL A 1 534 ? 136.354 119.979 101.206 1.00 65.73 558 VAL A N 1
ATOM 2761 C CA . VAL A 1 534 ? 135.086 119.266 101.162 1.00 57.47 558 VAL A CA 1
ATOM 2762 C C . VAL A 1 534 ? 134.887 118.581 102.508 1.00 55.09 558 VAL A C 1
ATOM 2763 O O . VAL A 1 534 ? 135.776 117.877 102.996 1.00 62.82 558 VAL A O 1
ATOM 2767 N N . THR A 1 535 ? 133.740 118.832 103.124 1.00 50.62 559 THR A N 1
ATOM 2768 C CA . THR A 1 535 ? 133.374 118.264 104.412 1.00 45.77 559 THR A CA 1
ATOM 2769 C C . THR A 1 535 ? 132.255 117.260 104.196 1.00 57.86 559 THR A C 1
ATOM 2770 O O . THR A 1 535 ? 131.259 117.572 103.537 1.00 74.92 559 THR A O 1
ATOM 2774 N N . THR A 1 536 ? 132.427 116.058 104.736 1.00 60.45 560 THR A N 1
ATOM 2775 C CA . THR A 1 536 ? 131.439 114.998 104.610 1.00 59.94 560 THR A CA 1
ATOM 2776 C C . THR A 1 536 ? 131.099 114.468 105.992 1.00 59.37 560 THR A C 1
ATOM 2777 O O . THR A 1 536 ? 131.996 114.170 106.784 1.00 66.28 560 THR A O 1
ATOM 2781 N N . GLY A 1 537 ? 129.805 114.355 106.277 1.00 60.22 561 GLY A N 1
ATOM 2782 C CA . GLY A 1 537 ? 129.356 113.829 107.546 1.00 61.22 561 GLY A CA 1
ATOM 2783 C C . GLY A 1 537 ? 128.100 113.002 107.367 1.00 65.09 561 GLY A C 1
ATOM 2784 O O . GLY A 1 537 ? 127.394 113.111 106.364 1.00 75.50 561 GLY A O 1
ATOM 2785 N N . VAL A 1 538 ? 127.839 112.160 108.361 1.00 60.01 562 VAL A N 1
ATOM 2786 C CA . VAL A 1 538 ? 126.647 111.321 108.382 1.00 59.35 562 VAL A CA 1
ATOM 2787 C C . VAL A 1 538 ? 126.068 111.355 109.786 1.00 61.21 562 VAL A C 1
ATOM 2788 O O . VAL A 1 538 ? 126.800 111.197 110.767 1.00 66.95 562 VAL A O 1
ATOM 2792 N N . THR A 1 539 ? 124.758 111.564 109.886 1.00 69.02 563 THR A N 1
ATOM 2793 C CA . THR A 1 539 ? 124.073 111.539 111.173 1.00 67.74 563 THR A CA 1
ATOM 2794 C C . THR A 1 539 ? 122.974 110.490 111.135 1.00 71.25 563 THR A C 1
ATOM 2795 O O . THR A 1 539 ? 122.152 110.484 110.219 1.00 78.26 563 THR A O 1
ATOM 2799 N N . SER A 1 540 ? 122.948 109.612 112.130 1.00 69.51 564 SER A N 1
ATOM 2800 C CA . SER A 1 540 ? 121.926 108.580 112.223 1.00 65.43 564 SER A CA 1
ATOM 2801 C C . SER A 1 540 ? 121.069 108.845 113.449 1.00 68.09 564 SER A C 1
ATOM 2802 O O . SER A 1 540 ? 121.595 109.109 114.533 1.00 77.84 564 SER A O 1
ATOM 2805 N N . ARG A 1 541 ? 119.754 108.777 113.272 1.00 63.80 565 ARG A N 1
ATOM 2806 C CA . ARG A 1 541 ? 118.801 109.057 114.336 1.00 61.63 565 ARG A CA 1
ATOM 2807 C C . ARG A 1 541 ? 117.825 107.902 114.474 1.00 66.92 565 ARG A C 1
ATOM 2808 O O . ARG A 1 541 ? 117.436 107.286 113.478 1.00 78.59 565 ARG A O 1
ATOM 2816 N N . ILE A 1 542 ? 117.424 107.624 115.710 1.00 60.12 566 ILE A N 1
ATOM 2817 C CA . ILE A 1 542 ? 116.443 106.593 116.019 1.00 62.82 566 ILE A CA 1
ATOM 2818 C C . ILE A 1 542 ? 115.204 107.269 116.586 1.00 69.26 566 ILE A C 1
ATOM 2819 O O . ILE A 1 542 ? 115.308 108.202 117.388 1.00 75.29 566 ILE A O 1
ATOM 2824 N N . TYR A 1 543 ? 114.034 106.804 116.163 1.00 75.21 567 TYR A N 1
ATOM 2825 C CA . TYR A 1 543 ? 112.762 107.355 116.600 1.00 73.48 567 TYR A CA 1
ATOM 2826 C C . TYR A 1 543 ? 111.874 106.225 117.090 1.00 82.90 567 TYR A C 1
ATOM 2827 O O . TYR A 1 543 ? 111.787 105.174 116.450 1.00 88.63 567 TYR A O 1
ATOM 2836 N N . ASP A 1 544 ? 111.216 106.440 118.223 1.00 94.68 568 ASP A N 1
ATOM 2837 C CA . ASP A 1 544 ? 110.308 105.441 118.766 1.00 94.56 568 ASP A CA 1
ATOM 2838 C C . ASP A 1 544 ? 108.953 105.545 118.066 1.00 94.98 568 ASP A C 1
ATOM 2839 O O . ASP A 1 544 ? 108.794 106.262 117.075 1.00 96.54 568 ASP A O 1
ATOM 2844 N N . ASP A 1 545 ? 107.954 104.822 118.577 1.00 111.26 569 ASP A N 1
ATOM 2845 C CA . ASP A 1 545 ? 106.636 104.838 117.955 1.00 113.60 569 ASP A CA 1
ATOM 2846 C C . ASP A 1 545 ? 105.947 106.189 118.086 1.00 111.35 569 ASP A C 1
ATOM 2847 O O . ASP A 1 545 ? 105.058 106.497 117.285 1.00 111.78 569 ASP A O 1
ATOM 2852 N N . ALA A 1 546 ? 106.336 106.998 119.067 1.00 84.92 570 ALA A N 1
ATOM 2853 C CA . ALA A 1 546 ? 105.765 108.321 119.270 1.00 84.19 570 ALA A CA 1
ATOM 2854 C C . ALA A 1 546 ? 106.524 109.408 118.523 1.00 87.36 570 ALA A C 1
ATOM 2855 O O . ALA A 1 546 ? 106.241 110.592 118.724 1.00 89.92 570 ALA A O 1
ATOM 2857 N N . ALA A 1 547 ? 107.487 109.031 117.680 1.00 84.45 571 ALA A N 1
ATOM 2858 C CA . ALA A 1 547 ? 108.268 109.982 116.891 1.00 80.66 571 ALA A CA 1
ATOM 2859 C C . ALA A 1 547 ? 109.105 110.892 117.785 1.00 81.66 571 ALA A C 1
ATOM 2860 O O . ALA A 1 547 ? 109.203 112.098 117.558 1.00 84.48 571 ALA A O 1
ATOM 2862 N N . VAL A 1 548 ? 109.718 110.306 118.810 1.00 80.24 572 VAL A N 1
ATOM 2863 C CA . VAL A 1 548 ? 110.605 111.016 119.723 1.00 79.74 572 VAL A CA 1
ATOM 2864 C C . VAL A 1 548 ? 112.024 110.523 119.485 1.00 78.68 572 VAL A C 1
ATOM 2865 O O . VAL A 1 548 ? 112.269 109.312 119.459 1.00 78.97 572 VAL A O 1
ATOM 2869 N N . GLU A 1 549 ? 112.955 111.457 119.310 1.00 94.32 573 GLU A N 1
ATOM 2870 C CA . GLU A 1 549 ? 114.341 111.097 119.041 1.00 91.60 573 GLU A CA 1
ATOM 2871 C C . GLU A 1 549 ? 114.948 110.425 120.264 1.00 95.42 573 GLU A C 1
ATOM 2872 O O . GLU A 1 549 ? 115.014 111.021 121.344 1.00 98.85 573 GLU A O 1
ATOM 2878 N N . ARG A 1 550 ? 115.399 109.184 120.090 1.00 89.49 574 ARG A N 1
ATOM 2879 C CA . ARG A 1 550 ? 115.914 108.373 121.182 1.00 84.38 574 ARG A CA 1
ATOM 2880 C C . ARG A 1 550 ? 117.426 108.224 121.141 1.00 86.69 574 ARG A C 1
ATOM 2881 O O . ARG A 1 550 ? 118.036 107.940 122.176 1.00 89.14 574 ARG A O 1
ATOM 2889 N N . PHE A 1 551 ? 118.035 108.419 119.975 1.00 71.81 575 PHE A N 1
ATOM 2890 C CA . PHE A 1 551 ? 119.450 108.166 119.758 1.00 63.86 575 PHE A CA 1
ATOM 2891 C C . PHE A 1 551 ? 119.892 108.902 118.506 1.00 65.04 575 PHE A C 1
ATOM 2892 O O . PHE A 1 551 ? 119.151 108.958 117.523 1.00 76.05 575 PHE A O 1
ATOM 2900 N N . ASN A 1 552 ? 121.094 109.467 118.551 1.00 56.60 576 ASN A N 1
ATOM 2901 C CA . ASN A 1 552 ? 121.692 110.066 117.369 1.00 59.11 576 ASN A CA 1
ATOM 2902 C C . ASN A 1 552 ? 123.205 109.939 117.460 1.00 60.46 576 ASN A C 1
ATOM 2903 O O . ASN A 1 552 ? 123.783 110.080 118.539 1.00 67.89 576 ASN A O 1
ATOM 2908 N N . ILE A 1 553 ? 123.834 109.672 116.321 1.00 54.29 577 ILE A N 1
ATOM 2909 C CA . ILE A 1 553 ? 125.281 109.533 116.231 1.00 54.78 577 ILE A CA 1
ATOM 2910 C C . ILE A 1 553 ? 125.749 110.254 114.978 1.00 58.18 577 ILE A C 1
ATOM 2911 O O . ILE A 1 553 ? 125.091 110.201 113.934 1.00 67.48 577 ILE A O 1
ATOM 2916 N N . SER A 1 554 ? 126.872 110.955 115.089 1.00 64.81 578 SER A N 1
ATOM 2917 C CA . SER A 1 554 ? 127.388 111.755 113.991 1.00 60.20 578 SER A CA 1
ATOM 2918 C C . SER A 1 554 ? 128.881 111.521 113.847 1.00 71.30 578 SER A C 1
ATOM 2919 O O . SER A 1 554 ? 129.606 111.449 114.842 1.00 84.26 578 SER A O 1
ATOM 2922 N N . VAL A 1 555 ? 129.334 111.407 112.604 1.00 63.47 579 VAL A N 1
ATOM 2923 C CA . VAL A 1 555 ? 130.753 111.276 112.300 1.00 61.19 579 VAL A CA 1
ATOM 2924 C C . VAL A 1 555 ? 131.031 112.050 111.021 1.00 62.95 579 VAL A C 1
ATOM 2925 O O . VAL A 1 555 ? 130.215 112.057 110.096 1.00 71.89 579 VAL A O 1
ATOM 2929 N N . GLY A 1 556 ? 132.177 112.720 110.978 1.00 59.75 580 GLY A N 1
ATOM 2930 C CA . GLY A 1 556 ? 132.501 113.537 109.824 1.00 61.47 580 GLY A CA 1
ATOM 2931 C C . GLY A 1 556 ? 133.990 113.768 109.720 1.00 63.40 580 GLY A C 1
ATOM 2932 O O . GLY A 1 556 ? 134.753 113.505 110.651 1.00 70.22 580 GLY A O 1
ATOM 2933 N N . GLN A 1 557 ? 134.394 114.275 108.559 1.00 62.21 581 GLN A N 1
ATOM 2934 C CA . GLN A 1 557 ? 135.797 114.526 108.282 1.00 60.08 581 GLN A CA 1
ATOM 2935 C C . GLN A 1 557 ? 135.906 115.697 107.320 1.00 62.76 581 GLN A C 1
ATOM 2936 O O . GLN A 1 557 ? 134.953 116.037 106.617 1.00 69.97 581 GLN A O 1
ATOM 2942 N N . ILE A 1 558 ? 137.083 116.316 107.298 1.00 64.07 582 ILE A N 1
ATOM 2943 C CA . ILE A 1 558 ? 137.366 117.432 106.406 1.00 59.19 582 ILE A CA 1
ATOM 2944 C C . ILE A 1 558 ? 138.555 117.054 105.535 1.00 59.06 582 ILE A C 1
ATOM 2945 O O . ILE A 1 558 ? 139.638 116.740 106.050 1.00 67.62 582 ILE A O 1
ATOM 2950 N N . TYR A 1 559 ? 138.356 117.103 104.221 1.00 59.68 583 TYR A N 1
ATOM 2951 C CA . TYR A 1 559 ? 139.388 116.804 103.239 1.00 63.84 583 TYR A CA 1
ATOM 2952 C C . TYR A 1 559 ? 139.844 118.118 102.621 1.00 73.78 583 TYR A C 1
ATOM 2953 O O . TYR A 1 559 ? 139.032 118.858 102.059 1.00 79.13 583 TYR A O 1
ATOM 2962 N N . TYR A 1 560 ? 141.139 118.397 102.721 1.00 69.70 584 TYR A N 1
ATOM 2963 C CA . TYR A 1 560 ? 141.741 119.592 102.151 1.00 63.00 584 TYR A CA 1
ATOM 2964 C C . TYR A 1 560 ? 142.404 119.228 100.830 1.00 67.92 584 TYR A C 1
ATOM 2965 O O . TYR A 1 560 ? 143.316 118.395 100.800 1.00 77.63 584 TYR A O 1
ATOM 2974 N N . PHE A 1 561 ? 141.944 119.848 99.744 1.00 72.41 585 PHE A N 1
ATOM 2975 C CA . PHE A 1 561 ? 142.591 119.659 98.452 1.00 77.25 585 PHE A CA 1
ATOM 2976 C C . PHE A 1 561 ? 143.890 120.443 98.351 1.00 81.72 585 PHE A C 1
ATOM 2977 O O . PHE A 1 561 ? 144.831 119.995 97.689 1.00 85.10 585 PHE A O 1
ATOM 2985 N N . THR A 1 562 ? 143.957 121.606 98.993 1.00 88.83 586 THR A N 1
ATOM 2986 C CA . THR A 1 562 ? 145.176 122.394 99.061 1.00 87.12 586 THR A CA 1
ATOM 2987 C C . THR A 1 562 ? 145.357 122.878 100.490 1.00 88.06 586 THR A C 1
ATOM 2988 O O . THR A 1 562 ? 144.408 122.921 101.275 1.00 88.49 586 THR A O 1
ATOM 2992 N N . GLU A 1 563 ? 146.596 123.230 100.822 1.00 100.01 587 GLU A N 1
ATOM 2993 C CA . GLU A 1 563 ? 146.916 123.668 102.173 1.00 99.68 587 GLU A CA 1
ATOM 2994 C C . GLU A 1 563 ? 146.177 124.952 102.523 1.00 99.43 587 GLU A C 1
ATOM 2995 O O . GLU A 1 563 ? 146.107 125.887 101.722 1.00 100.78 587 GLU A O 1
ATOM 3001 N N . SER A 1 564 ? 145.625 124.991 103.731 1.00 88.33 588 SER A N 1
ATOM 3002 C CA . SER A 1 564 ? 144.959 126.187 104.227 1.00 88.86 588 SER A CA 1
ATOM 3003 C C . SER A 1 564 ? 146.005 127.139 104.791 1.00 90.00 588 SER A C 1
ATOM 3004 O O . SER A 1 564 ? 146.620 126.853 105.824 1.00 90.92 588 SER A O 1
ATOM 3007 N N . ARG A 1 565 ? 146.205 128.270 104.120 1.00 98.57 589 ARG A N 1
ATOM 3008 C CA . ARG A 1 565 ? 147.251 129.211 104.482 1.00 98.12 589 ARG A CA 1
ATOM 3009 C C . ARG A 1 565 ? 146.640 130.543 104.882 1.00 100.30 589 ARG A C 1
ATOM 3010 O O . ARG A 1 565 ? 145.486 130.840 104.565 1.00 102.74 589 ARG A O 1
ATOM 3018 N N . THR A 1 566 ? 147.436 131.343 105.587 1.00 101.92 590 THR A N 1
ATOM 3019 C CA . THR A 1 566 ? 147.074 132.706 105.929 1.00 100.12 590 THR A CA 1
ATOM 3020 C C . THR A 1 566 ? 148.212 133.691 105.717 1.00 101.11 590 THR A C 1
ATOM 3021 O O . THR A 1 566 ? 147.974 134.903 105.750 1.00 103.89 590 THR A O 1
ATOM 3025 N N . GLY A 1 567 ? 149.433 133.212 105.486 1.00 104.93 591 GLY A N 1
ATOM 3026 C CA . GLY A 1 567 ? 150.600 134.060 105.447 1.00 103.45 591 GLY A CA 1
ATOM 3027 C C . GLY A 1 567 ? 151.260 134.273 106.788 1.00 105.40 591 GLY A C 1
ATOM 3028 O O . GLY A 1 567 ? 152.370 134.819 106.835 1.00 107.31 591 GLY A O 1
ATOM 3029 N N . ASP A 1 568 ? 150.620 133.858 107.876 1.00 133.10 592 ASP A N 1
ATOM 3030 C CA . ASP A 1 568 ? 151.149 133.951 109.231 1.00 135.29 592 ASP A CA 1
ATOM 3031 C C . ASP A 1 568 ? 150.917 132.640 109.967 1.00 139.01 592 ASP A C 1
ATOM 3032 O O . ASP A 1 568 ? 150.462 132.605 111.111 1.00 140.54 592 ASP A O 1
ATOM 3037 N N . ASP A 1 569 ? 151.230 131.531 109.299 1.00 143.18 593 ASP A N 1
ATOM 3038 C CA . ASP A 1 569 ? 150.949 130.193 109.818 1.00 143.36 593 ASP A CA 1
ATOM 3039 C C . ASP A 1 569 ? 152.040 129.816 110.811 1.00 143.73 593 ASP A C 1
ATOM 3040 O O . ASP A 1 569 ? 153.068 129.240 110.452 1.00 142.61 593 ASP A O 1
ATOM 3045 N N . ASN A 1 570 ? 151.810 130.143 112.082 1.00 149.67 594 ASN A N 1
ATOM 3046 C CA . ASN A 1 570 ? 152.779 129.856 113.133 1.00 149.69 594 ASN A CA 1
ATOM 3047 C C . ASN A 1 570 ? 152.198 128.902 114.170 1.00 148.67 594 ASN A C 1
ATOM 3048 O O . ASN A 1 570 ? 152.343 129.128 115.376 1.00 147.96 594 ASN A O 1
ATOM 3053 N N . ILE A 1 571 ? 151.540 127.840 113.716 1.00 130.37 595 ILE A N 1
ATOM 3054 C CA . ILE A 1 571 ? 150.957 126.835 114.597 1.00 129.34 595 ILE A CA 1
ATOM 3055 C C . ILE A 1 571 ? 151.896 125.641 114.664 1.00 129.58 595 ILE A C 1
ATOM 3056 O O . ILE A 1 571 ? 152.379 125.161 113.631 1.00 128.57 595 ILE A O 1
ATOM 3061 N N . THR A 1 572 ? 152.156 125.162 115.878 1.00 131.84 596 THR A N 1
ATOM 3062 C CA . THR A 1 572 ? 153.061 124.038 116.091 1.00 131.55 596 THR A CA 1
ATOM 3063 C C . THR A 1 572 ? 152.314 122.738 115.820 1.00 131.06 596 THR A C 1
ATOM 3064 O O . THR A 1 572 ? 151.443 122.339 116.600 1.00 132.26 596 THR A O 1
ATOM 3068 N N . TRP A 1 573 ? 152.655 122.076 114.720 1.00 111.08 597 TRP A N 1
ATOM 3069 C CA . TRP A 1 573 ? 152.039 120.818 114.327 1.00 109.88 597 TRP A CA 1
ATOM 3070 C C . TRP A 1 573 ? 153.011 119.674 114.578 1.00 112.25 597 TRP A C 1
ATOM 3071 O O . TRP A 1 573 ? 154.222 119.826 114.392 1.00 115.23 597 TRP A O 1
ATOM 3082 N N . GLU A 1 574 ? 152.476 118.532 115.013 1.00 120.60 598 GLU A N 1
ATOM 3083 C CA . GLU A 1 574 ? 153.331 117.388 115.310 1.00 121.39 598 GLU A CA 1
ATOM 3084 C C . GLU A 1 574 ? 154.003 116.850 114.053 1.00 123.82 598 GLU A C 1
ATOM 3085 O O . GLU A 1 574 ? 155.182 116.478 114.085 1.00 124.02 598 GLU A O 1
ATOM 3091 N N . ASN A 1 575 ? 153.279 116.797 112.942 1.00 135.32 599 ASN A N 1
ATOM 3092 C CA . ASN A 1 575 ? 153.831 116.379 111.660 1.00 135.66 599 ASN A CA 1
ATOM 3093 C C . ASN A 1 575 ? 153.541 117.449 110.611 1.00 137.51 599 ASN A C 1
ATOM 3094 O O . ASN A 1 575 ? 152.964 118.498 110.904 1.00 138.22 599 ASN A O 1
ATOM 3099 N N . ASP A 1 576 ? 153.950 117.171 109.376 1.00 157.14 600 ASP A N 1
ATOM 3100 C CA . ASP A 1 576 ? 153.855 118.122 108.274 1.00 158.03 600 ASP A CA 1
ATOM 3101 C C . ASP A 1 576 ? 152.713 117.793 107.315 1.00 157.09 600 ASP A C 1
ATOM 3102 O O . ASP A 1 576 ? 152.816 118.005 106.106 1.00 157.01 600 ASP A O 1
ATOM 3107 N N . ASP A 1 577 ? 151.610 117.272 107.844 1.00 133.38 601 ASP A N 1
ATOM 3108 C CA . ASP A 1 577 ? 150.444 116.989 107.020 1.00 132.49 601 ASP A CA 1
ATOM 3109 C C . ASP A 1 577 ? 149.798 118.297 106.585 1.00 132.92 601 ASP A C 1
ATOM 3110 O O . ASP A 1 577 ? 149.551 119.182 107.410 1.00 132.47 601 ASP A O 1
ATOM 3115 N N . LYS A 1 578 ? 149.529 118.418 105.297 1.00 112.62 602 LYS A N 1
ATOM 3116 C CA . LYS A 1 578 ? 148.991 119.659 104.753 1.00 111.21 602 LYS A CA 1
ATOM 3117 C C . LYS A 1 578 ? 147.725 119.455 103.938 1.00 109.13 602 LYS A C 1
ATOM 3118 O O . LYS A 1 578 ? 146.838 120.311 103.968 1.00 106.87 602 LYS A O 1
ATOM 3124 N N . THR A 1 579 ? 147.618 118.348 103.210 1.00 101.36 603 THR A N 1
ATOM 3125 C CA . THR A 1 579 ? 146.454 118.053 102.393 1.00 98.47 603 THR A CA 1
ATOM 3126 C C . THR A 1 579 ? 145.975 116.641 102.692 1.00 97.70 603 THR A C 1
ATOM 3127 O O . THR A 1 579 ? 146.734 115.793 103.165 1.00 101.92 603 THR A O 1
ATOM 3131 N N . GLY A 1 580 ? 144.705 116.396 102.410 1.00 72.67 604 GLY A N 1
ATOM 3132 C CA . GLY A 1 580 ? 144.089 115.109 102.661 1.00 70.17 604 GLY A CA 1
ATOM 3133 C C . GLY A 1 580 ? 143.002 115.218 103.706 1.00 73.37 604 GLY A C 1
ATOM 3134 O O . GLY A 1 580 ? 142.567 116.309 104.080 1.00 78.93 604 GLY A O 1
ATOM 3135 N N . SER A 1 581 ? 142.542 114.060 104.168 1.00 67.26 605 SER A N 1
ATOM 3136 C CA . SER A 1 581 ? 141.498 113.998 105.188 1.00 66.99 605 SER A CA 1
ATOM 3137 C C . SER A 1 581 ? 142.160 114.174 106.546 1.00 67.19 605 SER A C 1
ATOM 3138 O O . SER A 1 581 ? 142.763 113.242 107.080 1.00 71.17 605 SER A O 1
ATOM 3141 N N . LEU A 1 582 ? 142.049 115.371 107.117 1.00 70.63 606 LEU A N 1
ATOM 3142 C CA . LEU A 1 582 ? 142.827 115.705 108.307 1.00 67.43 606 LEU A CA 1
ATOM 3143 C C . LEU A 1 582 ? 142.022 115.758 109.594 1.00 70.24 606 LEU A C 1
ATOM 3144 O O . LEU A 1 582 ? 142.481 115.244 110.615 1.00 76.99 606 LEU A O 1
ATOM 3149 N N . VAL A 1 583 ? 140.840 116.361 109.589 1.00 68.62 607 VAL A N 1
ATOM 3150 C CA . VAL A 1 583 ? 140.060 116.576 110.802 1.00 67.63 607 VAL A CA 1
ATOM 3151 C C . VAL A 1 583 ? 138.894 115.602 110.811 1.00 69.80 607 VAL A C 1
ATOM 3152 O O . VAL A 1 583 ? 138.172 115.482 109.815 1.00 77.36 607 VAL A O 1
ATOM 3156 N N . TRP A 1 584 ? 138.711 114.905 111.931 1.00 64.60 608 TRP A N 1
ATOM 3157 C CA . TRP A 1 584 ? 137.585 114.007 112.134 1.00 59.89 608 TRP A CA 1
ATOM 3158 C C . TRP A 1 584 ? 136.868 114.396 113.415 1.00 63.05 608 TRP A C 1
ATOM 3159 O O . TRP A 1 584 ? 137.505 114.775 114.399 1.00 76.50 608 TRP A O 1
ATOM 3170 N N . ALA A 1 585 ? 135.543 114.298 113.405 1.00 60.53 609 ALA A N 1
ATOM 3171 C CA . ALA A 1 585 ? 134.749 114.621 114.579 1.00 58.46 609 ALA A CA 1
ATOM 3172 C C . ALA A 1 585 ? 133.645 113.590 114.739 1.00 65.96 609 ALA A C 1
ATOM 3173 O O . ALA A 1 585 ? 133.215 112.964 113.769 1.00 71.76 609 ALA A O 1
ATOM 3175 N N . GLY A 1 586 ? 133.194 113.416 115.977 1.00 65.88 610 GLY A N 1
ATOM 3176 C CA . GLY A 1 586 ? 132.101 112.504 116.243 1.00 62.84 610 GLY A CA 1
ATOM 3177 C C . GLY A 1 586 ? 131.327 112.852 117.494 1.00 70.03 610 GLY A C 1
ATOM 3178 O O . GLY A 1 586 ? 131.916 113.248 118.503 1.00 82.44 610 GLY A O 1
ATOM 3179 N N . ASP A 1 587 ? 130.006 112.704 117.441 1.00 79.67 611 ASP A N 1
ATOM 3180 C CA . ASP A 1 587 ? 129.133 112.973 118.572 1.00 75.39 611 ASP A CA 1
ATOM 3181 C C . ASP A 1 587 ? 128.156 111.822 118.743 1.00 79.35 611 ASP A C 1
ATOM 3182 O O . ASP A 1 587 ? 127.824 111.121 117.785 1.00 88.95 611 ASP A O 1
ATOM 3187 N N . THR A 1 588 ? 127.697 111.631 119.977 1.00 62.02 612 THR A N 1
ATOM 3188 C CA . THR A 1 588 ? 126.659 110.652 120.255 1.00 56.88 612 THR A CA 1
ATOM 3189 C C . THR A 1 588 ? 125.846 111.120 121.451 1.00 59.72 612 THR A C 1
ATOM 3190 O O . THR A 1 588 ? 126.389 111.701 122.394 1.00 70.47 612 THR A O 1
ATOM 3194 N N . TYR A 1 589 ? 124.539 110.875 121.391 1.00 66.82 613 TYR A N 1
ATOM 3195 C CA . TYR A 1 589 ? 123.638 111.191 122.495 1.00 67.14 613 TYR A CA 1
ATOM 3196 C C . TYR A 1 589 ? 122.557 110.123 122.526 1.00 69.19 613 TYR A C 1
ATOM 3197 O O . TYR A 1 589 ? 121.693 110.089 121.646 1.00 78.50 613 TYR A O 1
ATOM 3206 N N . TRP A 1 590 ? 122.608 109.258 123.531 1.00 64.25 614 TRP A N 1
ATOM 3207 C CA . TRP A 1 590 ? 121.665 108.162 123.682 1.00 65.03 614 TRP A CA 1
ATOM 3208 C C . TRP A 1 590 ? 120.816 108.463 124.909 1.00 69.80 614 TRP A C 1
ATOM 3209 O O . TRP A 1 590 ? 121.348 108.633 126.011 1.00 74.22 614 TRP A O 1
ATOM 3220 N N . ARG A 1 591 ? 119.501 108.519 124.717 1.00 80.52 615 ARG A N 1
ATOM 3221 C CA . ARG A 1 591 ? 118.562 108.613 125.830 1.00 80.09 615 ARG A CA 1
ATOM 3222 C C . ARG A 1 591 ? 118.109 107.191 126.126 1.00 82.86 615 ARG A C 1
ATOM 3223 O O . ARG A 1 591 ? 117.176 106.675 125.512 1.00 85.35 615 ARG A O 1
ATOM 3231 N N . ILE A 1 592 ? 118.797 106.546 127.072 1.00 81.85 616 ILE A N 1
ATOM 3232 C CA . ILE A 1 592 ? 118.587 105.123 127.328 1.00 80.97 616 ILE A CA 1
ATOM 3233 C C . ILE A 1 592 ? 117.179 104.869 127.845 1.00 83.33 616 ILE A C 1
ATOM 3234 O O . ILE A 1 592 ? 116.510 103.918 127.426 1.00 88.49 616 ILE A O 1
ATOM 3239 N N . SER A 1 593 ? 116.710 105.706 128.763 1.00 87.14 617 SER A N 1
ATOM 3240 C CA . SER A 1 593 ? 115.336 105.663 129.238 1.00 88.18 617 SER A CA 1
ATOM 3241 C C . SER A 1 593 ? 114.935 107.082 129.617 1.00 87.96 617 SER A C 1
ATOM 3242 O O . SER A 1 593 ? 115.600 108.052 129.242 1.00 92.00 617 SER A O 1
ATOM 3245 N N . GLU A 1 594 ? 113.840 107.210 130.362 1.00 106.96 618 GLU A N 1
ATOM 3246 C CA . GLU A 1 594 ? 113.432 108.530 130.821 1.00 108.93 618 GLU A CA 1
ATOM 3247 C C . GLU A 1 594 ? 114.334 109.057 131.929 1.00 111.27 618 GLU A C 1
ATOM 3248 O O . GLU A 1 594 ? 114.331 110.264 132.189 1.00 112.95 618 GLU A O 1
ATOM 3254 N N . ARG A 1 595 ? 115.114 108.189 132.573 1.00 95.64 619 ARG A N 1
ATOM 3255 C CA . ARG A 1 595 ? 115.987 108.591 133.665 1.00 93.77 619 ARG A CA 1
ATOM 3256 C C . ARG A 1 595 ? 117.469 108.453 133.353 1.00 98.07 619 ARG A C 1
ATOM 3257 O O . ARG A 1 595 ? 118.294 108.905 134.153 1.00 101.33 619 ARG A O 1
ATOM 3265 N N . TRP A 1 596 ? 117.831 107.851 132.225 1.00 85.69 620 TRP A N 1
ATOM 3266 C CA . TRP A 1 596 ? 119.220 107.661 131.844 1.00 75.16 620 TRP A CA 1
ATOM 3267 C C . TRP A 1 596 ? 119.548 108.497 130.617 1.00 78.17 620 TRP A C 1
ATOM 3268 O O . TRP A 1 596 ? 118.691 108.746 129.765 1.00 85.42 620 TRP A O 1
ATOM 3279 N N . GLY A 1 597 ? 120.796 108.929 130.539 1.00 81.62 621 GLY A N 1
ATOM 3280 C CA . GLY A 1 597 ? 121.272 109.679 129.390 1.00 80.59 621 GLY A CA 1
ATOM 3281 C C . GLY A 1 597 ? 122.764 109.502 129.252 1.00 80.92 621 GLY A C 1
ATOM 3282 O O . GLY A 1 597 ? 123.473 109.288 130.239 1.00 90.25 621 GLY A O 1
ATOM 3283 N N . LEU A 1 598 ? 123.246 109.588 128.016 1.00 67.99 622 LEU A N 1
ATOM 3284 C CA . LEU A 1 598 ? 124.663 109.355 127.761 1.00 65.13 622 LEU A CA 1
ATOM 3285 C C . LEU A 1 598 ? 125.094 110.161 126.549 1.00 71.07 622 LEU A C 1
ATOM 3286 O O . LEU A 1 598 ? 124.687 109.852 125.427 1.00 80.86 622 LEU A O 1
ATOM 3291 N N . ARG A 1 599 ? 125.911 111.186 126.769 1.00 70.03 623 ARG A N 1
ATOM 3292 C CA . ARG A 1 599 ? 126.503 111.954 125.687 1.00 66.06 623 ARG A CA 1
ATOM 3293 C C . ARG A 1 599 ? 128.002 111.712 125.613 1.00 68.83 623 ARG A C 1
ATOM 3294 O O . ARG A 1 599 ? 128.669 111.497 126.628 1.00 79.10 623 ARG A O 1
ATOM 3302 N N . GLY A 1 600 ? 128.517 111.752 124.394 1.00 68.59 624 GLY A N 1
ATOM 3303 C CA . GLY A 1 600 ? 129.942 111.602 124.166 1.00 66.45 624 GLY A CA 1
ATOM 3304 C C . GLY A 1 600 ? 130.355 112.345 122.918 1.00 66.15 624 GLY A C 1
ATOM 3305 O O . GLY A 1 600 ? 129.553 112.549 122.003 1.00 74.82 624 GLY A O 1
ATOM 3306 N N . GLY A 1 601 ? 131.618 112.754 122.884 1.00 63.32 625 GLY A N 1
ATOM 3307 C CA . GLY A 1 601 ? 132.151 113.455 121.734 1.00 59.75 625 GLY A CA 1
ATOM 3308 C C . GLY A 1 601 ? 133.649 113.290 121.604 1.00 63.95 625 GLY A C 1
ATOM 3309 O O . GLY A 1 601 ? 134.364 113.282 122.610 1.00 76.87 625 GLY A O 1
ATOM 3310 N N . ILE A 1 602 ? 134.141 113.162 120.376 1.00 61.08 626 ILE A N 1
ATOM 3311 C CA . ILE A 1 602 ? 135.558 112.920 120.134 1.00 58.41 626 ILE A CA 1
ATOM 3312 C C . ILE A 1 602 ? 136.014 113.737 118.934 1.00 62.97 626 ILE A C 1
ATOM 3313 O O . ILE A 1 602 ? 135.266 113.922 117.968 1.00 73.61 626 ILE A O 1
ATOM 3318 N N . GLN A 1 603 ? 137.250 114.229 119.004 1.00 78.70 627 GLN A N 1
ATOM 3319 C CA . GLN A 1 603 ? 137.859 115.015 117.941 1.00 74.10 627 GLN A CA 1
ATOM 3320 C C . GLN A 1 603 ? 139.241 114.456 117.646 1.00 73.66 627 GLN A C 1
ATOM 3321 O O . GLN A 1 603 ? 140.040 114.255 118.565 1.00 81.44 627 GLN A O 1
ATOM 3327 N N . TYR A 1 604 ? 139.529 114.217 116.372 1.00 78.51 628 TYR A N 1
ATOM 3328 C CA . TYR A 1 604 ? 140.799 113.655 115.942 1.00 79.08 628 TYR A CA 1
ATOM 3329 C C . TYR A 1 604 ? 141.432 114.575 114.910 1.00 88.06 628 TYR A C 1
ATOM 3330 O O . TYR A 1 604 ? 140.756 115.038 113.986 1.00 91.55 628 TYR A O 1
ATOM 3339 N N . ASP A 1 605 ? 142.726 114.838 115.071 1.00 95.61 629 ASP A N 1
ATOM 3340 C CA . ASP A 1 605 ? 143.490 115.636 114.121 1.00 91.94 629 ASP A CA 1
ATOM 3341 C C . ASP A 1 605 ? 144.759 114.879 113.769 1.00 93.17 629 ASP A C 1
ATOM 3342 O O . ASP A 1 605 ? 145.598 114.636 114.641 1.00 98.71 629 ASP A O 1
ATOM 3347 N N . THR A 1 606 ? 144.897 114.506 112.496 1.00 89.74 630 THR A N 1
ATOM 3348 C CA . THR A 1 606 ? 146.097 113.802 112.062 1.00 93.32 630 THR A CA 1
ATOM 3349 C C . THR A 1 606 ? 147.335 114.683 112.133 1.00 94.40 630 THR A C 1
ATOM 3350 O O . THR A 1 606 ? 148.447 114.160 112.252 1.00 95.44 630 THR A O 1
ATOM 3354 N N . ARG A 1 607 ? 147.167 116.004 112.061 1.00 101.26 631 ARG A N 1
ATOM 3355 C CA . ARG A 1 607 ? 148.300 116.903 112.237 1.00 101.10 631 ARG A CA 1
ATOM 3356 C C . ARG A 1 607 ? 148.839 116.849 113.660 1.00 104.50 631 ARG A C 1
ATOM 3357 O O . ARG A 1 607 ? 150.049 116.987 113.868 1.00 109.35 631 ARG A O 1
ATOM 3365 N N . LEU A 1 608 ? 147.967 116.661 114.650 1.00 96.96 632 LEU A N 1
ATOM 3366 C CA . LEU A 1 608 ? 148.424 116.399 116.008 1.00 93.70 632 LEU A CA 1
ATOM 3367 C C . LEU A 1 608 ? 148.914 114.970 116.187 1.00 95.17 632 LEU A C 1
ATOM 3368 O O . LEU A 1 608 ? 149.660 114.700 117.133 1.00 98.17 632 LEU A O 1
ATOM 3373 N N . ASP A 1 609 ? 148.516 114.059 115.298 1.00 121.97 633 ASP A N 1
ATOM 3374 C CA . ASP A 1 609 ? 148.886 112.647 115.385 1.00 124.58 633 ASP A CA 1
ATOM 3375 C C . ASP A 1 609 ? 148.396 112.025 116.689 1.00 127.05 633 ASP A C 1
ATOM 3376 O O . ASP A 1 609 ? 149.073 111.192 117.294 1.00 128.52 633 ASP A O 1
ATOM 3381 N N . ASN A 1 610 ? 147.204 112.427 117.119 1.00 113.84 634 ASN A N 1
ATOM 3382 C CA . ASN A 1 610 ? 146.641 111.982 118.385 1.00 110.74 634 ASN A CA 1
ATOM 3383 C C . ASN A 1 610 ? 145.248 112.586 118.496 1.00 109.03 634 ASN A C 1
ATOM 3384 O O . ASN A 1 610 ? 144.931 113.570 117.822 1.00 109.98 634 ASN A O 1
ATOM 3389 N N . VAL A 1 611 ? 144.414 111.979 119.343 1.00 85.58 635 VAL A N 1
ATOM 3390 C CA . VAL A 1 611 ? 143.097 112.540 119.614 1.00 83.25 635 VAL A CA 1
ATOM 3391 C C . VAL A 1 611 ? 143.258 113.885 120.301 1.00 81.04 635 VAL A C 1
ATOM 3392 O O . VAL A 1 611 ? 143.970 114.008 121.305 1.00 87.66 635 VAL A O 1
ATOM 3396 N N . ALA A 1 612 ? 142.597 114.908 119.761 1.00 68.77 636 ALA A N 1
ATOM 3397 C CA . ALA A 1 612 ? 142.748 116.253 120.303 1.00 68.71 636 ALA A CA 1
ATOM 3398 C C . ALA A 1 612 ? 141.946 116.424 121.586 1.00 69.64 636 ALA A C 1
ATOM 3399 O O . ALA A 1 612 ? 142.507 116.704 122.650 1.00 76.27 636 ALA A O 1
ATOM 3401 N N . THR A 1 613 ? 140.630 116.256 121.504 1.00 70.52 637 THR A N 1
ATOM 3402 C CA . THR A 1 613 ? 139.751 116.437 122.647 1.00 69.56 637 THR A CA 1
ATOM 3403 C C . THR A 1 613 ? 138.693 115.344 122.636 1.00 68.40 637 THR A C 1
ATOM 3404 O O . THR A 1 613 ? 138.299 114.855 121.576 1.00 79.57 637 THR A O 1
ATOM 3408 N N . SER A 1 614 ? 138.241 114.963 123.826 1.00 66.30 638 SER A N 1
ATOM 3409 C CA . SER A 1 614 ? 137.223 113.934 123.968 1.00 67.80 638 SER A CA 1
ATOM 3410 C C . SER A 1 614 ? 136.485 114.146 125.279 1.00 70.75 638 SER A C 1
ATOM 3411 O O . SER A 1 614 ? 137.097 114.482 126.295 1.00 78.28 638 SER A O 1
ATOM 3414 N N . ASN A 1 615 ? 135.170 113.953 125.248 1.00 68.47 639 ASN A N 1
ATOM 3415 C CA . ASN A 1 615 ? 134.343 114.099 126.435 1.00 67.56 639 ASN A CA 1
ATOM 3416 C C . ASN A 1 615 ? 133.239 113.051 126.426 1.00 69.36 639 ASN A C 1
ATOM 3417 O O . ASN A 1 615 ? 132.763 112.637 125.367 1.00 80.24 639 ASN A O 1
ATOM 3422 N N . SER A 1 616 ? 132.837 112.632 127.621 1.00 56.49 640 SER A N 1
ATOM 3423 C CA . SER A 1 616 ? 131.773 111.653 127.774 1.00 52.76 640 SER A CA 1
ATOM 3424 C C . SER A 1 616 ? 131.146 111.832 129.146 1.00 62.87 640 SER A C 1
ATOM 3425 O O . SER A 1 616 ? 131.808 112.266 130.090 1.00 72.97 640 SER A O 1
ATOM 3428 N N . SER A 1 617 ? 129.862 111.498 129.246 1.00 67.86 641 SER A N 1
ATOM 3429 C CA . SER A 1 617 ? 129.157 111.620 130.512 1.00 63.02 641 SER A CA 1
ATOM 3430 C C . SER A 1 617 ? 127.881 110.798 130.458 1.00 63.84 641 SER A C 1
ATOM 3431 O O . SER A 1 617 ? 127.171 110.810 129.451 1.00 75.26 641 SER A O 1
ATOM 3434 N N . ILE A 1 618 ? 127.601 110.088 131.546 1.00 63.23 642 ILE A N 1
ATOM 3435 C CA . ILE A 1 618 ? 126.362 109.341 131.712 1.00 65.47 642 ILE A CA 1
ATOM 3436 C C . ILE A 1 618 ? 125.723 109.778 133.020 1.00 67.46 642 ILE A C 1
ATOM 3437 O O . ILE A 1 618 ? 126.381 109.778 134.066 1.00 77.09 642 ILE A O 1
ATOM 3442 N N . GLU A 1 619 ? 124.452 110.160 132.964 1.00 79.39 643 GLU A N 1
ATOM 3443 C CA . GLU A 1 619 ? 123.751 110.673 134.130 1.00 80.47 643 GLU A CA 1
ATOM 3444 C C . GLU A 1 619 ? 122.477 109.886 134.370 1.00 81.11 643 GLU A C 1
ATOM 3445 O O . GLU A 1 619 ? 121.767 109.525 133.428 1.00 86.24 643 GLU A O 1
ATOM 3451 N N . TYR A 1 620 ? 122.201 109.622 135.640 1.00 75.76 644 TYR A N 1
ATOM 3452 C CA . TYR A 1 620 ? 120.912 109.129 136.095 1.00 70.23 644 TYR A CA 1
ATOM 3453 C C . TYR A 1 620 ? 120.231 110.231 136.889 1.00 76.13 644 TYR A C 1
ATOM 3454 O O . TYR A 1 620 ? 120.820 110.779 137.824 1.00 85.78 644 TYR A O 1
ATOM 3463 N N . ARG A 1 621 ? 119.003 110.568 136.505 1.00 79.00 645 ARG A N 1
ATOM 3464 C CA . ARG A 1 621 ? 118.285 111.688 137.110 1.00 81.35 645 ARG A CA 1
ATOM 3465 C C . ARG A 1 621 ? 116.840 111.262 137.340 1.00 85.32 645 ARG A C 1
ATOM 3466 O O . ARG A 1 621 ? 116.001 111.400 136.446 1.00 86.34 645 ARG A O 1
ATOM 3474 N N . ARG A 1 622 ? 116.549 110.742 138.533 1.00 94.93 646 ARG A N 1
ATOM 3475 C CA . ARG A 1 622 ? 115.152 110.517 138.878 1.00 92.05 646 ARG A CA 1
ATOM 3476 C C . ARG A 1 622 ? 114.412 111.835 139.042 1.00 94.38 646 ARG A C 1
ATOM 3477 O O . ARG A 1 622 ? 113.281 111.973 138.564 1.00 94.00 646 ARG A O 1
ATOM 3485 N N . ASP A 1 623 ? 115.023 112.808 139.706 1.00 108.19 647 ASP A N 1
ATOM 3486 C CA . ASP A 1 623 ? 114.447 114.149 139.806 1.00 106.92 647 ASP A CA 1
ATOM 3487 C C . ASP A 1 623 ? 115.519 115.085 140.358 1.00 108.88 647 ASP A C 1
ATOM 3488 O O . ASP A 1 623 ? 116.678 114.690 140.532 1.00 113.88 647 ASP A O 1
ATOM 3493 N N . GLU A 1 624 ? 115.123 116.329 140.643 1.00 114.63 648 GLU A N 1
ATOM 3494 C CA . GLU A 1 624 ? 116.088 117.356 141.024 1.00 116.97 648 GLU A CA 1
ATOM 3495 C C . GLU A 1 624 ? 116.783 117.025 142.338 1.00 117.44 648 GLU A C 1
ATOM 3496 O O . GLU A 1 624 ? 117.925 117.441 142.556 1.00 118.25 648 GLU A O 1
ATOM 3502 N N . ASP A 1 625 ? 116.120 116.284 143.218 1.00 108.02 649 ASP A N 1
ATOM 3503 C CA . ASP A 1 625 ? 116.728 115.874 144.472 1.00 106.07 649 ASP A CA 1
ATOM 3504 C C . ASP A 1 625 ? 117.445 114.537 144.378 1.00 104.67 649 ASP A C 1
ATOM 3505 O O . ASP A 1 625 ? 118.111 114.144 145.338 1.00 105.92 649 ASP A O 1
ATOM 3510 N N . ARG A 1 626 ? 117.347 113.840 143.247 1.00 95.99 650 ARG A N 1
ATOM 3511 C CA . ARG A 1 626 ? 117.792 112.450 143.155 1.00 91.91 650 ARG A CA 1
ATOM 3512 C C . ARG A 1 626 ? 118.437 112.262 141.787 1.00 92.61 650 ARG A C 1
ATOM 3513 O O . ARG A 1 626 ? 117.732 112.191 140.773 1.00 97.91 650 ARG A O 1
ATOM 3521 N N . LEU A 1 627 ? 119.768 112.194 141.768 1.00 71.57 651 LEU A N 1
ATOM 3522 C CA . LEU A 1 627 ? 120.523 112.114 140.526 1.00 69.75 651 LEU A CA 1
ATOM 3523 C C . LEU A 1 627 ? 121.919 111.577 140.808 1.00 70.95 651 LEU A C 1
ATOM 3524 O O . LEU A 1 627 ? 122.430 111.668 141.929 1.00 81.29 651 LEU A O 1
ATOM 3529 N N . VAL A 1 628 ? 122.528 111.019 139.765 1.00 65.87 652 VAL A N 1
ATOM 3530 C CA . VAL A 1 628 ? 123.916 110.567 139.784 1.00 64.93 652 VAL A CA 1
ATOM 3531 C C . VAL A 1 628 ? 124.496 110.794 138.396 1.00 68.51 652 VAL A C 1
ATOM 3532 O O . VAL A 1 628 ? 123.831 110.544 137.388 1.00 80.19 652 VAL A O 1
ATOM 3536 N N . GLN A 1 629 ? 125.737 111.271 138.340 1.00 61.81 653 GLN A N 1
ATOM 3537 C CA . GLN A 1 629 ? 126.381 111.574 137.071 1.00 59.43 653 GLN A CA 1
ATOM 3538 C C . GLN A 1 629 ? 127.863 111.244 137.128 1.00 67.31 653 GLN A C 1
ATOM 3539 O O . GLN A 1 629 ? 128.532 111.514 138.128 1.00 77.42 653 GLN A O 1
ATOM 3545 N N . LEU A 1 630 ? 128.365 110.662 136.043 1.00 66.36 654 LEU A N 1
ATOM 3546 C CA . LEU A 1 630 ? 129.789 110.483 135.810 1.00 60.24 654 LEU A CA 1
ATOM 3547 C C . LEU A 1 630 ? 130.159 111.182 134.512 1.00 66.04 654 LEU A C 1
ATOM 3548 O O . LEU A 1 630 ? 129.387 111.163 133.550 1.00 78.21 654 LEU A O 1
ATOM 3553 N N . ASN A 1 631 ? 131.335 111.799 134.483 1.00 58.69 655 ASN A N 1
ATOM 3554 C CA . ASN A 1 631 ? 131.774 112.482 133.277 1.00 59.80 655 ASN A CA 1
ATOM 3555 C C . ASN A 1 631 ? 133.289 112.412 133.155 1.00 62.95 655 ASN A C 1
ATOM 3556 O O . ASN A 1 631 ? 134.006 112.260 134.145 1.00 73.60 655 ASN A O 1
ATOM 3561 N N . TYR A 1 632 ? 133.768 112.528 131.920 1.00 60.47 656 TYR A N 1
ATOM 3562 C CA . TYR A 1 632 ? 135.191 112.454 131.635 1.00 53.08 656 TYR A CA 1
ATOM 3563 C C . TYR A 1 632 ? 135.538 113.468 130.558 1.00 57.01 656 TYR A C 1
ATOM 3564 O O . TYR A 1 632 ? 134.822 113.596 129.563 1.00 65.31 656 TYR A O 1
ATOM 3573 N N . HIS A 1 633 ? 136.636 114.190 130.768 1.00 64.10 657 HIS A N 1
ATOM 3574 C CA . HIS A 1 633 ? 137.081 115.227 129.852 1.00 63.99 657 HIS A CA 1
ATOM 3575 C C . HIS A 1 633 ? 138.554 115.025 129.531 1.00 64.46 657 HIS A C 1
ATOM 3576 O O . HIS A 1 633 ? 139.369 114.809 130.431 1.00 71.25 657 HIS A O 1
ATOM 3583 N N . TYR A 1 634 ? 138.894 115.111 128.247 1.00 55.24 658 TYR A N 1
ATOM 3584 C CA . TYR A 1 634 ? 140.252 114.853 127.792 1.00 53.58 658 TYR A CA 1
ATOM 3585 C C . TYR A 1 634 ? 140.688 115.917 126.796 1.00 61.21 658 TYR A C 1
ATOM 3586 O O . TYR A 1 634 ? 139.894 116.380 125.974 1.00 68.28 658 TYR A O 1
ATOM 3595 N N . ALA A 1 635 ? 141.958 116.303 126.889 1.00 59.34 659 ALA A N 1
ATOM 3596 C CA . ALA A 1 635 ? 142.595 117.209 125.942 1.00 55.68 659 ALA A CA 1
ATOM 3597 C C . ALA A 1 635 ? 144.075 116.872 125.917 1.00 60.10 659 ALA A C 1
ATOM 3598 O O . ALA A 1 635 ? 144.753 117.000 126.939 1.00 68.51 659 ALA A O 1
ATOM 3600 N N . SER A 1 636 ? 144.569 116.440 124.762 1.00 54.78 660 SER A N 1
ATOM 3601 C CA . SER A 1 636 ? 145.916 115.905 124.686 1.00 58.29 660 SER A CA 1
ATOM 3602 C C . SER A 1 636 ? 146.954 117.010 124.858 1.00 66.42 660 SER A C 1
ATOM 3603 O O . SER A 1 636 ? 146.680 118.179 124.577 1.00 70.44 660 SER A O 1
ATOM 3606 N N . PRO A 1 637 ? 148.150 116.663 125.338 1.00 69.04 661 PRO A N 1
ATOM 3607 C CA . PRO A 1 637 ? 149.227 117.663 125.413 1.00 67.54 661 PRO A CA 1
ATOM 3608 C C . PRO A 1 637 ? 149.611 118.235 124.062 1.00 73.95 661 PRO A C 1
ATOM 3609 O O . PRO A 1 637 ? 150.021 119.401 123.987 1.00 79.17 661 PRO A O 1
ATOM 3613 N N . GLU A 1 638 ? 149.498 117.446 122.992 1.00 88.37 662 GLU A N 1
ATOM 3614 C CA . GLU A 1 638 ? 149.806 117.952 121.659 1.00 82.83 662 GLU A CA 1
ATOM 3615 C C . GLU A 1 638 ? 148.854 119.070 121.262 1.00 82.63 662 GLU A C 1
ATOM 3616 O O . GLU A 1 638 ? 149.269 120.066 120.662 1.00 91.08 662 GLU A O 1
ATOM 3622 N N . TYR A 1 639 ? 147.572 118.930 121.595 1.00 68.69 663 TYR A N 1
ATOM 3623 C CA . TYR A 1 639 ? 146.614 119.971 121.248 1.00 73.24 663 TYR A CA 1
ATOM 3624 C C . TYR A 1 639 ? 146.839 121.227 122.081 1.00 76.07 663 TYR A C 1
ATOM 3625 O O . TYR A 1 639 ? 146.668 122.344 121.577 1.00 82.81 663 TYR A O 1
ATOM 3634 N N . ILE A 1 640 ? 147.226 121.065 123.349 1.00 74.93 664 ILE A N 1
ATOM 3635 C CA . ILE A 1 640 ? 147.579 122.214 124.180 1.00 77.18 664 ILE A CA 1
ATOM 3636 C C . ILE A 1 640 ? 148.788 122.934 123.601 1.00 77.16 664 ILE A C 1
ATOM 3637 O O . ILE A 1 640 ? 148.849 124.168 123.587 1.00 80.74 664 ILE A O 1
ATOM 3642 N N . GLN A 1 641 ? 149.776 122.172 123.130 1.00 79.22 665 GLN A N 1
ATOM 3643 C CA . GLN A 1 641 ? 150.936 122.772 122.481 1.00 78.40 665 GLN A CA 1
ATOM 3644 C C . GLN A 1 641 ? 150.540 123.505 121.207 1.00 82.22 665 GLN A C 1
ATOM 3645 O O . GLN A 1 641 ? 151.058 124.589 120.916 1.00 84.78 665 GLN A O 1
ATOM 3651 N N . ALA A 1 642 ? 149.627 122.925 120.430 1.00 87.86 666 ALA A N 1
ATOM 3652 C CA . ALA A 1 642 ? 149.271 123.503 119.140 1.00 86.04 666 ALA A CA 1
ATOM 3653 C C . ALA A 1 642 ? 148.475 124.792 119.300 1.00 87.18 666 ALA A C 1
ATOM 3654 O O . ALA A 1 642 ? 148.762 125.793 118.635 1.00 91.99 666 ALA A O 1
ATOM 3656 N N . THR A 1 643 ? 147.469 124.793 120.175 1.00 84.60 667 THR A N 1
ATOM 3657 C CA . THR A 1 643 ? 146.502 125.884 120.193 1.00 85.41 667 THR A CA 1
ATOM 3658 C C . THR A 1 643 ? 146.768 126.946 121.252 1.00 86.66 667 THR A C 1
ATOM 3659 O O . THR A 1 643 ? 146.352 128.093 121.065 1.00 87.06 667 THR A O 1
ATOM 3663 N N . LEU A 1 644 ? 147.441 126.608 122.344 1.00 86.15 668 LEU A N 1
ATOM 3664 C CA . LEU A 1 644 ? 147.599 127.561 123.436 1.00 82.84 668 LEU A CA 1
ATOM 3665 C C . LEU A 1 644 ? 148.885 128.366 123.284 1.00 85.46 668 LEU A C 1
ATOM 3666 O O . LEU A 1 644 ? 149.640 128.151 122.328 1.00 87.59 668 LEU A O 1
ATOM 3671 N N . PRO A 1 645 ? 149.129 129.331 124.174 1.00 93.33 669 PRO A N 1
ATOM 3672 C CA . PRO A 1 645 ? 150.380 130.098 124.137 1.00 93.68 669 PRO A CA 1
ATOM 3673 C C . PRO A 1 645 ? 151.623 129.220 124.200 1.00 96.61 669 PRO A C 1
ATOM 3674 O O . PRO A 1 645 ? 151.574 128.037 124.543 1.00 100.32 669 PRO A O 1
ATOM 3678 N N . LYS A 1 646 ? 152.758 129.833 123.861 1.00 99.74 670 LYS A N 1
ATOM 3679 C CA . LYS A 1 646 ? 154.015 129.095 123.795 1.00 102.97 670 LYS A CA 1
ATOM 3680 C C . LYS A 1 646 ? 154.452 128.605 125.169 1.00 103.33 670 LYS A C 1
ATOM 3681 O O . LYS A 1 646 ? 154.966 127.488 125.299 1.00 103.85 670 LYS A O 1
ATOM 3687 N N . TYR A 1 647 ? 154.263 129.421 126.206 1.00 106.21 671 TYR A N 1
ATOM 3688 C CA . TYR A 1 647 ? 154.710 129.034 127.538 1.00 105.32 671 TYR A CA 1
ATOM 3689 C C . TYR A 1 647 ? 153.819 127.977 128.176 1.00 105.07 671 TYR A C 1
ATOM 3690 O O . TYR A 1 647 ? 154.199 127.418 129.209 1.00 107.71 671 TYR A O 1
ATOM 3699 N N . TYR A 1 648 ? 152.650 127.696 127.599 1.00 86.19 672 TYR A N 1
ATOM 3700 C CA . TYR A 1 648 ? 151.827 126.601 128.100 1.00 82.82 672 TYR A CA 1
ATOM 3701 C C . TYR A 1 648 ? 152.527 125.263 127.912 1.00 86.30 672 TYR A C 1
ATOM 3702 O O . TYR A 1 648 ? 152.447 124.384 128.776 1.00 92.17 672 TYR A O 1
ATOM 3711 N N . SER A 1 649 ? 153.217 125.089 126.784 1.00 83.95 673 SER A N 1
ATOM 3712 C CA . SER A 1 649 ? 153.860 123.817 126.483 1.00 84.37 673 SER A CA 1
ATOM 3713 C C . SER A 1 649 ? 155.033 123.518 127.404 1.00 85.27 673 SER A C 1
ATOM 3714 O O . SER A 1 649 ? 155.434 122.355 127.515 1.00 88.47 673 SER A O 1
ATOM 3717 N N . THR A 1 650 ? 155.596 124.530 128.059 1.00 89.85 674 THR A N 1
ATOM 3718 C CA . THR A 1 650 ? 156.728 124.337 128.950 1.00 91.08 674 THR A CA 1
ATOM 3719 C C . THR A 1 650 ? 156.369 124.497 130.419 1.00 91.12 674 THR A C 1
ATOM 3720 O O . THR A 1 650 ? 157.175 124.127 131.280 1.00 91.66 674 THR A O 1
ATOM 3724 N N . ALA A 1 651 ? 155.192 125.026 130.733 1.00 81.31 675 ALA A N 1
ATOM 3725 C CA . ALA A 1 651 ? 154.770 125.203 132.113 1.00 79.26 675 ALA A CA 1
ATOM 3726 C C . ALA A 1 651 ? 154.250 123.887 132.671 1.00 80.71 675 ALA A C 1
ATOM 3727 O O . ALA A 1 651 ? 153.516 123.160 131.998 1.00 84.78 675 ALA A O 1
ATOM 3729 N N . GLU A 1 652 ? 154.635 123.588 133.913 1.00 89.23 676 GLU A N 1
ATOM 3730 C CA . GLU A 1 652 ? 154.302 122.295 134.501 1.00 88.29 676 GLU A CA 1
ATOM 3731 C C . GLU A 1 652 ? 152.807 122.137 134.737 1.00 87.45 676 GLU A C 1
ATOM 3732 O O . GLU A 1 652 ? 152.300 121.010 134.737 1.00 87.65 676 GLU A O 1
ATOM 3738 N N . GLN A 1 653 ? 152.087 123.235 134.941 1.00 77.63 677 GLN A N 1
ATOM 3739 C CA . GLN A 1 653 ? 150.666 123.166 135.249 1.00 72.60 677 GLN A CA 1
ATOM 3740 C C . GLN A 1 653 ? 149.772 123.251 134.019 1.00 73.53 677 GLN A C 1
ATOM 3741 O O . GLN A 1 653 ? 148.548 123.199 134.163 1.00 80.30 677 GLN A O 1
ATOM 3747 N N . TYR A 1 654 ? 150.338 123.381 132.819 1.00 71.15 678 TYR A N 1
ATOM 3748 C CA . TYR A 1 654 ? 149.547 123.320 131.595 1.00 64.55 678 TYR A CA 1
ATOM 3749 C C . TYR A 1 654 ? 150.023 122.291 130.583 1.00 72.46 678 TYR A C 1
ATOM 3750 O O . TYR A 1 654 ? 149.238 121.929 129.699 1.00 76.72 678 TYR A O 1
ATOM 3759 N N . LYS A 1 655 ? 151.265 121.810 130.668 1.00 78.98 679 LYS A N 1
ATOM 3760 C CA . LYS A 1 655 ? 151.836 121.044 129.564 1.00 77.41 679 LYS A CA 1
ATOM 3761 C C . LYS A 1 655 ? 151.184 119.677 129.403 1.00 80.31 679 LYS A C 1
ATOM 3762 O O . LYS A 1 655 ? 151.078 119.175 128.280 1.00 88.19 679 LYS A O 1
ATOM 3768 N N . ASN A 1 656 ? 150.740 119.061 130.497 1.00 80.30 680 ASN A N 1
ATOM 3769 C CA . ASN A 1 656 ? 150.250 117.691 130.438 1.00 77.44 680 ASN A CA 1
ATOM 3770 C C . ASN A 1 656 ? 148.858 117.568 129.834 1.00 83.25 680 ASN A C 1
ATOM 3771 O O . ASN A 1 656 ? 148.401 116.443 129.609 1.00 87.06 680 ASN A O 1
ATOM 3776 N N . GLY A 1 657 ? 148.178 118.675 129.568 1.00 74.49 681 GLY A N 1
ATOM 3777 C CA . GLY A 1 657 ? 146.837 118.597 129.033 1.00 68.02 681 GLY A CA 1
ATOM 3778 C C . GLY A 1 657 ? 145.804 118.399 130.127 1.00 71.42 681 GLY A C 1
ATOM 3779 O O . GLY A 1 657 ? 146.007 118.747 131.293 1.00 78.09 681 GLY A O 1
ATOM 3780 N N . ILE A 1 658 ? 144.670 117.826 129.732 1.00 67.41 682 ILE A N 1
ATOM 3781 C CA . ILE A 1 658 ? 143.547 117.600 130.633 1.00 67.76 682 ILE A CA 1
ATOM 3782 C C . ILE A 1 658 ? 143.154 116.134 130.563 1.00 68.26 682 ILE A C 1
ATOM 3783 O O . ILE A 1 658 ? 142.982 115.588 129.470 1.00 74.45 682 ILE A O 1
ATOM 3788 N N . SER A 1 659 ? 143.013 115.500 131.725 1.00 65.17 683 SER A N 1
ATOM 3789 C CA . SER A 1 659 ? 142.447 114.152 131.814 1.00 65.35 683 SER A CA 1
ATOM 3790 C C . SER A 1 659 ? 141.713 114.091 133.153 1.00 65.89 683 SER A C 1
ATOM 3791 O O . SER A 1 659 ? 142.308 113.784 134.187 1.00 71.55 683 SER A O 1
ATOM 3794 N N . GLN A 1 660 ? 140.417 114.381 133.115 1.00 57.55 684 GLN A N 1
ATOM 3795 C CA . GLN A 1 660 ? 139.650 114.668 134.316 1.00 54.89 684 GLN A CA 1
ATOM 3796 C C . GLN A 1 660 ? 138.431 113.765 134.385 1.00 64.21 684 GLN A C 1
ATOM 3797 O O . GLN A 1 660 ? 137.688 113.645 133.407 1.00 70.85 684 GLN A O 1
ATOM 3803 N N . VAL A 1 661 ? 138.226 113.140 135.541 1.00 66.92 685 VAL A N 1
ATOM 3804 C CA . VAL A 1 661 ? 137.082 112.271 135.788 1.00 59.28 685 VAL A CA 1
ATOM 3805 C C . VAL A 1 661 ? 136.293 112.863 136.944 1.00 57.75 685 VAL A C 1
ATOM 3806 O O . VAL A 1 661 ? 136.845 113.080 138.027 1.00 69.51 685 VAL A O 1
ATOM 3810 N N . GLY A 1 662 ? 135.013 113.113 136.724 1.00 57.55 686 GLY A N 1
ATOM 3811 C CA . GLY A 1 662 ? 134.163 113.743 137.723 1.00 56.95 686 GLY A CA 1
ATOM 3812 C C . GLY A 1 662 ? 132.958 112.886 138.052 1.00 61.13 686 GLY A C 1
ATOM 3813 O O . GLY A 1 662 ? 132.370 112.264 137.167 1.00 70.94 686 GLY A O 1
ATOM 3814 N N . ALA A 1 663 ? 132.597 112.861 139.333 1.00 57.31 687 ALA A N 1
ATOM 3815 C CA . ALA A 1 663 ? 131.443 112.115 139.815 1.00 54.59 687 ALA A CA 1
ATOM 3816 C C . ALA A 1 663 ? 130.609 113.015 140.712 1.00 58.16 687 ALA A C 1
ATOM 3817 O O . ALA A 1 663 ? 131.151 113.689 141.592 1.00 66.70 687 ALA A O 1
ATOM 3819 N N . VAL A 1 664 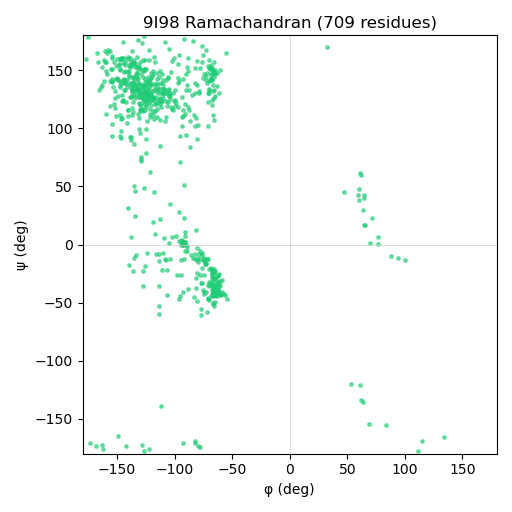? 129.296 113.021 140.490 1.00 63.03 688 VAL A N 1
ATOM 3820 C CA . VAL A 1 664 ? 128.358 113.838 141.250 1.00 57.55 688 VAL A CA 1
ATOM 3821 C C . VAL A 1 664 ? 127.194 112.958 141.680 1.00 61.31 688 VAL A C 1
ATOM 3822 O O . VAL A 1 664 ? 126.725 112.119 140.906 1.00 68.56 688 VAL A O 1
ATOM 3826 N N . ALA A 1 665 ? 126.728 113.143 142.914 1.00 56.82 689 ALA A N 1
ATOM 3827 C CA . ALA A 1 665 ? 125.638 112.322 143.422 1.00 54.40 689 ALA A CA 1
ATOM 3828 C C . ALA A 1 665 ? 124.779 113.127 144.384 1.00 58.59 689 ALA A C 1
ATOM 3829 O O . ALA A 1 665 ? 125.267 114.031 145.068 1.00 70.18 689 ALA A O 1
ATOM 3831 N N . SER A 1 666 ? 123.490 112.780 144.433 1.00 69.45 690 SER A N 1
ATOM 3832 C CA . SER A 1 666 ? 122.544 113.372 145.368 1.00 67.57 690 SER A CA 1
ATOM 3833 C C . SER A 1 666 ? 121.730 112.273 146.037 1.00 71.49 690 SER A C 1
ATOM 3834 O O . SER A 1 666 ? 121.468 111.226 145.441 1.00 81.76 690 SER A O 1
ATOM 3837 N N . ARG A 1 667 ? 121.331 112.516 147.287 1.00 73.98 691 ARG A N 1
ATOM 3838 C CA . ARG A 1 667 ? 120.642 111.507 148.092 1.00 76.41 691 ARG A CA 1
ATOM 3839 C C . ARG A 1 667 ? 119.781 112.211 149.135 1.00 78.98 691 ARG A C 1
ATOM 3840 O O . ARG A 1 667 ? 120.302 112.735 150.132 1.00 84.77 691 ARG A O 1
ATOM 3848 N N . PRO A 1 668 ? 118.466 112.263 148.935 1.00 78.35 692 PRO A N 1
ATOM 3849 C CA . PRO A 1 668 ? 117.576 112.824 149.958 1.00 79.36 692 PRO A CA 1
ATOM 3850 C C . PRO A 1 668 ? 117.133 111.767 150.955 1.00 81.87 692 PRO A C 1
ATOM 3851 O O . PRO A 1 668 ? 116.992 110.587 150.634 1.00 89.55 692 PRO A O 1
ATOM 3855 N N . ILE A 1 669 ? 116.894 112.211 152.187 1.00 85.14 693 ILE A N 1
ATOM 3856 C CA . ILE A 1 669 ? 116.504 111.319 153.274 1.00 86.49 693 ILE A CA 1
ATOM 3857 C C . ILE A 1 669 ? 115.236 111.859 153.922 1.00 88.43 693 ILE A C 1
ATOM 3858 O O . ILE A 1 669 ? 115.251 112.941 154.519 1.00 93.11 693 ILE A O 1
ATOM 3863 N N . ALA A 1 670 ? 114.141 111.105 153.810 1.00 96.20 694 ALA A N 1
ATOM 3864 C CA . ALA A 1 670 ? 112.891 111.354 154.524 1.00 96.41 694 ALA A CA 1
ATOM 3865 C C . ALA A 1 670 ? 112.220 112.668 154.140 1.00 97.68 694 ALA A C 1
ATOM 3866 O O . ALA A 1 670 ? 111.351 113.151 154.872 1.00 98.88 694 ALA A O 1
ATOM 3868 N N . ASP A 1 671 ? 112.605 113.260 153.008 1.00 114.38 695 ASP A N 1
ATOM 3869 C CA . ASP A 1 671 ? 112.035 114.515 152.512 1.00 116.12 695 ASP A CA 1
ATOM 3870 C C . ASP A 1 671 ? 112.347 115.637 153.524 1.00 118.18 695 ASP A C 1
ATOM 3871 O O . ASP A 1 671 ? 111.585 116.581 153.741 1.00 121.50 695 ASP A O 1
ATOM 3876 N N . ARG A 1 672 ? 113.471 115.502 154.224 1.00 109.86 696 ARG A N 1
ATOM 3877 C CA . ARG A 1 672 ? 113.978 116.559 155.094 1.00 107.16 696 ARG A CA 1
ATOM 3878 C C . ARG A 1 672 ? 115.473 116.784 154.970 1.00 107.87 696 ARG A C 1
ATOM 3879 O O . ARG A 1 672 ? 115.938 117.877 155.307 1.00 113.23 696 ARG A O 1
ATOM 3887 N N . TRP A 1 673 ? 116.242 115.807 154.501 1.00 82.26 697 TRP A N 1
ATOM 3888 C CA . TRP A 1 673 ? 117.686 115.911 154.382 1.00 79.57 697 TRP A CA 1
ATOM 3889 C C . TRP A 1 673 ? 118.084 115.713 152.930 1.00 83.28 697 TRP A C 1
ATOM 3890 O O . TRP A 1 673 ? 117.437 114.959 152.197 1.00 88.36 697 TRP A O 1
ATOM 3901 N N . SER A 1 674 ? 119.149 116.392 152.516 1.00 76.15 698 SER A N 1
ATOM 3902 C CA . SER A 1 674 ? 119.667 116.263 151.160 1.00 74.66 698 SER A CA 1
ATOM 3903 C C . SER A 1 674 ? 121.183 116.263 151.226 1.00 74.88 698 SER A C 1
ATOM 3904 O O . SER A 1 674 ? 121.785 117.263 151.626 1.00 84.08 698 SER A O 1
ATOM 3907 N N . ILE A 1 675 ? 121.798 115.150 150.839 1.00 65.10 699 ILE A N 1
ATOM 3908 C CA . ILE A 1 675 ? 123.249 115.014 150.830 1.00 60.56 699 ILE A CA 1
ATOM 3909 C C . ILE A 1 675 ? 123.710 115.034 149.382 1.00 60.37 699 ILE A C 1
ATOM 3910 O O . ILE A 1 675 ? 123.261 114.219 148.571 1.00 74.08 699 ILE A O 1
ATOM 3915 N N . VAL A 1 676 ? 124.607 115.956 149.057 1.00 45.57 700 VAL A N 1
ATOM 3916 C CA . VAL A 1 676 ? 125.157 116.053 147.713 1.00 50.06 700 VAL A CA 1
ATOM 3917 C C . VAL A 1 676 ? 126.669 115.933 147.802 1.00 59.40 700 VAL A C 1
ATOM 3918 O O . VAL A 1 676 ? 127.294 116.405 148.756 1.00 67.62 700 VAL A O 1
ATOM 3922 N N . GLY A 1 677 ? 127.254 115.294 146.803 1.00 63.41 701 GLY A N 1
ATOM 3923 C CA . GLY A 1 677 ? 128.692 115.095 146.783 1.00 51.37 701 GLY A CA 1
ATOM 3924 C C . GLY A 1 677 ? 129.233 115.193 145.379 1.00 61.28 701 GLY A C 1
ATOM 3925 O O . GLY A 1 677 ? 128.555 114.851 144.406 1.00 69.36 701 GLY A O 1
ATOM 3926 N N . ALA A 1 678 ? 130.471 115.669 145.276 1.00 61.68 702 ALA A N 1
ATOM 3927 C CA . ALA A 1 678 ? 131.166 115.782 144.004 1.00 56.61 702 ALA A CA 1
ATOM 3928 C C . ALA A 1 678 ? 132.644 115.505 144.217 1.00 61.24 702 ALA A C 1
ATOM 3929 O O . ALA A 1 678 ? 133.218 115.906 145.232 1.00 75.36 702 ALA A O 1
ATOM 3931 N N . TYR A 1 679 ? 133.253 114.816 143.257 1.00 56.05 703 TYR A N 1
ATOM 3932 C CA . TYR A 1 679 ? 134.673 114.488 143.315 1.00 53.72 703 TYR A CA 1
ATOM 3933 C C . TYR A 1 679 ? 135.243 114.520 141.908 1.00 58.97 703 TYR A C 1
ATOM 3934 O O . TYR A 1 679 ? 134.754 113.810 141.026 1.00 67.63 703 TYR A O 1
ATOM 3943 N N . TYR A 1 680 ? 136.275 115.335 141.702 1.00 61.72 704 TYR A N 1
ATOM 3944 C CA . TYR A 1 680 ? 136.936 115.456 140.411 1.00 60.59 704 TYR A CA 1
ATOM 3945 C C . TYR A 1 680 ? 138.407 115.099 140.562 1.00 64.86 704 TYR A C 1
ATOM 3946 O O . TYR A 1 680 ? 139.084 115.590 141.470 1.00 74.88 704 TYR A O 1
ATOM 3955 N N . TYR A 1 681 ? 138.897 114.259 139.657 1.00 63.95 705 TYR A N 1
ATOM 3956 C CA . TYR A 1 681 ? 140.209 113.642 139.768 1.00 66.33 705 TYR A CA 1
ATOM 3957 C C . TYR A 1 681 ? 140.965 113.834 138.463 1.00 71.93 705 TYR A C 1
ATOM 3958 O O . TYR A 1 681 ? 140.434 113.535 137.389 1.00 75.28 705 TYR A O 1
ATOM 3967 N N . ASP A 1 682 ? 142.192 114.342 138.552 1.00 76.62 706 ASP A N 1
ATOM 3968 C CA . ASP A 1 682 ? 143.081 114.450 137.406 1.00 70.52 706 ASP A CA 1
ATOM 3969 C C . ASP A 1 682 ? 143.953 113.202 137.358 1.00 73.51 706 ASP A C 1
ATOM 3970 O O . ASP A 1 682 ? 144.744 112.954 138.278 1.00 78.99 706 ASP A O 1
ATOM 3975 N N . THR A 1 683 ? 143.796 112.416 136.292 1.00 71.62 707 THR A N 1
ATOM 3976 C CA . THR A 1 683 ? 144.475 111.133 136.179 1.00 74.36 707 THR A CA 1
ATOM 3977 C C . THR A 1 683 ? 145.920 111.263 135.723 1.00 79.05 707 THR A C 1
ATOM 3978 O O . THR A 1 683 ? 146.720 110.363 135.994 1.00 79.72 707 THR A O 1
ATOM 3982 N N . ASN A 1 684 ? 146.272 112.347 135.029 1.00 85.47 708 ASN A N 1
ATOM 3983 C CA . ASN A 1 684 ? 147.664 112.552 134.644 1.00 81.40 708 ASN A CA 1
ATOM 3984 C C . ASN A 1 684 ? 148.538 112.782 135.868 1.00 84.59 708 ASN A C 1
ATOM 3985 O O . ASN A 1 684 ? 149.579 112.136 136.033 1.00 87.93 708 ASN A O 1
ATOM 3990 N N . ALA A 1 685 ? 148.130 113.703 136.739 1.00 90.39 709 ALA A N 1
ATOM 3991 C CA . ALA A 1 685 ? 148.832 113.935 137.992 1.00 90.61 709 ALA A CA 1
ATOM 3992 C C . ALA A 1 685 ? 148.411 112.971 139.090 1.00 90.68 709 ALA A C 1
ATOM 3993 O O . ALA A 1 685 ? 149.083 112.910 140.125 1.00 92.33 709 ALA A O 1
ATOM 3995 N N . ASN A 1 686 ? 147.332 112.214 138.883 1.00 92.25 710 ASN A N 1
ATOM 3996 C CA . ASN A 1 686 ? 146.809 111.292 139.890 1.00 93.65 710 ASN A CA 1
ATOM 3997 C C . ASN A 1 686 ? 146.434 112.026 141.173 1.00 95.99 710 ASN A C 1
ATOM 3998 O O . ASN A 1 686 ? 146.716 111.560 142.278 1.00 94.17 710 ASN A O 1
ATOM 4003 N N . LYS A 1 687 ? 145.794 113.187 141.035 1.00 86.65 711 LYS A N 1
ATOM 4004 C CA . LYS A 1 687 ? 145.506 114.009 142.201 1.00 79.41 711 LYS A CA 1
ATOM 4005 C C . LYS A 1 687 ? 144.148 114.681 142.072 1.00 79.94 711 LYS A C 1
ATOM 4006 O O . LYS A 1 687 ? 143.630 114.880 140.973 1.00 86.43 711 LYS A O 1
ATOM 4012 N N . GLN A 1 688 ? 143.588 115.038 143.220 1.00 73.85 712 GLN A N 1
ATOM 4013 C CA . GLN A 1 688 ? 142.291 115.690 143.291 1.00 72.93 712 GLN A CA 1
ATOM 4014 C C . GLN A 1 688 ? 142.334 117.081 142.668 1.00 76.91 712 GLN A C 1
ATOM 4015 O O . GLN A 1 688 ? 143.353 117.774 142.709 1.00 86.17 712 GLN A O 1
ATOM 4021 N N . ALA A 1 689 ? 141.206 117.491 142.083 1.00 68.27 713 ALA A N 1
ATOM 4022 C CA . ALA A 1 689 ? 141.015 118.861 141.629 1.00 66.36 713 ALA A CA 1
ATOM 4023 C C . ALA A 1 689 ? 139.949 119.611 142.410 1.00 71.12 713 ALA A C 1
ATOM 4024 O O . ALA A 1 689 ? 140.110 120.810 142.661 1.00 75.76 713 ALA A O 1
ATOM 4026 N N . ASP A 1 690 ? 138.880 118.927 142.813 1.00 77.82 714 ASP A N 1
ATOM 4027 C CA . ASP A 1 690 ? 137.757 119.554 143.493 1.00 72.04 714 ASP A CA 1
ATOM 4028 C C . ASP A 1 690 ? 136.916 118.479 144.169 1.00 70.21 714 ASP A C 1
ATOM 4029 O O . ASP A 1 690 ? 136.644 117.434 143.576 1.00 74.55 714 ASP A O 1
ATOM 4034 N N . SER A 1 691 ? 136.526 118.742 145.414 1.00 64.67 715 SER A N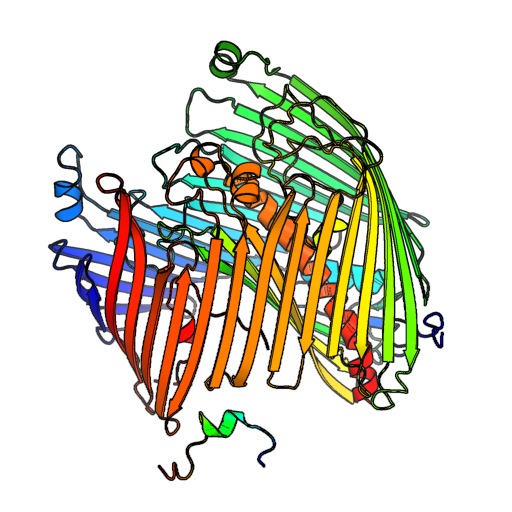 1
ATOM 4035 C CA . SER A 1 691 ? 135.611 117.892 146.161 1.00 64.09 715 SER A CA 1
ATOM 4036 C C . SER A 1 691 ? 134.611 118.769 146.892 1.00 70.51 715 SER A C 1
ATOM 4037 O O . SER A 1 691 ? 134.968 119.839 147.392 1.00 80.89 715 SER A O 1
ATOM 4040 N N . MET A 1 692 ? 133.371 118.295 146.979 1.00 73.84 716 MET A N 1
ATOM 4041 C CA . MET A 1 692 ? 132.297 119.068 147.581 1.00 67.34 716 MET A CA 1
ATOM 4042 C C . MET A 1 692 ? 131.382 118.126 148.347 1.00 72.46 716 MET A C 1
ATOM 4043 O O . MET A 1 692 ? 131.096 117.018 147.890 1.00 82.91 716 MET A O 1
ATOM 4048 N N . LEU A 1 693 ? 130.944 118.572 149.520 1.00 66.07 717 LEU A N 1
ATOM 4049 C CA . LEU A 1 693 ? 129.907 117.910 150.297 1.00 62.97 717 LEU A CA 1
ATOM 4050 C C . LEU A 1 693 ? 128.903 118.944 150.777 1.00 69.78 717 LEU A C 1
ATOM 4051 O O . LEU A 1 693 ? 129.258 120.089 151.065 1.00 76.85 717 LEU A O 1
ATOM 4056 N N . GLY A 1 694 ? 127.645 118.530 150.866 1.00 65.43 718 GLY A N 1
ATOM 4057 C CA . GLY A 1 694 ? 126.597 119.423 151.313 1.00 61.70 718 GLY A CA 1
ATOM 4058 C C . GLY A 1 694 ? 125.454 118.702 151.990 1.00 61.90 718 GLY A C 1
ATOM 4059 O O . GLY A 1 694 ? 124.952 117.702 151.473 1.00 73.27 718 GLY A O 1
ATOM 4060 N N . VAL A 1 695 ? 125.035 119.195 153.150 1.00 64.59 719 VAL A N 1
ATOM 4061 C CA . VAL A 1 695 ? 123.920 118.620 153.891 1.00 65.41 719 VAL A CA 1
ATOM 4062 C C . VAL A 1 695 ? 122.973 119.750 154.256 1.00 70.74 719 VAL A C 1
ATOM 4063 O O . VAL A 1 695 ? 123.368 120.692 154.950 1.00 81.62 719 VAL A O 1
ATOM 4067 N N . GLN A 1 696 ? 121.730 119.660 153.797 1.00 72.30 720 GLN A N 1
ATOM 4068 C CA . GLN A 1 696 ? 120.729 120.679 154.076 1.00 71.83 720 GLN A CA 1
ATOM 4069 C C . GLN A 1 696 ? 119.533 120.030 154.752 1.00 76.12 720 GLN A C 1
ATOM 4070 O O . GLN A 1 696 ? 118.923 119.113 154.195 1.00 85.32 720 GLN A O 1
ATOM 4076 N N . TYR A 1 697 ? 119.205 120.509 155.945 1.00 78.96 721 TYR A N 1
ATOM 4077 C CA . TYR A 1 697 ? 117.992 120.119 156.648 1.00 77.98 721 TYR A CA 1
ATOM 4078 C C . TYR A 1 697 ? 116.927 121.170 156.377 1.00 82.60 721 TYR A C 1
ATOM 4079 O O . TYR A 1 697 ? 117.103 122.341 156.730 1.00 88.83 721 TYR A O 1
ATOM 4088 N N . SER A 1 698 ? 115.830 120.753 155.756 1.00 86.35 722 SER A N 1
ATOM 4089 C CA . SER A 1 698 ? 114.765 121.655 155.347 1.00 86.84 722 SER A CA 1
ATOM 4090 C C . SER A 1 698 ? 113.547 121.441 156.232 1.00 89.04 722 SER A C 1
ATOM 4091 O O . SER A 1 698 ? 113.134 120.301 156.465 1.00 91.21 722 SER A O 1
ATOM 4094 N N . SER A 1 699 ? 112.980 122.540 156.724 1.00 111.67 723 SER A N 1
ATOM 4095 C CA . SER A 1 699 ? 111.770 122.482 157.531 1.00 112.86 723 SER A CA 1
ATOM 4096 C C . SER A 1 699 ? 110.725 123.432 156.964 1.00 114.95 723 SER A C 1
ATOM 4097 O O . SER A 1 699 ? 110.917 124.000 155.885 1.00 113.64 723 SER A O 1
ATOM 4100 N N . CYS A 1 700 ? 109.614 123.606 157.682 1.00 133.15 724 CYS A N 1
ATOM 4101 C CA . CYS A 1 700 ? 108.543 124.464 157.186 1.00 131.99 724 CYS A CA 1
ATOM 4102 C C . CYS A 1 700 ? 108.972 125.925 157.134 1.00 132.09 724 CYS A C 1
ATOM 4103 O O . CYS A 1 700 ? 108.673 126.630 156.164 1.00 132.05 724 CYS A O 1
ATOM 4106 N N . CYS A 1 701 ? 109.678 126.398 158.161 1.00 124.77 725 CYS A N 1
ATOM 4107 C CA . CYS A 1 701 ? 110.010 127.810 158.277 1.00 123.05 725 CYS A CA 1
ATOM 4108 C C . CYS A 1 701 ? 111.488 128.119 158.090 1.00 122.92 725 CYS A C 1
ATOM 4109 O O . CYS A 1 701 ? 111.823 129.262 157.763 1.00 121.92 725 CYS A O 1
ATOM 4112 N N . TYR A 1 702 ? 112.378 127.148 158.283 1.00 116.73 726 TYR A N 1
ATOM 4113 C CA . TYR A 1 702 ? 113.808 127.404 158.205 1.00 113.93 726 TYR A CA 1
ATOM 4114 C C . TYR A 1 702 ? 114.501 126.252 157.494 1.00 113.19 726 TYR A C 1
ATOM 4115 O O . TYR A 1 702 ? 114.023 125.116 157.489 1.00 115.29 726 TYR A O 1
ATOM 4124 N N . ALA A 1 703 ? 115.648 126.566 156.896 1.00 103.11 727 ALA A N 1
ATOM 4125 C CA . ALA A 1 703 ? 116.501 125.576 156.255 1.00 101.60 727 ALA A CA 1
ATOM 4126 C C . ALA A 1 703 ? 117.938 125.837 156.671 1.00 100.97 727 ALA A C 1
ATOM 4127 O O . ALA A 1 703 ? 118.402 126.979 156.615 1.00 103.29 727 ALA A O 1
ATOM 4129 N N . ILE A 1 704 ? 118.638 124.785 157.084 1.00 86.89 728 ILE A N 1
ATOM 4130 C CA . ILE A 1 704 ? 120.009 124.889 157.570 1.00 83.22 728 ILE A CA 1
ATOM 4131 C C . ILE A 1 704 ? 120.908 124.110 156.624 1.00 84.54 728 ILE A C 1
ATOM 4132 O O . ILE A 1 704 ? 120.732 122.899 156.452 1.00 91.80 728 ILE A O 1
ATOM 4137 N N . ARG A 1 705 ? 121.878 124.796 156.028 1.00 77.94 729 ARG A N 1
ATOM 4138 C CA . ARG A 1 705 ? 122.769 124.205 155.039 1.00 73.37 729 ARG A CA 1
ATOM 4139 C C . ARG A 1 705 ? 124.196 124.226 155.563 1.00 80.24 729 ARG A C 1
ATOM 4140 O O . ARG A 1 705 ? 124.661 125.253 156.066 1.00 88.94 729 ARG A O 1
ATOM 4148 N N . VAL A 1 706 ? 124.887 123.096 155.442 1.00 67.41 730 VAL A N 1
ATOM 4149 C CA . VAL A 1 706 ? 126.291 122.976 155.810 1.00 63.28 730 VAL A CA 1
ATOM 4150 C C . VAL A 1 706 ? 127.050 122.468 154.595 1.00 68.45 730 VAL A C 1
ATOM 4151 O O . VAL A 1 706 ? 126.667 121.456 153.999 1.00 76.83 730 VAL A O 1
ATOM 4155 N N . GLY A 1 707 ? 128.123 123.167 154.229 1.00 72.84 731 GLY A N 1
ATOM 4156 C CA . GLY A 1 707 ? 128.868 122.833 153.038 1.00 68.08 731 GLY A CA 1
ATOM 4157 C C . GLY A 1 707 ? 130.347 122.673 153.326 1.00 74.29 731 GLY A C 1
ATOM 4158 O O . GLY A 1 707 ? 130.874 123.174 154.318 1.00 81.84 731 GLY A O 1
ATOM 4159 N N . TYR A 1 708 ? 131.010 121.952 152.427 1.00 71.07 732 TYR A N 1
ATOM 4160 C CA . TYR A 1 708 ? 132.446 121.732 152.492 1.00 67.55 732 TYR A CA 1
ATOM 4161 C C . TYR A 1 708 ? 132.979 121.628 151.074 1.00 73.38 732 TYR A C 1
ATOM 4162 O O . TYR A 1 708 ? 132.366 120.977 150.227 1.00 83.48 732 TYR A O 1
ATOM 4171 N N . GLU A 1 709 ? 134.118 122.266 150.819 1.00 77.85 733 GLU A N 1
ATOM 4172 C CA . GLU A 1 709 ? 134.746 122.166 149.512 1.00 76.36 733 GLU A CA 1
ATOM 4173 C C . GLU A 1 709 ? 136.256 122.236 149.655 1.00 80.48 733 GLU A C 1
ATOM 4174 O O . GLU A 1 709 ? 136.777 123.007 150.463 1.00 91.30 733 GLU A O 1
ATOM 4180 N N . ARG A 1 710 ? 136.946 121.424 148.860 1.00 67.99 734 ARG A N 1
ATOM 4181 C CA . ARG A 1 710 ? 138.392 121.515 148.695 1.00 67.12 734 ARG A CA 1
ATOM 4182 C C . ARG A 1 710 ? 138.687 121.629 147.210 1.00 71.57 734 ARG A C 1
ATOM 4183 O O . ARG A 1 710 ? 138.287 120.761 146.432 1.00 80.19 734 ARG A O 1
ATOM 4191 N N . LYS A 1 711 ? 139.393 122.683 146.817 1.00 73.93 735 LYS A N 1
ATOM 4192 C CA . LYS A 1 711 ? 139.560 123.001 145.408 1.00 71.97 735 LYS A CA 1
ATOM 4193 C C . LYS A 1 711 ? 141.004 123.377 145.120 1.00 76.42 735 LYS A C 1
ATOM 4194 O O . LYS A 1 711 ? 141.735 123.824 146.006 1.00 77.90 735 LYS A O 1
ATOM 4200 N N . LEU A 1 712 ? 141.408 123.191 143.865 1.00 78.39 736 LEU A N 1
ATOM 4201 C CA . LEU A 1 712 ? 142.658 123.781 143.405 1.00 73.12 736 LEU A CA 1
ATOM 4202 C C . LEU A 1 712 ? 142.541 125.299 143.413 1.00 71.17 736 LEU A C 1
ATOM 4203 O O . LEU A 1 712 ? 141.622 125.862 142.813 1.00 73.95 736 LEU A O 1
ATOM 4208 N N . ASN A 1 713 ? 143.475 125.966 144.085 1.00 76.89 737 ASN A N 1
ATOM 4209 C CA . ASN A 1 713 ? 143.378 127.409 144.291 1.00 78.38 737 ASN A CA 1
ATOM 4210 C C . ASN A 1 713 ? 144.735 128.064 144.014 1.00 82.79 737 ASN A C 1
ATOM 4211 O O . ASN A 1 713 ? 145.283 128.807 144.828 1.00 85.33 737 ASN A O 1
ATOM 4216 N N . GLY A 1 714 ? 145.319 127.755 142.866 1.00 87.52 738 GLY A N 1
ATOM 4217 C CA . GLY A 1 714 ? 146.521 128.429 142.415 1.00 85.80 738 GLY A CA 1
ATOM 4218 C C . GLY A 1 714 ? 147.735 127.516 142.428 1.00 87.59 738 GLY A C 1
ATOM 4219 O O . GLY A 1 714 ? 147.668 126.334 142.767 1.00 91.51 738 GLY A O 1
ATOM 4220 N N . TRP A 1 715 ? 148.868 128.113 142.068 1.00 85.66 739 TRP A N 1
ATOM 4221 C CA . TRP A 1 715 ? 150.121 127.397 141.889 1.00 85.60 739 TRP A CA 1
ATOM 4222 C C . TRP A 1 715 ? 151.216 128.055 142.715 1.00 87.54 739 TRP A C 1
ATOM 4223 O O . TRP A 1 715 ? 151.196 129.267 142.947 1.00 87.05 739 TRP A O 1
ATOM 4234 N N . ASP A 1 716 ? 152.173 127.245 143.159 1.00 112.62 740 ASP A N 1
ATOM 4235 C CA . ASP A 1 716 ? 153.348 127.709 143.885 1.00 114.88 740 ASP A CA 1
ATOM 4236 C C . ASP A 1 716 ? 154.559 127.405 143.010 1.00 118.40 740 ASP A C 1
ATOM 4237 O O . ASP A 1 716 ? 154.918 126.238 142.811 1.00 119.58 740 ASP A O 1
ATOM 4242 N N . ASN A 1 717 ? 155.167 128.470 142.477 1.00 117.99 741 ASN A N 1
ATOM 4243 C CA . ASN A 1 717 ? 156.320 128.344 141.595 1.00 117.30 741 ASN A CA 1
ATOM 4244 C C . ASN A 1 717 ? 157.608 128.059 142.353 1.00 117.88 741 ASN A C 1
ATOM 4245 O O . ASN A 1 717 ? 158.537 127.487 141.774 1.00 116.35 741 ASN A O 1
ATOM 4250 N N . ASP A 1 718 ? 157.695 128.467 143.621 1.00 127.31 742 ASP A N 1
ATOM 4251 C CA . ASP A 1 718 ? 158.906 128.224 144.398 1.00 127.94 742 ASP A CA 1
ATOM 4252 C C . ASP A 1 718 ? 159.147 126.732 144.581 1.00 127.42 742 ASP A C 1
ATOM 4253 O O . ASP A 1 718 ? 160.288 126.262 144.504 1.00 126.77 742 ASP A O 1
ATOM 4258 N N . LYS A 1 719 ? 158.082 125.971 144.823 1.00 114.37 743 LYS A N 1
ATOM 4259 C CA . LYS A 1 719 ? 158.179 124.524 144.926 1.00 114.36 743 LYS A CA 1
ATOM 4260 C C . LYS A 1 719 ? 157.528 123.799 143.756 1.00 113.40 743 LYS A C 1
ATOM 4261 O O . LYS A 1 719 ? 157.666 122.576 143.656 1.00 111.18 743 LYS A O 1
ATOM 4267 N N . GLN A 1 720 ? 156.832 124.519 142.873 1.00 119.18 744 GLN A N 1
ATOM 4268 C CA . GLN A 1 720 ? 156.189 123.931 141.699 1.00 120.65 744 GLN A CA 1
ATOM 4269 C C . GLN A 1 720 ? 155.131 122.900 142.094 1.00 119.66 744 GLN A C 1
ATOM 4270 O O . GLN A 1 720 ? 155.225 121.718 141.758 1.00 119.06 744 GLN A O 1
ATOM 4276 N N . HIS A 1 721 ? 154.112 123.359 142.818 1.00 104.87 745 HIS A N 1
ATOM 4277 C CA . HIS A 1 721 ? 152.996 122.461 143.092 1.00 100.87 745 HIS A CA 1
ATOM 4278 C C . HIS A 1 721 ? 151.731 123.268 143.338 1.00 100.23 745 HIS A C 1
ATOM 4279 O O . HIS A 1 721 ? 151.779 124.457 143.653 1.00 98.30 745 HIS A O 1
ATOM 4286 N N . ALA A 1 722 ? 150.592 122.600 143.196 1.00 89.76 746 ALA A N 1
ATOM 4287 C CA . ALA A 1 722 ? 149.313 123.271 143.352 1.00 88.77 746 ALA A CA 1
ATOM 4288 C C . ALA A 1 722 ? 149.069 123.639 144.812 1.00 88.25 746 ALA A C 1
ATOM 4289 O O . ALA A 1 722 ? 149.659 123.072 145.734 1.00 88.01 746 ALA A O 1
ATOM 4291 N N . VAL A 1 723 ? 148.182 124.608 145.013 1.00 75.18 747 VAL A N 1
ATOM 4292 C CA . VAL A 1 723 ? 147.794 125.074 146.337 1.00 72.47 747 VAL A CA 1
ATOM 4293 C C . VAL A 1 723 ? 146.305 124.817 146.505 1.00 76.44 747 VAL A C 1
ATOM 4294 O O . VAL A 1 723 ? 145.501 125.230 145.663 1.00 80.31 747 VAL A O 1
ATOM 4298 N N . TYR A 1 724 ? 145.943 124.138 147.585 1.00 81.71 748 TYR A N 1
ATOM 4299 C CA . TYR A 1 724 ? 144.566 123.742 147.831 1.00 82.68 748 TYR A CA 1
ATOM 4300 C C . TYR A 1 724 ? 143.915 124.652 148.864 1.00 85.42 748 TYR A C 1
ATOM 4301 O O . TYR A 1 724 ? 144.585 125.301 149.669 1.00 87.59 748 TYR A O 1
ATOM 4310 N N . ASP A 1 725 ? 142.587 124.690 148.826 1.00 101.08 749 ASP A N 1
ATOM 4311 C CA . ASP A 1 725 ? 141.796 125.518 149.721 1.00 100.76 749 ASP A CA 1
ATOM 4312 C C . ASP A 1 725 ? 140.642 124.710 150.291 1.00 102.98 749 ASP A C 1
ATOM 4313 O O . ASP A 1 725 ? 139.976 123.967 149.566 1.00 106.29 749 ASP A O 1
ATOM 4318 N N . ASN A 1 726 ? 140.412 124.861 151.591 1.00 89.25 750 ASN A N 1
ATOM 4319 C CA . ASN A 1 726 ? 139.307 124.222 152.286 1.00 88.40 750 ASN A CA 1
ATOM 4320 C C . ASN A 1 726 ? 138.344 125.282 152.802 1.00 87.45 750 ASN A C 1
ATOM 4321 O O . ASN A 1 726 ? 138.752 126.389 153.161 1.00 96.27 750 ASN A O 1
ATOM 4326 N N . ALA A 1 727 ? 137.061 124.937 152.836 1.00 67.72 751 ALA A N 1
ATOM 4327 C CA . ALA A 1 727 ? 136.043 125.882 153.286 1.00 74.12 751 ALA A CA 1
ATOM 4328 C C . ALA A 1 727 ? 134.873 125.109 153.869 1.00 74.06 751 ALA A C 1
ATOM 4329 O O . ALA A 1 727 ? 134.258 124.301 153.168 1.00 80.15 751 ALA A O 1
ATOM 4331 N N . ILE A 1 728 ? 134.566 125.356 155.139 1.00 69.14 752 ILE A N 1
ATOM 4332 C CA . ILE A 1 728 ? 133.412 124.772 155.810 1.00 68.91 752 ILE A CA 1
ATOM 4333 C C . ILE A 1 728 ? 132.539 125.913 156.302 1.00 77.65 752 ILE A C 1
ATOM 4334 O O . ILE A 1 728 ? 132.965 126.697 157.153 1.00 86.58 752 ILE A O 1
ATOM 4339 N N . GLY A 1 729 ? 131.322 126.000 155.789 1.00 75.80 753 GLY A N 1
ATOM 4340 C CA . GLY A 1 729 ? 130.440 127.096 156.141 1.00 75.38 753 GLY A CA 1
ATOM 4341 C C . GLY A 1 729 ? 129.020 126.619 156.342 1.00 74.50 753 GLY A C 1
ATOM 4342 O O . GLY A 1 729 ? 128.592 125.615 155.771 1.00 80.20 753 GLY A O 1
ATOM 4343 N N . PHE A 1 730 ? 128.287 127.359 157.171 1.00 86.08 754 PHE A N 1
ATOM 4344 C CA . PHE A 1 730 ? 126.872 127.096 157.381 1.00 85.90 754 PHE A CA 1
ATOM 4345 C C . PHE A 1 730 ? 126.089 128.396 157.281 1.00 85.07 754 PHE A C 1
ATOM 4346 O O . PHE A 1 730 ? 126.549 129.450 157.737 1.00 94.70 754 PHE A O 1
ATOM 4354 N N . ASN A 1 731 ? 124.902 128.304 156.689 1.00 87.50 755 ASN A N 1
ATOM 4355 C CA . ASN A 1 731 ? 123.977 129.419 156.593 1.00 95.90 755 ASN A CA 1
ATOM 4356 C C . ASN A 1 731 ? 122.561 128.931 156.869 1.00 96.06 755 ASN A C 1
ATOM 4357 O O . ASN A 1 731 ? 122.248 127.754 156.679 1.00 98.37 755 ASN A O 1
ATOM 4362 N N . ILE A 1 732 ? 121.711 129.845 157.325 1.00 88.42 756 ILE A N 1
ATOM 4363 C CA . ILE A 1 732 ? 120.327 129.538 157.661 1.00 86.41 756 ILE A CA 1
ATOM 4364 C C . ILE A 1 732 ? 119.419 130.448 156.850 1.00 89.66 756 ILE A C 1
ATOM 4365 O O . ILE A 1 732 ? 119.659 131.657 156.762 1.00 93.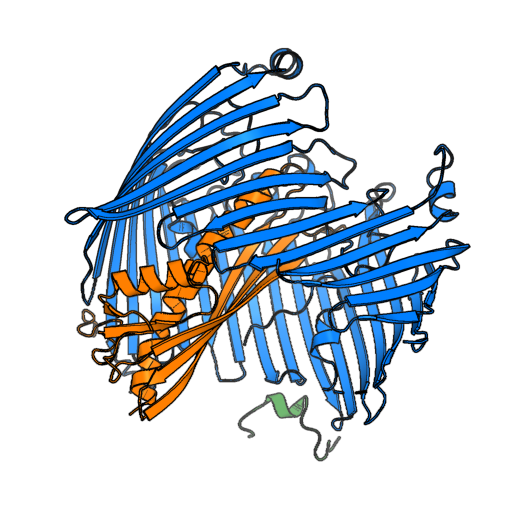02 756 ILE A O 1
ATOM 4370 N N . GLU A 1 733 ? 118.383 129.865 156.256 1.00 117.86 757 GLU A N 1
ATOM 4371 C CA . GLU A 1 733 ? 117.400 130.600 155.478 1.00 120.30 757 GLU A CA 1
ATOM 4372 C C . GLU A 1 733 ? 116.034 130.474 156.134 1.00 121.21 757 GLU A C 1
ATOM 4373 O O . GLU A 1 733 ? 115.777 129.537 156.894 1.00 122.69 757 GLU A O 1
ATOM 4379 N N . LEU A 1 734 ? 115.161 131.431 155.841 1.00 109.18 758 LEU A N 1
ATOM 4380 C CA . LEU A 1 734 ? 113.821 131.433 156.412 1.00 111.12 758 LEU A CA 1
ATOM 4381 C C . LEU A 1 734 ? 112.753 131.402 155.324 1.00 108.47 758 LEU A C 1
ATOM 4382 O O . LEU A 1 734 ? 111.960 130.463 155.247 1.00 105.12 758 LEU A O 1
ATOM 4387 N N . GLY A 1 742 ? 111.569 123.459 148.403 1.00 101.98 766 GLY A N 1
ATOM 4388 C CA . GLY A 1 742 ? 112.517 122.489 147.889 1.00 105.45 766 GLY A CA 1
ATOM 4389 C C . GLY A 1 742 ? 113.582 122.115 148.899 1.00 107.75 766 GLY A C 1
ATOM 4390 O O . GLY A 1 742 ? 113.699 122.745 149.948 1.00 108.93 766 GLY A O 1
ATOM 4391 N N . LEU A 1 743 ? 114.362 121.085 148.582 1.00 96.27 767 LEU A N 1
ATOM 4392 C CA . LEU A 1 743 ? 115.420 120.614 149.465 1.00 95.00 767 LEU A CA 1
ATOM 4393 C C . LEU A 1 743 ? 116.771 121.249 149.169 1.00 96.40 767 LEU A C 1
ATOM 4394 O O . LEU A 1 743 ? 117.750 120.929 149.849 1.00 96.35 767 LEU A O 1
ATOM 4399 N N . GLY A 1 744 ? 116.851 122.132 148.178 1.00 95.24 768 GLY A N 1
ATOM 4400 C CA . GLY A 1 744 ? 118.090 122.831 147.905 1.00 93.48 768 GLY A CA 1
ATOM 4401 C C . GLY A 1 744 ? 119.190 121.987 147.307 1.00 96.98 768 GLY A C 1
ATOM 4402 O O . GLY A 1 744 ? 120.363 122.341 147.435 1.00 100.88 768 GLY A O 1
ATOM 4403 N N . THR A 1 745 ? 118.848 120.875 146.657 1.00 91.75 769 THR A N 1
ATOM 4404 C CA . THR A 1 745 ? 119.872 120.024 146.060 1.00 89.26 769 THR A CA 1
ATOM 4405 C C . THR A 1 745 ? 120.549 120.716 144.883 1.00 91.96 769 THR A C 1
ATOM 4406 O O . THR A 1 745 ? 121.779 120.674 144.747 1.00 98.67 769 THR A O 1
ATOM 4410 N N . GLN A 1 746 ? 119.760 121.359 144.019 1.00 95.85 770 GLN A N 1
ATOM 4411 C CA . GLN A 1 746 ? 120.324 122.029 142.853 1.00 98.64 770 GLN A CA 1
ATOM 4412 C C . GLN A 1 746 ? 121.226 123.191 143.244 1.00 101.08 770 GLN A C 1
ATOM 4413 O O . GLN A 1 746 ? 122.263 123.404 142.609 1.00 104.91 770 GLN A O 1
ATOM 4419 N N . GLU A 1 747 ? 120.853 123.952 144.273 1.00 105.99 771 GLU A N 1
ATOM 4420 C CA . GLU A 1 747 ? 121.700 125.055 144.714 1.00 104.76 771 GLU A CA 1
ATOM 4421 C C . GLU A 1 747 ? 123.019 124.547 145.285 1.00 104.62 771 GLU A C 1
ATOM 4422 O O . GLU A 1 747 ? 124.071 125.157 145.064 1.00 106.68 771 GLU A O 1
ATOM 4428 N N . MET A 1 748 ? 122.984 123.438 146.025 1.00 84.47 772 MET A N 1
ATOM 4429 C CA . MET A 1 748 ? 124.220 122.865 146.546 1.00 81.12 772 MET A CA 1
ATOM 4430 C C . MET A 1 748 ? 125.098 122.330 145.423 1.00 82.63 772 MET A C 1
ATOM 4431 O O . MET A 1 748 ? 126.328 122.439 145.485 1.00 85.88 772 MET A O 1
ATOM 4436 N N . LEU A 1 749 ? 124.490 121.752 144.386 1.00 80.50 773 LEU A N 1
ATOM 4437 C CA . LEU A 1 749 ? 125.264 121.194 143.282 1.00 77.18 773 LEU A CA 1
ATOM 4438 C C . LEU A 1 749 ? 125.930 122.257 142.416 1.00 81.71 773 LEU A C 1
ATOM 4439 O O . LEU A 1 749 ? 126.792 121.910 141.603 1.00 86.00 773 LEU A O 1
ATOM 4444 N N . ARG A 1 750 ? 125.557 123.526 142.561 1.00 94.45 774 ARG A N 1
ATOM 4445 C CA . ARG A 1 750 ? 126.130 124.619 141.788 1.00 92.43 774 ARG A CA 1
ATOM 4446 C C . ARG A 1 750 ? 127.210 125.378 142.548 1.00 96.09 774 ARG A C 1
ATOM 4447 O O . ARG A 1 750 ? 127.688 126.405 142.059 1.00 100.54 774 ARG A O 1
ATOM 4455 N N . SER A 1 751 ? 127.609 124.898 143.722 1.00 92.30 775 SER A N 1
ATOM 4456 C CA . SER A 1 751 ? 128.408 125.687 144.650 1.00 91.92 775 SER A CA 1
ATOM 4457 C C . SER A 1 751 ? 129.910 125.460 144.530 1.00 94.24 775 SER A C 1
ATOM 4458 O O . SER A 1 751 ? 130.670 126.094 145.268 1.00 94.31 775 SER A O 1
ATOM 4461 N N . ASN A 1 752 ? 130.364 124.589 143.637 1.00 89.49 776 ASN A N 1
ATOM 4462 C CA . ASN A 1 752 ? 131.786 124.306 143.505 1.00 86.62 776 ASN A CA 1
ATOM 4463 C C . ASN A 1 752 ? 132.330 124.896 142.209 1.00 83.73 776 ASN A C 1
ATOM 4464 O O . ASN A 1 752 ? 131.590 125.420 141.374 1.00 83.61 776 ASN A O 1
ATOM 4469 N N . ILE A 1 753 ? 133.654 124.804 142.051 1.00 69.36 777 ILE A N 1
ATOM 4470 C CA . ILE A 1 753 ? 134.325 125.399 140.900 1.00 70.02 777 ILE A CA 1
ATOM 4471 C C . ILE A 1 753 ? 134.058 124.654 139.604 1.00 73.62 777 ILE A C 1
ATOM 4472 O O . ILE A 1 753 ? 134.360 125.178 138.527 1.00 77.84 777 ILE A O 1
ATOM 4477 N N . LEU A 1 754 ? 133.498 123.447 139.677 1.00 68.17 778 LEU A N 1
ATOM 4478 C CA . LEU A 1 754 ? 133.104 122.663 138.510 1.00 66.66 778 LEU A CA 1
ATOM 4479 C C . LEU A 1 754 ? 131.629 122.332 138.692 1.00 76.00 778 LEU A C 1
ATOM 4480 O O . LEU A 1 754 ? 131.276 121.217 139.104 1.00 75.09 778 LEU A O 1
ATOM 4485 N N . PRO A 1 755 ? 130.742 123.282 138.407 1.00 91.87 779 PRO A N 1
ATOM 4486 C CA . PRO A 1 755 ? 129.330 123.113 138.766 1.00 89.16 779 PRO A CA 1
ATOM 4487 C C . PRO A 1 755 ? 128.643 122.033 137.947 1.00 89.20 779 PRO A C 1
ATOM 4488 O O . PRO A 1 755 ? 129.024 121.732 136.814 1.00 92.26 779 PRO A O 1
ATOM 4492 N N . TYR A 1 756 ? 127.611 121.452 138.550 1.00 82.83 780 TYR A N 1
ATOM 4493 C CA . TYR A 1 756 ? 126.851 120.385 137.917 1.00 81.84 780 TYR A CA 1
ATOM 4494 C C . TYR A 1 756 ? 126.045 120.917 136.737 1.00 85.20 780 TYR A C 1
ATOM 4495 O O . TYR A 1 756 ? 125.495 122.020 136.784 1.00 85.52 780 TYR A O 1
ATOM 4504 N N . GLN A 1 757 ? 125.977 120.118 135.675 1.00 103.07 781 GLN A N 1
ATOM 4505 C CA . GLN A 1 757 ? 125.181 120.425 134.496 1.00 100.76 781 GLN A CA 1
ATOM 4506 C C . GLN A 1 757 ? 124.248 119.267 134.183 1.00 103.28 781 GLN A C 1
ATOM 4507 O O . GLN A 1 757 ? 124.651 118.102 134.233 1.00 104.94 781 GLN A O 1
ATOM 4513 N N . ASN A 1 758 ? 123.003 119.595 133.852 1.00 101.59 782 ASN A N 1
ATOM 4514 C CA . ASN A 1 758 ? 122.026 118.573 133.508 1.00 101.57 782 ASN A CA 1
ATOM 4515 C C . ASN A 1 758 ? 122.399 117.884 132.200 1.00 106.74 782 ASN A C 1
ATOM 4516 O O . ASN A 1 758 ? 122.881 118.517 131.257 1.00 106.32 782 ASN A O 1
ATOM 4521 N N . THR A 1 759 ? 122.168 116.573 132.149 1.00 107.11 783 THR A N 1
ATOM 4522 C CA . THR A 1 759 ? 122.500 115.760 130.988 1.00 104.85 783 THR A CA 1
ATOM 4523 C C . THR A 1 759 ? 121.353 114.828 130.607 1.00 105.81 783 THR A C 1
ATOM 4524 O O . THR A 1 759 ? 121.385 114.238 129.521 1.00 108.03 783 THR A O 1
ATOM 4528 N N . LEU A 1 760 ? 120.319 114.729 131.443 1.00 111.20 784 LEU A N 1
ATOM 4529 C CA . LEU A 1 760 ? 119.170 113.840 131.243 1.00 113.18 784 LEU A CA 1
ATOM 4530 C C . LEU A 1 760 ? 119.580 112.377 131.328 1.00 111.07 784 LEU A C 1
ATOM 4531 O O . LEU A 1 760 ? 118.990 111.604 132.082 1.00 109.76 784 LEU A O 1
ATOM 4536 N N . CYS B 2 1 ? 119.337 96.497 101.360 1.00 121.06 999 CYS B N 1
ATOM 4537 C CA . CYS B 2 1 ? 119.011 97.679 102.147 1.00 119.25 999 CYS B CA 1
ATOM 4538 C C . CYS B 2 1 ? 117.523 97.997 102.068 1.00 119.69 999 CYS B C 1
ATOM 4539 O O . CYS B 2 1 ? 116.941 98.031 100.985 1.00 119.23 999 CYS B O 1
ATOM 4542 N N . GLY B 2 2 ? 116.910 98.224 103.225 1.00 107.08 1000 GLY B N 1
ATOM 4543 C CA . GLY B 2 2 ? 115.517 98.599 103.309 1.00 106.94 1000 GLY B CA 1
ATOM 4544 C C . GLY B 2 2 ? 115.262 100.089 103.302 1.00 107.34 1000 GLY B C 1
ATOM 4545 O O . GLY B 2 2 ? 114.135 100.514 103.576 1.00 103.10 1000 GLY B O 1
ATOM 4546 N N . TRP B 2 3 ? 116.272 100.895 102.996 1.00 96.47 1001 TRP B N 1
ATOM 4547 C CA . TRP B 2 3 ? 116.148 102.339 103.079 1.00 89.45 1001 TRP B CA 1
ATOM 4548 C C . TRP B 2 3 ? 115.332 102.889 101.917 1.00 90.38 1001 TRP B C 1
ATOM 4549 O O . TRP B 2 3 ? 115.120 102.230 100.897 1.00 93.76 1001 TRP B O 1
ATOM 4560 N N . HIS B 2 4 ? 114.869 104.122 102.092 1.00 85.49 1002 HIS B N 1
ATOM 4561 C CA . HIS B 2 4 ? 114.185 104.859 101.042 1.00 84.86 1002 HIS B CA 1
ATOM 4562 C C . HIS B 2 4 ? 114.256 106.336 101.386 1.00 87.48 1002 HIS B C 1
ATOM 4563 O O . HIS B 2 4 ? 114.433 106.710 102.548 1.00 90.82 1002 HIS B O 1
ATOM 4570 N N . LEU B 2 5 ? 114.126 107.172 100.362 1.00 86.54 1003 LEU B N 1
ATOM 4571 C CA . LEU B 2 5 ? 114.137 108.610 100.578 1.00 84.16 1003 LEU B CA 1
ATOM 4572 C C . LEU B 2 5 ? 112.919 109.023 101.393 1.00 85.40 1003 LEU B C 1
ATOM 4573 O O . LEU B 2 5 ? 111.836 108.450 101.252 1.00 86.87 1003 LEU B O 1
ATOM 4578 N N . ARG B 2 6 ? 113.105 110.016 102.258 1.00 93.04 1004 ARG B N 1
ATOM 4579 C CA . ARG B 2 6 ? 112.039 110.459 103.148 1.00 93.53 1004 ARG B CA 1
ATOM 4580 C C . ARG B 2 6 ? 110.917 111.078 102.326 1.00 99.88 1004 ARG B C 1
ATOM 4581 O O . ARG B 2 6 ? 111.058 112.187 101.802 1.00 106.37 1004 ARG B O 1
ATOM 4589 N N . ASP B 2 7 ? 109.802 110.359 102.208 1.00 128.49 1005 ASP B N 1
ATOM 4590 C CA . ASP B 2 7 ? 108.665 110.827 101.428 1.00 129.67 1005 ASP B CA 1
ATOM 4591 C C . ASP B 2 7 ? 107.778 111.800 102.190 1.00 129.42 1005 ASP B C 1
ATOM 4592 O O . ASP B 2 7 ? 106.918 112.439 101.574 1.00 128.35 1005 ASP B O 1
ATOM 4597 N N . THR B 2 8 ? 107.960 111.929 103.498 1.00 127.09 1006 THR B N 1
ATOM 4598 C CA . THR B 2 8 ? 107.138 112.802 104.320 1.00 127.90 1006 THR B CA 1
ATOM 4599 C C . THR B 2 8 ? 107.890 114.084 104.653 1.00 128.66 1006 THR B C 1
ATOM 4600 O O . THR B 2 8 ? 109.117 114.095 104.777 1.00 128.27 1006 THR B O 1
ATOM 4604 N N . THR B 2 9 ? 107.134 115.168 104.797 1.00 111.03 1007 THR B N 1
ATOM 4605 C CA . THR B 2 9 ? 107.720 116.463 105.100 1.00 107.97 1007 THR B CA 1
ATOM 4606 C C . THR B 2 9 ? 108.304 116.472 106.509 1.00 108.58 1007 THR B C 1
ATOM 4607 O O . THR B 2 9 ? 107.857 115.740 107.396 1.00 106.45 1007 THR B O 1
ATOM 4611 N N . GLN B 2 10 ? 109.329 117.304 106.704 1.00 110.17 1008 GLN B N 1
ATOM 4612 C CA . GLN B 2 10 ? 109.890 117.485 108.039 1.00 109.45 1008 GLN B CA 1
ATOM 4613 C C . GLN B 2 10 ? 108.861 118.082 108.989 1.00 109.00 1008 GLN B C 1
ATOM 4614 O O . GLN B 2 10 ? 108.752 117.659 110.145 1.00 107.75 1008 GLN B O 1
ATOM 4620 N N . VAL B 2 11 ? 108.101 119.065 108.520 1.00 102.82 1009 VAL B N 1
ATOM 4621 C CA . VAL B 2 11 ? 107.023 119.658 109.306 1.00 101.71 1009 VAL B CA 1
ATOM 4622 C C . VAL B 2 11 ? 105.716 118.990 108.897 1.00 102.25 1009 VAL B C 1
ATOM 4623 O O . VAL B 2 11 ? 105.502 118.736 107.703 1.00 104.69 1009 VAL B O 1
ATOM 4627 N N . PRO B 2 12 ? 104.829 118.681 109.838 1.00 103.72 1010 PRO B N 1
ATOM 4628 C CA . PRO B 2 12 ? 103.563 118.033 109.477 1.00 104.17 1010 PRO B CA 1
ATOM 4629 C C . PRO B 2 12 ? 102.682 118.950 108.643 1.00 104.43 1010 PRO B C 1
ATOM 4630 O O . PRO B 2 12 ? 102.818 120.175 108.654 1.00 107.61 1010 PRO B O 1
ATOM 4634 N N . SER B 2 13 ? 101.775 118.322 107.892 1.00 97.96 1011 SER B N 1
ATOM 4635 C CA . SER B 2 13 ? 100.926 119.063 106.964 1.00 98.15 1011 SER B CA 1
ATOM 4636 C C . SER B 2 13 ? 99.996 120.022 107.696 1.00 101.56 1011 SER B C 1
ATOM 4637 O O . SER B 2 13 ? 99.727 121.125 107.208 1.00 101.86 1011 SER B O 1
ATOM 4640 N N . THR B 2 14 ? 99.485 119.617 108.862 1.00 103.12 1012 THR B N 1
ATOM 4641 C CA . THR B 2 14 ? 98.594 120.491 109.617 1.00 102.92 1012 THR B CA 1
ATOM 4642 C C . THR B 2 14 ? 99.314 121.734 110.121 1.00 101.74 1012 THR B C 1
ATOM 4643 O O . THR B 2 14 ? 98.684 122.783 110.296 1.00 101.66 1012 THR B O 1
ATOM 4647 N N . MET B 2 15 ? 100.622 121.641 110.359 1.00 102.85 1013 MET B N 1
ATOM 4648 C CA . MET B 2 15 ? 101.421 122.770 110.816 1.00 101.90 1013 MET B CA 1
ATOM 4649 C C . MET B 2 15 ? 102.135 123.477 109.670 1.00 104.16 1013 MET B C 1
ATOM 4650 O O . MET B 2 15 ? 103.198 124.070 109.875 1.00 106.35 1013 MET B O 1
ATOM 4655 N N . LYS B 2 16 ? 101.575 123.421 108.462 1.00 108.28 1014 LYS B N 1
ATOM 4656 C CA . LYS B 2 16 ? 102.214 124.077 107.328 1.00 106.89 1014 LYS B CA 1
ATOM 4657 C C . LYS B 2 16 ? 101.992 125.583 107.343 1.00 107.95 1014 LYS B C 1
ATOM 4658 O O . LYS B 2 16 ? 102.866 126.338 106.906 1.00 109.72 1014 LYS B O 1
ATOM 4664 N N . VAL B 2 17 ? 100.839 126.034 107.828 1.00 99.97 1015 VAL B N 1
ATOM 4665 C CA . VAL B 2 17 ? 100.560 127.448 108.050 1.00 97.63 1015 VAL B CA 1
ATOM 4666 C C . VAL B 2 17 ? 100.344 127.632 109.543 1.00 95.25 1015 VAL B C 1
ATOM 4667 O O . VAL B 2 17 ? 99.475 126.980 110.134 1.00 97.75 1015 VAL B O 1
ATOM 4671 N N . MET B 2 18 ? 101.128 128.513 110.158 1.00 105.65 1016 MET B N 1
ATOM 4672 C CA . MET B 2 18 ? 101.133 128.593 111.610 1.00 108.11 1016 MET B CA 1
ATOM 4673 C C . MET B 2 18 ? 101.592 129.975 112.054 1.00 111.33 1016 MET B C 1
ATOM 4674 O O . MET B 2 18 ? 102.112 130.766 111.265 1.00 116.59 1016 MET B O 1
ATOM 4679 N N . ILE B 2 19 ? 101.371 130.263 113.334 1.00 87.69 1017 ILE B N 1
ATOM 4680 C CA . ILE B 2 19 ? 101.678 131.557 113.931 1.00 84.79 1017 ILE B CA 1
ATOM 4681 C C . ILE B 2 19 ? 102.922 131.415 114.792 1.00 87.71 1017 ILE B C 1
ATOM 4682 O O . ILE B 2 19 ? 103.027 130.480 115.594 1.00 93.76 1017 ILE B O 1
ATOM 4687 N N . LEU B 2 20 ? 103.860 132.342 114.629 1.00 82.05 1018 LEU B N 1
ATOM 4688 C CA . LEU B 2 20 ? 105.037 132.428 115.482 1.00 80.97 1018 LEU B CA 1
ATOM 4689 C C . LEU B 2 20 ? 104.824 133.553 116.485 1.00 84.67 1018 LEU B C 1
ATOM 4690 O O . LEU B 2 20 ? 104.691 134.718 116.097 1.00 89.99 1018 LEU B O 1
ATOM 4695 N N . ASP B 2 21 ? 104.785 133.205 117.767 1.00 100.24 1019 ASP B N 1
ATOM 4696 C CA . ASP B 2 21 ? 104.535 134.161 118.835 1.00 100.37 1019 ASP B CA 1
ATOM 4697 C C . ASP B 2 21 ? 105.667 134.082 119.848 1.00 101.62 1019 ASP B C 1
ATOM 4698 O O . ASP B 2 21 ? 106.111 132.991 120.213 1.00 104.72 1019 ASP B O 1
ATOM 4703 N N . SER B 2 22 ? 106.133 135.245 120.295 1.00 92.77 1020 SER B N 1
ATOM 4704 C CA . SER B 2 22 ? 107.181 135.305 121.302 1.00 91.91 1020 SER B CA 1
ATOM 4705 C C . SER B 2 22 ? 107.179 136.688 121.932 1.00 94.28 1020 SER B C 1
ATOM 4706 O O . SER B 2 22 ? 106.668 137.652 121.357 1.00 95.95 1020 SER B O 1
ATOM 4709 N N . GLY B 2 23 ? 107.758 136.770 123.128 1.00 91.78 1021 GLY B N 1
ATOM 4710 C CA . GLY B 2 23 ? 107.902 138.046 123.800 1.00 89.55 1021 GLY B CA 1
ATOM 4711 C C . GLY B 2 23 ? 109.064 138.884 123.325 1.00 91.23 1021 GLY B C 1
ATOM 4712 O O . GLY B 2 23 ? 109.132 140.073 123.649 1.00 93.22 1021 GLY B O 1
ATOM 4713 N N . ASP B 2 24 ? 109.977 138.288 122.564 1.00 99.83 1022 ASP B N 1
ATOM 4714 C CA . ASP B 2 24 ? 111.122 138.984 121.981 1.00 99.82 1022 ASP B CA 1
ATOM 4715 C C . ASP B 2 24 ? 111.171 138.655 120.495 1.00 98.72 1022 ASP B C 1
ATOM 4716 O O . ASP B 2 24 ? 112.015 137.871 120.045 1.00 101.05 1022 ASP B O 1
ATOM 4721 N N . PRO B 2 25 ? 110.261 139.232 119.705 1.00 77.33 1023 PRO B N 1
ATOM 4722 C CA . PRO B 2 25 ? 110.184 138.867 118.281 1.00 83.27 1023 PRO B CA 1
ATOM 4723 C C . PRO B 2 25 ? 111.415 139.247 117.479 1.00 86.62 1023 PRO B C 1
ATOM 4724 O O . PRO B 2 25 ? 111.657 138.639 116.430 1.00 85.38 1023 PRO B O 1
ATOM 4728 N N . ASN B 2 26 ? 112.194 140.223 117.930 1.00 79.69 1024 ASN B N 1
ATOM 4729 C CA . ASN B 2 26 ? 113.388 140.659 117.223 1.00 70.74 1024 ASN B CA 1
ATOM 4730 C C . ASN B 2 26 ? 114.658 140.012 117.753 1.00 75.06 1024 ASN B C 1
ATOM 4731 O O . ASN B 2 26 ? 115.749 140.342 117.281 1.00 77.94 1024 ASN B O 1
ATOM 4736 N N . GLY B 2 27 ? 114.544 139.102 118.715 1.00 85.65 1025 GLY B N 1
ATOM 4737 C CA . GLY B 2 27 ? 115.695 138.458 119.296 1.00 85.59 1025 GLY B CA 1
ATOM 4738 C C . GLY B 2 27 ? 116.327 137.452 118.360 1.00 88.34 1025 GLY B C 1
ATOM 4739 O O . GLY B 2 27 ? 115.761 137.090 117.325 1.00 93.13 1025 GLY B O 1
ATOM 4740 N N . PRO B 2 28 ? 117.536 136.998 118.700 1.00 83.62 1026 PRO B N 1
ATOM 4741 C CA . PRO B 2 28 ? 118.209 136.016 117.831 1.00 83.98 1026 PRO B CA 1
ATOM 4742 C C . PRO B 2 28 ? 117.482 134.687 117.747 1.00 86.45 1026 PRO B C 1
ATOM 4743 O O . PRO B 2 28 ? 117.468 134.064 116.678 1.00 88.51 1026 PRO B O 1
ATOM 4747 N N . LEU B 2 29 ? 116.880 134.228 118.847 1.00 76.25 1027 LEU B N 1
ATOM 4748 C CA . LEU B 2 29 ? 116.177 132.950 118.820 1.00 70.03 1027 LEU B CA 1
ATOM 4749 C C . LEU B 2 29 ? 114.948 133.012 117.926 1.00 72.00 1027 LEU B C 1
ATOM 4750 O O . LEU B 2 29 ? 114.665 132.062 117.186 1.00 79.46 1027 LEU B O 1
ATOM 4755 N N . SER B 2 30 ? 114.202 134.116 117.988 1.00 68.23 1028 SER B N 1
ATOM 4756 C CA . SER B 2 30 ? 113.044 134.274 117.116 1.00 67.24 1028 SER B CA 1
ATOM 4757 C C . SER B 2 30 ? 113.462 134.305 115.654 1.00 69.77 1028 SER B C 1
ATOM 4758 O O . SER B 2 30 ? 112.801 133.704 114.800 1.00 75.59 1028 SER B O 1
ATOM 4761 N N . ARG B 2 31 ? 114.564 134.995 115.350 1.00 83.62 1029 ARG B N 1
ATOM 4762 C CA . ARG B 2 31 ? 115.065 135.034 113.981 1.00 86.18 1029 ARG B CA 1
ATOM 4763 C C . ARG B 2 31 ? 115.476 133.649 113.500 1.00 88.28 1029 ARG B C 1
ATOM 4764 O O . ARG B 2 31 ? 115.152 133.258 112.373 1.00 92.47 1029 ARG B O 1
ATOM 4772 N N . ALA B 2 32 ? 116.177 132.887 114.345 1.00 72.78 1030 ALA B N 1
ATOM 4773 C CA . ALA B 2 32 ? 116.602 131.545 113.957 1.00 68.82 1030 ALA B CA 1
ATOM 4774 C C . ALA B 2 32 ? 115.410 130.622 113.742 1.00 72.24 1030 ALA B C 1
ATOM 4775 O O . ALA B 2 32 ? 115.380 129.850 112.775 1.00 77.41 1030 ALA B O 1
ATOM 4777 N N . VAL B 2 33 ? 114.419 130.687 114.633 1.00 70.95 1031 VAL B N 1
ATOM 4778 C CA . VAL B 2 33 ? 113.240 129.836 114.502 1.00 63.22 1031 VAL B CA 1
ATOM 4779 C C . VAL B 2 33 ? 112.454 130.200 113.252 1.00 65.07 1031 VAL B C 1
ATOM 4780 O O . VAL B 2 33 ? 111.989 129.319 112.519 1.00 73.12 1031 VAL B O 1
ATOM 4784 N N . ARG B 2 34 ? 112.289 131.499 112.988 1.00 76.10 1032 ARG B N 1
ATOM 4785 C CA . ARG B 2 34 ? 111.588 131.933 111.785 1.00 76.90 1032 ARG B CA 1
ATOM 4786 C C . ARG B 2 34 ? 112.326 131.495 110.529 1.00 77.61 1032 ARG B C 1
ATOM 4787 O O . ARG B 2 34 ? 111.704 131.075 109.548 1.00 78.85 1032 ARG B O 1
ATOM 4795 N N . ASN B 2 35 ? 113.658 131.564 110.552 1.00 86.09 1033 ASN B N 1
ATOM 4796 C CA . ASN B 2 35 ? 114.453 131.170 109.396 1.00 86.27 1033 ASN B CA 1
ATOM 4797 C C . ASN B 2 35 ? 114.287 129.673 109.134 1.00 88.02 1033 ASN B C 1
ATOM 4798 O O . ASN B 2 35 ? 113.991 129.254 108.005 1.00 90.01 1033 ASN B O 1
ATOM 4803 N N . GLN B 2 36 ? 114.437 128.855 110.181 1.00 89.39 1034 GLN B N 1
ATOM 4804 C CA . GLN B 2 36 ? 114.302 127.410 110.028 1.00 81.86 1034 GLN B CA 1
ATOM 4805 C C . GLN B 2 36 ? 112.893 127.013 109.612 1.00 83.87 1034 GLN B C 1
ATOM 4806 O O . GLN B 2 36 ? 112.722 126.054 108.852 1.00 87.04 1034 GLN B O 1
ATOM 4812 N N . LEU B 2 37 ? 111.876 127.723 110.100 1.00 81.23 1035 LEU B N 1
ATOM 4813 C CA . LEU B 2 37 ? 110.521 127.480 109.623 1.00 78.63 1035 LEU B CA 1
ATOM 4814 C C . LEU B 2 37 ? 110.372 127.880 108.163 1.00 81.63 1035 LEU B C 1
ATOM 4815 O O . LEU B 2 37 ? 109.589 127.266 107.431 1.00 85.03 1035 LEU B O 1
ATOM 4820 N N . ARG B 2 38 ? 111.104 128.905 107.726 1.00 101.25 1036 ARG B N 1
ATOM 4821 C CA . ARG B 2 38 ? 111.014 129.334 106.337 1.00 101.71 1036 ARG B CA 1
ATOM 4822 C C . ARG B 2 38 ? 111.651 128.326 105.387 1.00 100.77 1036 ARG B C 1
ATOM 4823 O O . ARG B 2 38 ? 111.170 128.163 104.260 1.00 100.36 1036 ARG B O 1
ATOM 4831 N N . LEU B 2 39 ? 112.733 127.656 105.802 1.00 97.44 1037 LEU B N 1
ATOM 4832 C CA . LEU B 2 39 ? 113.266 126.573 104.972 1.00 98.67 1037 LEU B CA 1
ATOM 4833 C C . LEU B 2 39 ? 112.260 125.443 104.796 1.00 98.86 1037 LEU B C 1
ATOM 4834 O O . LEU B 2 39 ? 112.144 124.874 103.705 1.00 98.51 1037 LEU B O 1
ATOM 4839 N N . ASN B 2 40 ? 111.525 125.102 105.849 1.00 92.05 1038 ASN B N 1
ATOM 4840 C CA . ASN B 2 40 ? 110.615 123.965 105.803 1.00 90.37 1038 ASN B CA 1
ATOM 4841 C C . ASN B 2 40 ? 109.280 124.286 105.139 1.00 92.28 1038 ASN B C 1
ATOM 4842 O O . ASN B 2 40 ? 108.350 123.479 105.239 1.00 92.96 1038 ASN B O 1
ATOM 4847 N N . GLY B 2 41 ? 109.159 125.428 104.468 1.00 91.05 1039 GLY B N 1
ATOM 4848 C CA . GLY B 2 41 ? 107.941 125.774 103.770 1.00 90.12 1039 GLY B CA 1
ATOM 4849 C C . GLY B 2 41 ? 106.814 126.260 104.647 1.00 90.35 1039 GLY B C 1
ATOM 4850 O O . GLY B 2 41 ? 105.703 126.460 104.145 1.00 91.70 1039 GLY B O 1
ATOM 4851 N N . VAL B 2 42 ? 107.059 126.460 105.940 1.00 93.08 1040 VAL B N 1
ATOM 4852 C CA . VAL B 2 42 ? 106.002 126.890 106.845 1.00 93.28 1040 VAL B CA 1
ATOM 4853 C C . VAL B 2 42 ? 105.633 128.334 106.545 1.00 92.38 1040 VAL B C 1
ATOM 4854 O O . VAL B 2 42 ? 106.503 129.207 106.440 1.00 94.25 1040 VAL B O 1
ATOM 4858 N N . GLU B 2 43 ? 104.337 128.593 106.405 1.00 118.19 1041 GLU B N 1
ATOM 4859 C CA . GLU B 2 43 ? 103.838 129.943 106.181 1.00 118.59 1041 GLU B CA 1
ATOM 4860 C C . GLU B 2 43 ? 103.532 130.583 107.530 1.00 119.99 1041 GLU B C 1
ATOM 4861 O O . GLU B 2 43 ? 102.606 130.158 108.232 1.00 121.79 1041 GLU B O 1
ATOM 4867 N N . LEU B 2 44 ? 104.309 131.600 107.887 1.00 97.17 1042 LEU B N 1
ATOM 4868 C CA . LEU B 2 44 ? 104.199 132.241 109.190 1.00 95.26 1042 LEU B CA 1
ATOM 4869 C C . LEU B 2 44 ? 103.213 133.397 109.103 1.00 98.13 1042 LEU B C 1
ATOM 4870 O O . LEU B 2 44 ? 103.411 134.333 108.322 1.00 100.77 1042 LEU B O 1
ATOM 4875 N N . LEU B 2 45 ? 102.157 133.328 109.902 1.00 109.96 1043 LEU B N 1
ATOM 4876 C CA . LEU B 2 45 ? 101.147 134.372 109.962 1.00 109.51 1043 LEU B CA 1
ATOM 4877 C C . LEU B 2 45 ? 101.419 135.303 111.134 1.00 112.59 1043 LEU B C 1
ATOM 4878 O O . LEU B 2 45 ? 102.061 134.926 112.116 1.00 111.92 1043 LEU B O 1
ATOM 4883 N N . ASP B 2 46 ? 100.927 136.532 111.016 1.00 148.83 1044 ASP B N 1
ATOM 4884 C CA . ASP B 2 46 ? 100.994 137.466 112.128 1.00 149.40 1044 ASP B CA 1
ATOM 4885 C C . ASP B 2 46 ? 100.100 136.971 113.260 1.00 150.37 1044 ASP B C 1
ATOM 4886 O O . ASP B 2 46 ? 99.079 136.317 113.035 1.00 150.97 1044 ASP B O 1
ATOM 4891 N N . LYS B 2 47 ? 100.500 137.286 114.493 1.00 145.22 1045 LYS B N 1
ATOM 4892 C CA . LYS B 2 47 ? 99.740 136.840 115.654 1.00 145.85 1045 LYS B CA 1
ATOM 4893 C C . LYS B 2 47 ? 98.359 137.480 115.733 1.00 147.11 1045 LYS B C 1
ATOM 4894 O O . LYS B 2 47 ? 97.468 136.920 116.380 1.00 146.15 1045 LYS B O 1
ATOM 4900 N N . GLU B 2 48 ? 98.160 138.629 115.093 1.00 165.93 1046 GLU B N 1
ATOM 4901 C CA . GLU B 2 48 ? 96.905 139.363 115.170 1.00 166.01 1046 GLU B CA 1
ATOM 4902 C C . GLU B 2 48 ? 95.943 139.049 114.028 1.00 166.57 1046 GLU B C 1
ATOM 4903 O O . GLU B 2 48 ? 94.867 139.653 113.967 1.00 166.00 1046 GLU B O 1
ATOM 4909 N N . THR B 2 49 ? 96.294 138.132 113.131 1.00 146.77 1047 THR B N 1
ATOM 4910 C CA . THR B 2 49 ? 95.418 137.809 112.014 1.00 144.41 1047 THR B CA 1
ATOM 4911 C C . THR B 2 49 ? 94.143 137.129 112.499 1.00 143.14 1047 THR B C 1
ATOM 4912 O O . THR B 2 49 ? 94.121 136.462 113.537 1.00 142.41 1047 THR B O 1
ATOM 4916 N N . THR B 2 50 ? 93.069 137.309 111.730 1.00 141.22 1048 THR B N 1
ATOM 4917 C CA . THR B 2 50 ? 91.769 136.754 112.083 1.00 142.47 1048 THR B CA 1
ATOM 4918 C C . THR B 2 50 ? 91.687 135.247 111.885 1.00 143.12 1048 THR B C 1
ATOM 4919 O O . THR B 2 50 ? 90.776 134.617 112.432 1.00 142.13 1048 THR B O 1
ATOM 4923 N N . ARG B 2 51 ? 92.608 134.656 111.127 1.00 143.36 1049 ARG B N 1
ATOM 4924 C CA . ARG B 2 51 ? 92.593 133.219 110.877 1.00 141.00 1049 ARG B CA 1
ATOM 4925 C C . ARG B 2 51 ? 92.983 132.496 112.160 1.00 141.39 1049 ARG B C 1
ATOM 4926 O O . ARG B 2 51 ? 94.165 132.430 112.511 1.00 141.44 1049 ARG B O 1
ATOM 4934 N N . LYS B 2 52 ? 91.988 131.953 112.863 1.00 131.70 1050 LYS B N 1
ATOM 4935 C CA . LYS B 2 52 ? 92.209 131.344 114.167 1.00 132.24 1050 LYS B CA 1
ATOM 4936 C C . LYS B 2 52 ? 92.428 129.839 114.112 1.00 131.04 1050 LYS B C 1
ATOM 4937 O O . LYS B 2 52 ? 92.860 129.259 115.114 1.00 130.21 1050 LYS B O 1
ATOM 4943 N N . ASP B 2 53 ? 92.144 129.194 112.982 1.00 135.46 1051 ASP B N 1
ATOM 4944 C CA . ASP B 2 53 ? 92.259 127.741 112.873 1.00 135.24 1051 ASP B CA 1
ATOM 4945 C C . ASP B 2 53 ? 93.646 127.333 112.367 1.00 135.02 1051 ASP B C 1
ATOM 4946 O O . ASP B 2 53 ? 93.806 126.558 111.425 1.00 135.24 1051 ASP B O 1
ATOM 4951 N N . VAL B 2 54 ? 94.667 127.865 113.032 1.00 102.68 1052 VAL B N 1
ATOM 4952 C CA . VAL B 2 54 ? 96.050 127.510 112.726 1.00 101.18 1052 VAL B CA 1
ATOM 4953 C C . VAL B 2 54 ? 96.799 127.275 114.031 1.00 100.86 1052 VAL B C 1
ATOM 4954 O O . VAL B 2 54 ? 96.542 127.968 115.025 1.00 101.08 1052 VAL B O 1
ATOM 4958 N N . PRO B 2 55 ? 97.723 126.318 114.079 1.00 90.34 1053 PRO B N 1
ATOM 4959 C CA . PRO B 2 55 ? 98.485 126.099 115.312 1.00 87.39 1053 PRO B CA 1
ATOM 4960 C C . PRO B 2 55 ? 99.435 127.254 115.577 1.00 88.84 1053 PRO B C 1
ATOM 4961 O O . PRO B 2 55 ? 99.909 127.923 114.657 1.00 92.59 1053 PRO B O 1
ATOM 4965 N N . SER B 2 56 ? 99.714 127.482 116.855 1.00 89.76 1054 SER B N 1
ATOM 4966 C CA . SER B 2 56 ? 100.579 128.573 117.281 1.00 87.70 1054 SER B CA 1
ATOM 4967 C C . SER B 2 56 ? 101.832 128.009 117.931 1.00 85.59 1054 SER B C 1
ATOM 4968 O O . SER B 2 56 ? 101.772 127.001 118.635 1.00 91.27 1054 SER B O 1
ATOM 4971 N N . LEU B 2 57 ? 102.968 128.653 117.691 1.00 78.52 1055 LEU B N 1
ATOM 4972 C CA . LEU B 2 57 ? 104.228 128.280 118.325 1.00 81.48 1055 LEU B CA 1
ATOM 4973 C C . LEU B 2 57 ? 104.710 129.475 119.135 1.00 86.38 1055 LEU B C 1
ATOM 4974 O O . LEU B 2 57 ? 105.100 130.501 118.569 1.00 91.82 1055 LEU B O 1
ATOM 4979 N N . ARG B 2 58 ? 104.684 129.339 120.455 1.00 101.40 1056 ARG B N 1
ATOM 4980 C CA . ARG B 2 58 ? 105.027 130.418 121.372 1.00 100.39 1056 ARG B CA 1
ATOM 4981 C C . ARG B 2 58 ? 106.381 130.111 122.001 1.00 101.49 1056 ARG B C 1
ATOM 4982 O O . ARG B 2 58 ? 106.501 129.182 122.804 1.00 104.11 1056 ARG B O 1
ATOM 4990 N N . LEU B 2 59 ? 107.399 130.881 121.625 1.00 90.03 1057 LEU B N 1
ATOM 4991 C CA . LEU B 2 59 ? 108.712 130.729 122.234 1.00 89.42 1057 LEU B CA 1
ATOM 4992 C C . LEU B 2 59 ? 108.698 131.256 123.661 1.00 90.18 1057 LEU B C 1
ATOM 4993 O O . LEU B 2 59 ? 108.107 132.300 123.950 1.00 91.93 1057 LEU B O 1
ATOM 4998 N N . GLY B 2 60 ? 109.359 130.530 124.556 1.00 87.05 1058 GLY B N 1
ATOM 4999 C CA . GLY B 2 60 ? 109.382 130.910 125.953 1.00 86.82 1058 GLY B CA 1
ATOM 5000 C C . GLY B 2 60 ? 110.739 131.372 126.434 1.00 88.91 1058 GLY B C 1
ATOM 5001 O O . GLY B 2 60 ? 111.448 132.093 125.727 1.00 88.97 1058 GLY B O 1
ATOM 5002 N N . LYS B 2 61 ? 111.110 130.958 127.641 1.00 95.56 1059 LYS B N 1
ATOM 5003 C CA . LYS B 2 61 ? 112.357 131.407 128.240 1.00 94.43 1059 LYS B CA 1
ATOM 5004 C C . LYS B 2 61 ? 113.558 130.798 127.528 1.00 94.76 1059 LYS B C 1
ATOM 5005 O O . LYS B 2 61 ? 113.545 129.628 127.140 1.00 95.70 1059 LYS B O 1
ATOM 5011 N N . VAL B 2 62 ? 114.601 131.606 127.360 1.00 82.32 1060 VAL B N 1
ATOM 5012 C CA . VAL B 2 62 ? 115.876 131.168 126.807 1.00 80.24 1060 VAL B CA 1
ATOM 5013 C C . VAL B 2 62 ? 116.950 131.425 127.851 1.00 81.71 1060 VAL B C 1
ATOM 5014 O O . VAL B 2 62 ? 117.059 132.540 128.372 1.00 86.05 1060 VAL B O 1
ATOM 5018 N N . SER B 2 63 ? 117.739 130.399 128.156 1.00 93.12 1061 SER B N 1
ATOM 5019 C CA . SER B 2 63 ? 118.784 130.499 129.164 1.00 93.86 1061 SER B CA 1
ATOM 5020 C C . SER B 2 63 ? 120.107 130.050 128.568 1.00 93.00 1061 SER B C 1
ATOM 5021 O O . SER B 2 63 ? 120.175 129.001 127.923 1.00 97.84 1061 SER B O 1
ATOM 5024 N N . ILE B 2 64 ? 121.153 130.843 128.781 1.00 84.34 1062 ILE B N 1
ATOM 5025 C CA . ILE B 2 64 ? 122.500 130.510 128.337 1.00 85.38 1062 ILE B CA 1
ATOM 5026 C C . ILE B 2 64 ? 123.412 130.569 129.551 1.00 88.23 1062 ILE B C 1
ATOM 5027 O O . ILE B 2 64 ? 123.459 131.592 130.244 1.00 91.85 1062 ILE B O 1
ATOM 5032 N N . ALA B 2 65 ? 124.131 129.481 129.811 1.00 88.22 1063 ALA B N 1
ATOM 5033 C CA . ALA B 2 65 ? 125.005 129.392 130.973 1.00 89.83 1063 ALA B CA 1
ATOM 5034 C C . ALA B 2 65 ? 126.395 128.959 130.538 1.00 92.10 1063 ALA B C 1
ATOM 5035 O O . ALA B 2 65 ? 126.541 127.965 129.823 1.00 93.83 1063 ALA B O 1
ATOM 5037 N N . LYS B 2 66 ? 127.411 129.697 130.976 1.00 87.45 1064 LYS B N 1
ATOM 5038 C CA . LYS B 2 66 ? 128.803 129.357 130.715 1.00 84.48 1064 LYS B CA 1
ATOM 5039 C C . LYS B 2 66 ? 129.477 128.979 132.025 1.00 85.35 1064 LYS B C 1
ATOM 5040 O O . LYS B 2 66 ? 129.520 129.786 132.959 1.00 87.24 1064 LYS B O 1
ATOM 5046 N N . ASP B 2 67 ? 130.001 127.758 132.092 1.00 106.61 1065 ASP B N 1
ATOM 5047 C CA . ASP B 2 67 ? 130.623 127.245 133.304 1.00 106.76 1065 ASP B CA 1
ATOM 5048 C C . ASP B 2 67 ? 131.972 126.631 132.964 1.00 105.90 1065 ASP B C 1
ATOM 5049 O O . ASP B 2 67 ? 132.362 126.541 131.799 1.00 109.10 1065 ASP B O 1
ATOM 5054 N N . THR B 2 68 ? 132.687 126.205 134.000 1.00 83.40 1066 THR B N 1
ATOM 5055 C CA . THR B 2 68 ? 134.004 125.600 133.842 1.00 81.61 1066 THR B CA 1
ATOM 5056 C C . THR B 2 68 ? 133.845 124.087 133.769 1.00 83.92 1066 THR B C 1
ATOM 5057 O O . THR B 2 68 ? 133.509 123.442 134.766 1.00 88.52 1066 THR B O 1
ATOM 5061 N N . ALA B 2 69 ? 134.081 123.520 132.585 1.00 70.23 1067 ALA B N 1
ATOM 5062 C CA . ALA B 2 69 ? 133.989 122.074 132.429 1.00 64.12 1067 ALA B CA 1
ATOM 5063 C C . ALA B 2 69 ? 135.185 121.375 133.060 1.00 67.45 1067 ALA B C 1
ATOM 5064 O O . ALA B 2 69 ? 135.029 120.349 133.731 1.00 73.61 1067 ALA B O 1
ATOM 5066 N N . SER B 2 70 ? 136.384 121.914 132.859 1.00 60.20 1068 SER B N 1
ATOM 5067 C CA . SER B 2 70 ? 137.590 121.344 133.435 1.00 59.10 1068 SER B CA 1
ATOM 5068 C C . SER B 2 70 ? 138.564 122.469 133.743 1.00 63.17 1068 SER B C 1
ATOM 5069 O O . SER B 2 70 ? 138.473 123.564 133.187 1.00 70.52 1068 SER B O 1
ATOM 5072 N N . VAL B 2 71 ? 139.505 122.183 134.641 1.00 56.27 1069 VAL B N 1
ATOM 5073 C CA . VAL B 2 71 ? 140.479 123.166 135.088 1.00 52.52 1069 VAL B CA 1
ATOM 5074 C C . VAL B 2 71 ? 141.876 122.603 134.882 1.00 55.11 1069 VAL B C 1
ATOM 5075 O O . VAL B 2 71 ? 142.078 121.392 134.785 1.00 65.29 1069 VAL B O 1
ATOM 5079 N N . PHE B 2 72 ? 142.847 123.507 134.813 1.00 63.52 1070 PHE B N 1
ATOM 5080 C CA . PHE B 2 72 ? 144.232 123.101 134.659 1.00 59.54 1070 PHE B CA 1
ATOM 5081 C C . PHE B 2 72 ? 144.790 122.632 135.999 1.00 65.21 1070 PHE B C 1
ATOM 5082 O O . PHE B 2 72 ? 144.079 122.527 137.000 1.00 74.09 1070 PHE B O 1
ATOM 5090 N N . ARG B 2 73 ? 146.090 122.348 136.019 1.00 72.25 1071 ARG B N 1
ATOM 5091 C CA . ARG B 2 73 ? 146.714 121.809 137.220 1.00 70.92 1071 ARG B CA 1
ATOM 5092 C C . ARG B 2 73 ? 146.854 122.860 138.316 1.00 75.20 1071 ARG B C 1
ATOM 5093 O O . ARG B 2 73 ? 147.074 122.503 139.477 1.00 80.86 1071 ARG B O 1
ATOM 5101 N N . ASN B 2 74 ? 146.716 124.143 137.981 1.00 77.07 1072 ASN B N 1
ATOM 5102 C CA . ASN B 2 74 ? 146.802 125.221 138.957 1.00 75.77 1072 ASN B CA 1
ATOM 5103 C C . ASN B 2 74 ? 145.443 125.783 139.356 1.00 74.47 1072 ASN B C 1
ATOM 5104 O O . ASN B 2 74 ? 145.386 126.781 140.079 1.00 77.61 1072 ASN B O 1
ATOM 5109 N N . GLY B 2 75 ? 144.354 125.177 138.894 1.00 68.19 1073 GLY B N 1
ATOM 5110 C CA . GLY B 2 75 ? 143.021 125.625 139.222 1.00 65.84 1073 GLY B CA 1
ATOM 5111 C C . GLY B 2 75 ? 142.397 126.567 138.217 1.00 65.62 1073 GLY B C 1
ATOM 5112 O O . GLY B 2 75 ? 141.191 126.825 138.306 1.00 66.52 1073 GLY B O 1
ATOM 5113 N N . GLN B 2 76 ? 143.171 127.089 137.271 1.00 79.45 1074 GLN B N 1
ATOM 5114 C CA . GLN B 2 76 ? 142.611 127.950 136.242 1.00 74.85 1074 GLN B CA 1
ATOM 5115 C C . GLN B 2 76 ? 141.706 127.152 135.313 1.00 74.59 1074 GLN B C 1
ATOM 5116 O O . GLN B 2 76 ? 141.893 125.952 135.106 1.00 83.35 1074 GLN B O 1
ATOM 5122 N N . THR B 2 77 ? 140.715 127.834 134.750 1.00 65.47 1075 THR B N 1
ATOM 5123 C CA . THR B 2 77 ? 139.796 127.178 133.834 1.00 68.34 1075 THR B CA 1
ATOM 5124 C C . THR B 2 77 ? 140.505 126.803 132.541 1.00 70.43 1075 THR B C 1
ATOM 5125 O O . THR B 2 77 ? 141.359 127.541 132.042 1.00 75.94 1075 THR B O 1
ATOM 5129 N N . ALA B 2 78 ? 140.156 125.637 132.007 1.00 67.11 1076 ALA B N 1
ATOM 5130 C CA . ALA B 2 78 ? 140.659 125.185 130.718 1.00 67.18 1076 ALA B CA 1
ATOM 5131 C C . ALA B 2 78 ? 139.558 125.107 129.676 1.00 72.73 1076 ALA B C 1
ATOM 5132 O O . ALA B 2 78 ? 139.688 125.684 128.592 1.00 78.77 1076 ALA B O 1
ATOM 5134 N N . GLU B 2 79 ? 138.472 124.409 129.979 1.00 87.58 1077 GLU B N 1
ATOM 5135 C CA . GLU B 2 79 ? 137.341 124.273 129.078 1.00 83.14 1077 GLU B CA 1
ATOM 5136 C C . GLU B 2 79 ? 136.163 125.063 129.625 1.00 87.47 1077 GLU B C 1
ATOM 5137 O O . GLU B 2 79 ? 135.844 124.969 130.814 1.00 89.96 1077 GLU B O 1
ATOM 5143 N N . TYR B 2 80 ? 135.515 125.830 128.758 1.00 89.52 1078 TYR B N 1
ATOM 5144 C CA . TYR B 2 80 ? 134.267 126.502 129.074 1.00 84.50 1078 TYR B CA 1
ATOM 5145 C C . TYR B 2 80 ? 133.140 125.739 128.397 1.00 86.22 1078 TYR B C 1
ATOM 5146 O O . TYR B 2 80 ? 133.180 125.510 127.181 1.00 94.65 1078 TYR B O 1
ATOM 5155 N N . GLN B 2 81 ? 132.160 125.333 129.196 1.00 84.60 1079 GLN B N 1
ATOM 5156 C CA . GLN B 2 81 ? 130.972 124.621 128.747 1.00 85.33 1079 GLN B CA 1
ATOM 5157 C C . GLN B 2 81 ? 129.832 125.629 128.678 1.00 92.54 1079 GLN B C 1
ATOM 5158 O O . GLN B 2 81 ? 129.436 126.194 129.702 1.00 97.61 1079 GLN B O 1
ATOM 5164 N N . MET B 2 82 ? 129.322 125.870 127.475 1.00 90.76 1080 MET B N 1
ATOM 5165 C CA . MET B 2 82 ? 128.163 126.722 127.270 1.00 92.11 1080 MET B CA 1
ATOM 5166 C C . MET B 2 82 ? 126.948 125.851 126.993 1.00 90.42 1080 MET B C 1
ATOM 5167 O O . MET B 2 82 ? 126.994 124.953 126.144 1.00 89.37 1080 MET B O 1
ATOM 5172 N N . ILE B 2 83 ? 125.870 126.119 127.718 1.00 95.40 1081 ILE B N 1
ATOM 5173 C CA . ILE B 2 83 ? 124.652 125.328 127.659 1.00 93.73 1081 ILE B CA 1
ATOM 5174 C C . ILE B 2 83 ? 123.489 126.267 127.378 1.00 92.94 1081 ILE B C 1
ATOM 5175 O O . ILE B 2 83 ? 123.318 127.276 128.071 1.00 96.14 1081 ILE B O 1
ATOM 5180 N N . MET B 2 84 ? 122.704 125.946 126.354 1.00 79.01 1082 MET B N 1
ATOM 5181 C CA . MET B 2 84 ? 121.540 126.735 125.979 1.00 78.97 1082 MET B CA 1
ATOM 5182 C C . MET B 2 84 ? 120.282 125.904 126.166 1.00 84.66 1082 MET B C 1
ATOM 5183 O O . MET B 2 84 ? 120.185 124.794 125.638 1.00 85.93 1082 MET B O 1
ATOM 5188 N N . THR B 2 85 ? 119.323 126.445 126.907 1.00 87.43 1083 THR B N 1
ATOM 5189 C CA . THR B 2 85 ? 118.043 125.795 127.141 1.00 85.21 1083 THR B CA 1
ATOM 5190 C C . THR B 2 85 ? 116.931 126.698 126.633 1.00 86.66 1083 THR B C 1
ATOM 5191 O O . THR B 2 85 ? 116.870 127.877 126.994 1.00 94.24 1083 THR B O 1
ATOM 5195 N N . VAL B 2 86 ? 116.055 126.144 125.800 1.00 72.91 1084 VAL B N 1
ATOM 5196 C CA . VAL B 2 86 ? 114.943 126.880 125.217 1.00 69.77 1084 VAL B CA 1
ATOM 5197 C C . VAL B 2 86 ? 113.664 126.111 125.500 1.00 74.32 1084 VAL B C 1
ATOM 5198 O O . VAL B 2 86 ? 113.597 124.902 125.254 1.00 82.09 1084 VAL B O 1
ATOM 5202 N N . ASN B 2 87 ? 112.658 126.807 126.013 1.00 85.03 1085 ASN B N 1
ATOM 5203 C CA . ASN B 2 87 ? 111.346 126.234 126.275 1.00 87.82 1085 ASN B CA 1
ATOM 5204 C C . ASN B 2 87 ? 110.335 126.894 125.352 1.00 90.69 1085 ASN B C 1
ATOM 5205 O O . ASN B 2 87 ? 110.291 128.123 125.257 1.00 95.36 1085 ASN B O 1
ATOM 5210 N N . ALA B 2 88 ? 109.530 126.083 124.672 1.00 82.23 1086 ALA B N 1
ATOM 5211 C CA . ALA B 2 88 ? 108.534 126.594 123.749 1.00 77.47 1086 ALA B CA 1
ATOM 5212 C C . ALA B 2 88 ? 107.239 125.827 123.953 1.00 82.01 1086 ALA B C 1
ATOM 5213 O O . ALA B 2 88 ? 107.202 124.784 124.607 1.00 87.24 1086 ALA B O 1
ATOM 5215 N N . THR B 2 89 ? 106.166 126.356 123.381 1.00 90.67 1087 THR B N 1
ATOM 5216 C CA . THR B 2 89 ? 104.851 125.753 123.506 1.00 86.70 1087 THR B CA 1
ATOM 5217 C C . THR B 2 89 ? 104.199 125.711 122.135 1.00 84.44 1087 THR B C 1
ATOM 5218 O O . THR B 2 89 ? 104.389 126.621 121.326 1.00 92.61 1087 THR B O 1
ATOM 5222 N N . VAL B 2 90 ? 103.445 124.652 121.866 1.00 69.18 1088 VAL B N 1
ATOM 5223 C CA . VAL B 2 90 ? 102.679 124.530 120.635 1.00 72.01 1088 VAL B CA 1
ATOM 5224 C C . VAL B 2 90 ? 101.213 124.442 121.022 1.00 77.26 1088 VAL B C 1
ATOM 5225 O O . VAL B 2 90 ? 100.791 123.483 121.679 1.00 85.21 1088 VAL B O 1
ATOM 5229 N N . LEU B 2 91 ? 100.441 125.446 120.632 1.00 78.04 1089 LEU B N 1
ATOM 5230 C CA . LEU B 2 91 ? 99.002 125.463 120.851 1.00 79.79 1089 LEU B CA 1
ATOM 5231 C C . LEU B 2 91 ? 98.318 124.887 119.622 1.00 82.18 1089 LEU B C 1
ATOM 5232 O O . LEU B 2 91 ? 98.345 125.498 118.547 1.00 84.68 1089 LEU B O 1
ATOM 5237 N N . ILE B 2 92 ? 97.728 123.708 119.771 1.00 97.63 1090 ILE B N 1
ATOM 5238 C CA . ILE B 2 92 ? 96.838 123.179 118.738 1.00 98.15 1090 ILE B CA 1
ATOM 5239 C C . ILE B 2 92 ? 95.431 123.702 119.010 1.00 98.38 1090 ILE B C 1
ATOM 5240 O O . ILE B 2 92 ? 94.835 123.346 120.045 1.00 101.34 1090 ILE B O 1
ATOM 5245 N N . PRO B 2 93 ? 94.867 124.512 118.106 1.00 103.91 1091 PRO B N 1
ATOM 5246 C CA . PRO B 2 93 ? 93.705 125.337 118.461 1.00 106.98 1091 PRO B CA 1
ATOM 5247 C C . PRO B 2 93 ? 92.440 124.527 118.653 1.00 107.44 1091 PRO B C 1
ATOM 5248 O O . PRO B 2 93 ? 92.007 123.798 117.755 1.00 107.09 1091 PRO B O 1
ATOM 5252 N N . GLY B 2 94 ? 91.845 124.650 119.834 1.00 110.60 1092 GLY B N 1
ATOM 5253 C CA . GLY B 2 94 ? 90.710 123.839 120.201 1.00 111.96 1092 GLY B CA 1
ATOM 5254 C C . GLY B 2 94 ? 91.053 122.421 120.587 1.00 112.68 1092 GLY B C 1
ATOM 5255 O O . GLY B 2 94 ? 90.141 121.649 120.909 1.00 111.82 1092 GLY B O 1
ATOM 5256 N N . ARG B 2 95 ? 92.333 122.051 120.570 1.00 117.70 1093 ARG B N 1
ATOM 5257 C CA . ARG B 2 95 ? 92.747 120.698 120.905 1.00 118.95 1093 ARG B CA 1
ATOM 5258 C C . ARG B 2 95 ? 93.568 120.642 122.186 1.00 117.56 1093 ARG B C 1
ATOM 5259 O O . ARG B 2 95 ? 93.145 119.990 123.144 1.00 117.87 1093 ARG B O 1
ATOM 5267 N N . ASP B 2 96 ? 94.707 121.330 122.258 1.00 116.48 1094 ASP B N 1
ATOM 5268 C CA . ASP B 2 96 ? 95.568 121.129 123.423 1.00 117.11 1094 ASP B CA 1
ATOM 5269 C C . ASP B 2 96 ? 96.751 122.090 123.383 1.00 116.89 1094 ASP B C 1
ATOM 5270 O O . ASP B 2 96 ? 96.917 122.880 122.448 1.00 118.33 1094 ASP B O 1
ATOM 5275 N N . ILE B 2 97 ? 97.573 122.002 124.426 1.00 95.11 1095 ILE B N 1
ATOM 5276 C CA . ILE B 2 97 ? 98.808 122.761 124.577 1.00 94.35 1095 ILE B CA 1
ATOM 5277 C C . ILE B 2 97 ? 99.924 121.758 124.833 1.00 96.96 1095 ILE B C 1
ATOM 5278 O O . ILE B 2 97 ? 99.826 120.943 125.759 1.00 101.94 1095 ILE B O 1
ATOM 5283 N N . TYR B 2 98 ? 100.977 121.813 124.027 1.00 93.33 1096 TYR B N 1
ATOM 5284 C CA . TYR B 2 98 ? 102.073 120.848 124.117 1.00 93.87 1096 TYR B CA 1
ATOM 5285 C C . TYR B 2 98 ? 103.391 121.556 124.381 1.00 95.79 1096 TYR B C 1
ATOM 5286 O O . TYR B 2 98 ? 103.869 122.310 123.513 1.00 98.49 1096 TYR B O 1
ATOM 5295 N N . PRO B 2 99 ? 104.004 121.378 125.548 1.00 83.71 1097 PRO B N 1
ATOM 5296 C CA . PRO B 2 99 ? 105.333 121.955 125.772 1.00 79.08 1097 PRO B CA 1
ATOM 5297 C C . PRO B 2 99 ? 106.408 121.176 125.034 1.00 80.51 1097 PRO B C 1
ATOM 5298 O O . PRO B 2 99 ? 106.324 119.958 124.866 1.00 85.39 1097 PRO B O 1
ATOM 5302 N N . ILE B 2 100 ? 107.434 121.903 124.588 1.00 81.32 1098 ILE B N 1
ATOM 5303 C CA . ILE B 2 100 ? 108.608 121.320 123.953 1.00 82.60 1098 ILE B CA 1
ATOM 5304 C C . ILE B 2 100 ? 109.834 122.083 124.433 1.00 84.36 1098 ILE B C 1
ATOM 5305 O O . ILE B 2 100 ? 109.740 123.203 124.940 1.00 88.22 1098 ILE B O 1
ATOM 5310 N N . SER B 2 101 ? 110.998 121.463 124.267 1.00 85.12 1099 SER B N 1
ATOM 5311 C CA . SER B 2 101 ? 112.233 122.056 124.752 1.00 82.81 1099 SER B CA 1
ATOM 5312 C C . SER B 2 101 ? 113.373 121.690 123.817 1.00 84.49 1099 SER B C 1
ATOM 5313 O O . SER B 2 101 ? 113.287 120.739 123.037 1.00 88.76 1099 SER B O 1
ATOM 5316 N N . ALA B 2 102 ? 114.445 122.470 123.902 1.00 69.79 1100 ALA B N 1
ATOM 5317 C CA . ALA B 2 102 ? 115.650 122.228 123.122 1.00 68.97 1100 ALA B CA 1
ATOM 5318 C C . ALA B 2 102 ? 116.857 122.637 123.946 1.00 73.63 1100 ALA B C 1
ATOM 5319 O O . ALA B 2 102 ? 116.943 123.784 124.389 1.00 77.39 1100 ALA B O 1
ATOM 5321 N N . LYS B 2 103 ? 117.789 121.710 124.149 1.00 84.71 1101 LYS B N 1
ATOM 5322 C CA . LYS B 2 103 ? 118.979 121.997 124.936 1.00 82.00 1101 LYS B CA 1
ATOM 5323 C C . LYS B 2 103 ? 120.219 121.656 124.121 1.00 84.31 1101 LYS B C 1
ATOM 5324 O O . LYS B 2 103 ? 120.306 120.572 123.538 1.00 86.41 1101 LYS B O 1
ATOM 5330 N N . VAL B 2 104 ? 121.170 122.586 124.090 1.00 74.94 1102 VAL B N 1
ATOM 5331 C CA . VAL B 2 104 ? 122.332 122.527 123.210 1.00 77.25 1102 VAL B CA 1
ATOM 5332 C C . VAL B 2 104 ? 123.594 122.712 124.041 1.00 78.39 1102 VAL B C 1
ATOM 5333 O O . VAL B 2 104 ? 123.639 123.575 124.925 1.00 81.01 1102 VAL B O 1
ATOM 5337 N N . PHE B 2 105 ? 124.617 121.914 123.746 1.00 88.52 1103 PHE B N 1
ATOM 5338 C CA . PHE B 2 105 ? 125.900 121.956 124.434 1.00 86.10 1103 PHE B CA 1
ATOM 5339 C C . PHE B 2 105 ? 127.006 122.368 123.472 1.00 88.61 1103 PHE B C 1
ATOM 5340 O O . PHE B 2 105 ? 127.050 121.902 122.329 1.00 92.14 1103 PHE B O 1
ATOM 5348 N N . ARG B 2 106 ? 127.903 123.236 123.937 1.00 88.28 1104 ARG B N 1
ATOM 5349 C CA . ARG B 2 106 ? 129.122 123.568 123.211 1.00 85.68 1104 ARG B CA 1
ATOM 5350 C C . ARG B 2 106 ? 130.238 123.824 124.210 1.00 90.60 1104 ARG B C 1
ATOM 5351 O O . ARG B 2 106 ? 129.992 124.073 125.387 1.00 93.46 1104 ARG B O 1
ATOM 5359 N N . SER B 2 107 ? 131.477 123.751 123.735 1.00 86.13 1105 SER B N 1
ATOM 5360 C CA . SER B 2 107 ? 132.615 123.934 124.622 1.00 81.94 1105 SER B CA 1
ATOM 5361 C C . SER B 2 107 ? 133.758 124.578 123.856 1.00 82.12 1105 SER B C 1
ATOM 5362 O O . SER B 2 107 ? 133.853 124.456 122.632 1.00 84.92 1105 SER B O 1
ATOM 5365 N N . PHE B 2 108 ? 134.624 125.269 124.591 1.00 78.08 1106 PHE B N 1
ATOM 5366 C CA . PHE B 2 108 ? 135.785 125.893 123.967 1.00 77.16 1106 PHE B CA 1
ATOM 5367 C C . PHE B 2 108 ? 136.830 126.171 125.033 1.00 79.24 1106 PHE B C 1
ATOM 5368 O O . PHE B 2 108 ? 136.495 126.432 126.185 1.00 83.67 1106 PHE B O 1
ATOM 5376 N N . PHE B 2 109 ? 138.098 126.134 124.641 1.00 83.65 1107 PHE B N 1
ATOM 5377 C CA . PHE B 2 109 ? 139.136 126.447 125.612 1.00 83.41 1107 PHE B CA 1
ATOM 5378 C C . PHE B 2 109 ? 139.257 127.949 125.833 1.00 82.58 1107 PHE B C 1
ATOM 5379 O O . PHE B 2 109 ? 138.970 128.766 124.955 1.00 87.18 1107 PHE B O 1
ATOM 5387 N N . ASP B 2 110 ? 139.695 128.300 127.036 1.00 92.56 1108 ASP B N 1
ATOM 5388 C CA . ASP B 2 110 ? 139.953 129.678 127.409 1.00 95.25 1108 ASP B CA 1
ATOM 5389 C C . ASP B 2 110 ? 141.388 130.052 127.064 1.00 98.79 1108 ASP B C 1
ATOM 5390 O O . ASP B 2 110 ? 142.280 129.201 127.018 1.00 101.27 1108 ASP B O 1
ATOM 5395 N N . ASN B 2 111 ? 141.602 131.342 126.816 1.00 98.58 1109 ASN B N 1
ATOM 5396 C CA . ASN B 2 111 ? 142.929 131.858 126.487 1.00 93.76 1109 ASN B CA 1
ATOM 5397 C C . ASN B 2 111 ? 142.960 133.321 126.883 1.00 95.66 1109 ASN B C 1
ATOM 5398 O O . ASN B 2 111 ? 142.530 134.196 126.121 1.00 101.54 1109 ASN B O 1
ATOM 5403 N N . PRO B 2 112 ? 143.424 133.623 128.101 1.00 86.78 1110 PRO B N 1
ATOM 5404 C CA . PRO B 2 112 ? 143.468 135.030 128.543 1.00 89.43 1110 PRO B CA 1
ATOM 5405 C C . PRO B 2 112 ? 144.335 135.920 127.670 1.00 89.38 1110 PRO B C 1
ATOM 5406 O O . PRO B 2 112 ? 143.978 137.083 127.438 1.00 92.03 1110 PRO B O 1
ATOM 5410 N N . GLN B 2 113 ? 145.441 135.385 127.140 1.00 95.18 1111 GLN B N 1
ATOM 5411 C CA . GLN B 2 113 ? 146.383 136.187 126.363 1.00 94.36 1111 GLN B CA 1
ATOM 5412 C C . GLN B 2 113 ? 145.743 136.762 125.108 1.00 97.66 1111 GLN B C 1
ATOM 5413 O O . GLN B 2 113 ? 146.185 137.801 124.606 1.00 102.13 1111 GLN B O 1
ATOM 5419 N N . MET B 2 114 ? 144.713 136.104 124.586 1.00 89.86 1112 MET B N 1
ATOM 5420 C CA . MET B 2 114 ? 143.920 136.656 123.499 1.00 89.26 1112 MET B CA 1
ATOM 5421 C C . MET B 2 114 ? 142.451 136.649 123.892 1.00 89.10 1112 MET B C 1
ATOM 5422 O O . MET B 2 114 ? 141.603 136.203 123.110 1.00 95.56 1112 MET B O 1
ATOM 5427 N N . ALA B 2 115 ? 142.161 137.149 125.102 1.00 76.01 1113 ALA B N 1
ATOM 5428 C CA . ALA B 2 115 ? 140.818 137.062 125.676 1.00 72.76 1113 ALA B CA 1
ATOM 5429 C C . ALA B 2 115 ? 139.769 137.705 124.778 1.00 75.32 1113 ALA B C 1
ATOM 5430 O O . ALA B 2 115 ? 138.692 137.129 124.572 1.00 80.95 1113 ALA B O 1
ATOM 5432 N N . LEU B 2 116 ? 140.087 138.877 124.210 1.00 68.48 1114 LEU B N 1
ATOM 5433 C CA . LEU B 2 116 ? 139.193 139.547 123.266 1.00 69.46 1114 LEU B CA 1
ATOM 5434 C C . LEU B 2 116 ? 138.816 138.631 122.115 1.00 70.02 1114 LEU B C 1
ATOM 5435 O O . LEU B 2 116 ? 137.630 138.486 121.790 1.00 75.44 1114 LEU B O 1
ATOM 5440 N N . ALA B 2 117 ? 139.813 137.955 121.534 1.00 64.19 1115 ALA B N 1
ATOM 5441 C CA . ALA B 2 117 ? 139.545 137.017 120.452 1.00 63.21 1115 ALA B CA 1
ATOM 5442 C C . ALA B 2 117 ? 138.618 135.908 120.918 1.00 69.24 1115 ALA B C 1
ATOM 5443 O O . ALA B 2 117 ? 137.638 135.584 120.234 1.00 77.41 1115 ALA B O 1
ATOM 5445 N N . LYS B 2 118 ? 138.863 135.385 122.127 1.00 77.48 1116 LYS B N 1
ATOM 5446 C CA . LYS B 2 118 ? 138.003 134.343 122.671 1.00 76.91 1116 LYS B CA 1
ATOM 5447 C C . LYS B 2 118 ? 136.583 134.853 122.838 1.00 77.31 1116 LYS B C 1
ATOM 5448 O O . LYS B 2 118 ? 135.621 134.130 122.546 1.00 85.62 1116 LYS B O 1
ATOM 5454 N N . ASP B 2 119 ? 136.443 136.130 123.223 1.00 81.58 1117 ASP B N 1
ATOM 5455 C CA . ASP B 2 119 ? 135.121 136.728 123.357 1.00 82.49 1117 ASP B CA 1
ATOM 5456 C C . ASP B 2 119 ? 134.381 136.694 122.033 1.00 84.65 1117 ASP B C 1
ATOM 5457 O O . ASP B 2 119 ? 133.215 136.277 121.981 1.00 91.72 1117 ASP B O 1
ATOM 5462 N N . ASN B 2 120 ? 135.080 137.033 120.942 1.00 83.74 1118 ASN B N 1
ATOM 5463 C CA . ASN B 2 120 ? 134.472 136.961 119.620 1.00 81.28 1118 ASN B CA 1
ATOM 5464 C C . ASN B 2 120 ? 134.048 135.537 119.310 1.00 83.59 1118 ASN B C 1
ATOM 5465 O O . ASN B 2 120 ? 132.915 135.303 118.864 1.00 89.45 1118 ASN B O 1
ATOM 5470 N N . GLU B 2 121 ? 134.914 134.571 119.647 1.00 99.06 1119 GLU B N 1
ATOM 5471 C CA . GLU B 2 121 ? 134.594 133.164 119.447 1.00 99.58 1119 GLU B CA 1
ATOM 5472 C C . GLU B 2 121 ? 133.340 132.788 120.213 1.00 100.25 1119 GLU B C 1
ATOM 5473 O O . GLU B 2 121 ? 132.446 132.129 119.661 1.00 106.35 1119 GLU B O 1
ATOM 5479 N N . GLN B 2 122 ? 133.216 133.296 121.447 1.00 86.37 1120 GLN B N 1
ATOM 5480 C CA . GLN B 2 122 ? 132.046 133.001 122.262 1.00 84.41 1120 GLN B CA 1
ATOM 5481 C C . GLN B 2 122 ? 130.782 133.494 121.581 1.00 88.03 1120 GLN B C 1
ATOM 5482 O O . GLN B 2 122 ? 129.796 132.749 121.484 1.00 92.33 1120 GLN B O 1
ATOM 5488 N N . ASP B 2 123 ? 130.839 134.704 121.007 1.00 97.40 1121 ASP B N 1
ATOM 5489 C CA . ASP B 2 123 ? 129.683 135.242 120.302 1.00 92.66 1121 ASP B CA 1
ATOM 5490 C C . ASP B 2 123 ? 129.312 134.352 119.131 1.00 94.85 1121 ASP B C 1
ATOM 5491 O O . ASP B 2 123 ? 128.136 133.998 118.962 1.00 101.26 1121 ASP B O 1
ATOM 5496 N N . MET B 2 124 ? 130.325 133.890 118.385 1.00 97.88 1122 MET B N 1
ATOM 5497 C CA . MET B 2 124 ? 130.070 133.013 117.252 1.00 95.36 1122 MET B CA 1
ATOM 5498 C C . MET B 2 124 ? 129.419 131.723 117.715 1.00 95.62 1122 MET B C 1
ATOM 5499 O O . MET B 2 124 ? 128.461 131.248 117.091 1.00 98.39 1122 MET B O 1
ATOM 5504 N N . ILE B 2 125 ? 129.864 131.206 118.867 1.00 78.83 1123 ILE B N 1
ATOM 5505 C CA . ILE B 2 125 ? 129.288 129.979 119.405 1.00 74.87 1123 ILE B CA 1
ATOM 5506 C C . ILE B 2 125 ? 127.816 130.190 119.710 1.00 77.63 1123 ILE B C 1
ATOM 5507 O O . ILE B 2 125 ? 126.970 129.358 119.354 1.00 88.62 1123 ILE B O 1
ATOM 5512 N N . VAL B 2 126 ? 127.481 131.346 120.292 1.00 70.82 1124 VAL B N 1
ATOM 5513 C CA . VAL B 2 126 ? 126.085 131.640 120.582 1.00 67.00 1124 VAL B CA 1
ATOM 5514 C C . VAL B 2 126 ? 125.296 131.738 119.288 1.00 70.61 1124 VAL B C 1
ATOM 5515 O O . VAL B 2 126 ? 124.188 131.196 119.181 1.00 78.54 1124 VAL B O 1
ATOM 5519 N N . LYS B 2 127 ? 125.896 132.340 118.255 1.00 88.37 1125 LYS B N 1
ATOM 5520 C CA . LYS B 2 127 ? 125.203 132.460 116.981 1.00 89.67 1125 LYS B CA 1
ATOM 5521 C C . LYS B 2 127 ? 124.975 131.101 116.339 1.00 93.80 1125 LYS B C 1
ATOM 5522 O O . LYS B 2 127 ? 124.059 130.963 115.524 1.00 94.50 1125 LYS B O 1
ATOM 5528 N N . GLU B 2 128 ? 125.778 130.095 116.692 1.00 96.04 1126 GLU B N 1
ATOM 5529 C CA . GLU B 2 128 ? 125.480 128.756 116.210 1.00 88.97 1126 GLU B CA 1
ATOM 5530 C C . GLU B 2 128 ? 124.415 128.093 117.069 1.00 89.47 1126 GLU B C 1
ATOM 5531 O O . GLU B 2 128 ? 123.532 127.406 116.541 1.00 94.90 1126 GLU B O 1
ATOM 5537 N N . MET B 2 129 ? 124.462 128.331 118.386 1.00 82.49 1127 MET B N 1
ATOM 5538 C CA . MET B 2 129 ? 123.646 127.560 119.320 1.00 78.02 1127 MET B CA 1
ATOM 5539 C C . MET B 2 129 ? 122.163 127.806 119.093 1.00 80.72 1127 MET B C 1
ATOM 5540 O O . MET B 2 129 ? 121.363 126.862 119.125 1.00 89.67 1127 MET B O 1
ATOM 5545 N N . TYR B 2 130 ? 121.793 129.063 118.827 1.00 77.72 1128 TYR B N 1
ATOM 5546 C CA . TYR B 2 130 ? 120.417 129.400 118.481 1.00 78.97 1128 TYR B CA 1
ATOM 5547 C C . TYR B 2 130 ? 119.944 128.600 117.278 1.00 82.31 1128 TYR B C 1
ATOM 5548 O O . TYR B 2 130 ? 118.838 128.046 117.290 1.00 89.54 1128 TYR B O 1
ATOM 5557 N N . ASP B 2 131 ? 120.794 128.484 116.253 1.00 89.84 1129 ASP B N 1
ATOM 5558 C CA . ASP B 2 131 ? 120.450 127.656 115.103 1.00 87.48 1129 ASP B CA 1
ATOM 5559 C C . ASP B 2 131 ? 120.286 126.202 115.516 1.00 89.80 1129 ASP B C 1
ATOM 5560 O O . ASP B 2 131 ? 119.339 125.532 115.087 1.00 96.20 1129 ASP B O 1
ATOM 5565 N N . ARG B 2 132 ? 121.170 125.711 116.389 1.00 90.02 1130 ARG B N 1
ATOM 5566 C CA . ARG B 2 132 ? 121.010 124.356 116.899 1.00 86.17 1130 ARG B CA 1
ATOM 5567 C C . ARG B 2 132 ? 119.765 124.238 117.764 1.00 86.55 1130 ARG B C 1
ATOM 5568 O O . ARG B 2 132 ? 119.177 123.155 117.855 1.00 89.50 1130 ARG B O 1
ATOM 5576 N N . ALA B 2 133 ? 119.343 125.333 118.396 1.00 80.88 1131 ALA B N 1
ATOM 5577 C CA . ALA B 2 133 ? 118.084 125.318 119.124 1.00 75.71 1131 ALA B CA 1
ATOM 5578 C C . ALA B 2 133 ? 116.889 125.485 118.204 1.00 78.83 1131 ALA B C 1
ATOM 5579 O O . ALA B 2 133 ? 115.760 125.213 118.624 1.00 80.74 1131 ALA B O 1
ATOM 5581 N N . ALA B 2 134 ? 117.110 125.924 116.965 1.00 86.12 1132 ALA B N 1
ATOM 5582 C CA . ALA B 2 134 ? 116.013 126.034 116.015 1.00 80.02 1132 ALA B CA 1
ATOM 5583 C C . ALA B 2 134 ? 115.695 124.685 115.391 1.00 84.08 1132 ALA B C 1
ATOM 5584 O O . ALA B 2 134 ? 114.533 124.274 115.350 1.00 88.53 1132 ALA B O 1
ATOM 5586 N N . GLU B 2 135 ? 116.722 123.976 114.913 1.00 97.90 1133 GLU B N 1
ATOM 5587 C CA . GLU B 2 135 ? 116.507 122.675 114.287 1.00 95.04 1133 GLU B CA 1
ATOM 5588 C C . GLU B 2 135 ? 115.933 121.663 115.268 1.00 97.12 1133 GLU B C 1
ATOM 5589 O O . GLU B 2 135 ? 115.184 120.767 114.864 1.00 104.33 1133 GLU B O 1
ATOM 5595 N N . GLN B 2 136 ? 116.271 121.785 116.551 1.00 71.46 1134 GLN B N 1
ATOM 5596 C CA . GLN B 2 136 ? 115.719 120.876 117.545 1.00 72.08 1134 GLN B CA 1
ATOM 5597 C C . GLN B 2 136 ? 114.225 121.095 117.740 1.00 77.07 1134 GLN B C 1
ATOM 5598 O O . GLN B 2 136 ? 113.487 120.134 117.981 1.00 82.06 1134 GLN B O 1
ATOM 5604 N N . LEU B 2 137 ? 113.762 122.343 117.649 1.00 68.73 1135 LEU B N 1
ATOM 5605 C CA . LEU B 2 137 ? 112.351 122.628 117.888 1.00 63.87 1135 LEU B CA 1
ATOM 5606 C C . LEU B 2 137 ? 111.475 122.083 116.766 1.00 65.80 1135 LEU B C 1
ATOM 5607 O O . LEU B 2 137 ? 110.463 121.424 117.024 1.00 74.59 1135 LEU B O 1
ATOM 5612 N N . ILE B 2 138 ? 111.844 122.349 115.510 1.00 70.01 1136 ILE B N 1
ATOM 5613 C CA . ILE B 2 138 ? 111.085 121.787 114.396 1.00 76.50 1136 ILE B CA 1
ATOM 5614 C C . ILE B 2 138 ? 111.217 120.271 114.355 1.00 75.94 1136 ILE B C 1
ATOM 5615 O O . ILE B 2 138 ? 110.305 119.575 113.894 1.00 77.14 1136 ILE B O 1
ATOM 5620 N N . ARG B 2 139 ? 112.332 119.728 114.842 1.00 82.49 1137 ARG B N 1
ATOM 5621 C CA . ARG B 2 139 ? 112.495 118.281 114.848 1.00 79.00 1137 ARG B CA 1
ATOM 5622 C C . ARG B 2 139 ? 111.546 117.594 115.823 1.00 83.34 1137 ARG B C 1
ATOM 5623 O O . ARG B 2 139 ? 111.284 116.397 115.671 1.00 88.37 1137 ARG B O 1
ATOM 5631 N N . LYS B 2 140 ? 111.023 118.317 116.810 1.00 71.90 1138 LYS B N 1
ATOM 5632 C CA . LYS B 2 140 ? 110.045 117.771 117.741 1.00 70.35 1138 LYS B CA 1
ATOM 5633 C C . LYS B 2 140 ? 108.607 118.026 117.315 1.00 67.67 1138 LYS B C 1
ATOM 5634 O O . LYS B 2 140 ? 107.685 117.626 118.031 1.00 73.10 1138 LYS B O 1
ATOM 5640 N N . LEU B 2 141 ? 108.394 118.689 116.181 1.00 66.63 1139 LEU B N 1
ATOM 5641 C CA . LEU B 2 141 ? 107.036 118.885 115.686 1.00 68.88 1139 LEU B CA 1
ATOM 5642 C C . LEU B 2 141 ? 106.318 117.583 115.346 1.00 74.72 1139 LEU B C 1
ATOM 5643 O O . LEU B 2 141 ? 105.124 117.474 115.676 1.00 79.30 1139 LEU B O 1
ATOM 5648 N N . PRO B 2 142 ? 106.934 116.604 114.669 1.00 73.36 1140 PRO B N 1
ATOM 5649 C CA . PRO B 2 142 ? 106.233 115.328 114.433 1.00 69.03 1140 PRO B CA 1
ATOM 5650 C C . PRO B 2 142 ? 105.796 114.612 115.699 1.00 74.69 1140 PRO B C 1
ATOM 5651 O O . PRO B 2 142 ? 104.789 113.895 115.673 1.00 77.71 1140 PRO B O 1
ATOM 5655 N N . SER B 2 143 ? 106.528 114.769 116.803 1.00 79.18 1141 SER B N 1
ATOM 5656 C CA . SER B 2 143 ? 106.107 114.151 118.056 1.00 77.55 1141 SER B CA 1
ATOM 5657 C C . SER B 2 143 ? 104.794 114.744 118.549 1.00 83.18 1141 SER B C 1
ATOM 5658 O O . SER B 2 143 ? 103.942 114.023 119.081 1.00 86.28 1141 SER B O 1
ATOM 5661 N N . ILE B 2 144 ? 104.616 116.057 118.389 1.00 83.16 1142 ILE B N 1
ATOM 5662 C CA . ILE B 2 144 ? 103.377 116.701 118.812 1.00 77.66 1142 ILE B CA 1
ATOM 5663 C C . ILE B 2 144 ? 102.202 116.215 117.976 1.00 78.30 1142 ILE B C 1
ATOM 5664 O O . ILE B 2 144 ? 101.118 115.945 118.506 1.00 82.39 1142 ILE B O 1
ATOM 5669 N N . ARG B 2 145 ? 102.388 116.109 116.660 1.00 86.71 1143 ARG B N 1
ATOM 5670 C CA . ARG B 2 145 ? 101.324 115.586 115.809 1.00 91.66 1143 ARG B CA 1
ATOM 5671 C C . ARG B 2 145 ? 101.023 114.129 116.129 1.00 97.52 1143 ARG B C 1
ATOM 5672 O O . ARG B 2 145 ? 99.859 113.712 116.118 1.00 100.20 1143 ARG B O 1
ATOM 5680 N N . ALA B 2 146 ? 102.059 113.334 116.404 1.00 85.84 1144 ALA B N 1
ATOM 5681 C CA . ALA B 2 146 ? 101.834 111.960 116.836 1.00 82.33 1144 ALA B CA 1
ATOM 5682 C C . ALA B 2 146 ? 101.123 111.918 118.181 1.00 86.24 1144 ALA B C 1
ATOM 5683 O O . ALA B 2 146 ? 100.202 111.118 118.381 1.00 86.48 1144 ALA B O 1
ATOM 5685 N N . ALA B 2 147 ? 101.534 112.777 119.117 1.00 93.58 1145 ALA B N 1
ATOM 5686 C CA . ALA B 2 147 ? 100.877 112.825 120.418 1.00 92.47 1145 ALA B CA 1
ATOM 5687 C C . ALA B 2 147 ? 99.453 113.350 120.311 1.00 94.50 1145 ALA B C 1
ATOM 5688 O O . ALA B 2 147 ? 98.596 112.982 121.121 1.00 95.25 1145 ALA B O 1
ATOM 5690 N N . ASP B 2 148 ? 99.182 114.209 119.326 1.00 106.89 1146 ASP B N 1
ATOM 5691 C CA . ASP B 2 148 ? 97.835 114.740 119.158 1.00 107.24 1146 ASP B CA 1
ATOM 5692 C C . ASP B 2 148 ? 96.850 113.659 118.734 1.00 109.17 1146 ASP B C 1
ATOM 5693 O O . ASP B 2 148 ? 95.646 113.790 118.980 1.00 109.91 1146 ASP B O 1
ATOM 5698 N N . ILE B 2 149 ? 97.333 112.596 118.102 1.00 94.76 1147 ILE B N 1
ATOM 5699 C CA . ILE B 2 149 ? 96.471 111.511 117.659 1.00 94.57 1147 ILE B CA 1
ATOM 5700 C C . ILE B 2 149 ? 96.405 110.416 118.717 1.00 91.69 1147 ILE B C 1
ATOM 5701 O O . ILE B 2 149 ? 96.083 110.677 119.876 1.00 88.03 1147 ILE B O 1
ATOM 5706 N N . ALA C 3 1 ? 114.208 91.656 138.726 1.00 174.60 1 ALA C N 1
ATOM 5707 C CA . ALA C 3 1 ? 113.611 92.148 139.962 1.00 175.69 1 ALA C CA 1
ATOM 5708 C C . ALA C 3 1 ? 112.859 93.452 139.719 1.00 176.19 1 ALA C C 1
ATOM 5709 O O . ALA C 3 1 ? 111.908 93.492 138.938 1.00 174.87 1 ALA C O 1
ATOM 5711 N N . CYS C 3 2 ? 113.287 94.514 140.395 1.00 171.47 2 CYS C N 1
ATOM 5712 C CA . CYS C 3 2 ? 112.671 95.820 140.209 1.00 169.77 2 CYS C CA 1
ATOM 5713 C C . CYS C 3 2 ? 112.930 96.345 138.802 1.00 170.09 2 CYS C C 1
ATOM 5714 O O . CYS C 3 2 ? 113.946 96.034 138.174 1.00 169.75 2 CYS C O 1
ATOM 5717 N N . SER C 3 3 ? 111.984 97.144 138.303 1.00 163.95 3 SER C N 1
ATOM 5718 C CA . SER C 3 3 ? 112.167 97.782 137.004 1.00 164.41 3 SER C CA 1
ATOM 5719 C C . SER C 3 3 ? 113.356 98.733 137.023 1.00 163.93 3 SER C C 1
ATOM 5720 O O . SER C 3 3 ? 114.145 98.775 136.071 1.00 163.48 3 SER C O 1
ATOM 5723 N N . ASP C 3 4 ? 113.500 99.504 138.097 1.00 134.59 4 ASP C N 1
ATOM 5724 C CA . ASP C 3 4 ? 114.633 100.400 138.290 1.00 131.54 4 ASP C CA 1
ATOM 5725 C C . ASP C 3 4 ? 115.588 99.770 139.292 1.00 128.78 4 ASP C C 1
ATOM 5726 O O . ASP C 3 4 ? 115.218 99.545 140.448 1.00 129.36 4 ASP C O 1
ATOM 5731 N N . PHE C 3 5 ? 116.813 99.487 138.850 1.00 110.38 5 PHE C N 1
ATOM 5732 C CA . PHE C 3 5 ? 117.804 98.903 139.743 1.00 111.00 5 PHE C CA 1
ATOM 5733 C C . PHE C 3 5 ? 118.498 99.945 140.608 1.00 112.49 5 PHE C C 1
ATOM 5734 O O . PHE C 3 5 ? 119.247 99.572 141.517 1.00 110.43 5 PHE C O 1
ATOM 5742 N N . MET C 3 6 ? 118.264 101.231 140.358 1.00 111.99 6 MET C N 1
ATOM 5743 C CA . MET C 3 6 ? 118.849 102.289 141.168 1.00 110.24 6 MET C CA 1
ATOM 5744 C C . MET C 3 6 ? 118.087 102.523 142.462 1.00 112.09 6 MET C C 1
ATOM 5745 O O . MET C 3 6 ? 118.508 103.361 143.267 1.00 114.58 6 MET C O 1
ATOM 5750 N N . ASP C 3 7 ? 116.978 101.813 142.677 1.00 131.57 7 ASP C N 1
ATOM 5751 C CA . ASP C 3 7 ? 116.261 101.920 143.941 1.00 132.46 7 ASP C CA 1
ATOM 5752 C C . ASP C 3 7 ? 117.097 101.404 145.102 1.00 131.58 7 ASP C C 1
ATOM 5753 O O . ASP C 3 7 ? 116.940 101.870 146.234 1.00 134.65 7 ASP C O 1
ATOM 5758 N N . TRP C 3 8 ? 117.998 100.453 144.841 1.00 123.49 8 TRP C N 1
ATOM 5759 C CA . TRP C 3 8 ? 118.803 99.883 145.916 1.00 124.64 8 TRP C CA 1
ATOM 5760 C C . TRP C 3 8 ? 119.746 100.908 146.529 1.00 125.50 8 TRP C C 1
ATOM 5761 O O . TRP C 3 8 ? 120.168 100.746 147.679 1.00 126.28 8 TRP C O 1
ATOM 5772 N N . PHE C 3 9 ? 120.093 101.964 145.791 1.00 114.72 9 PHE C N 1
ATOM 5773 C CA . PHE C 3 9 ? 120.966 102.981 146.362 1.00 114.14 9 PHE C CA 1
ATOM 5774 C C . PHE C 3 9 ? 120.147 104.042 147.091 1.00 114.75 9 PHE C C 1
ATOM 5775 O O . PHE C 3 9 ? 120.558 104.531 148.148 1.00 118.46 9 PHE C O 1
ATOM 5783 N N . TYR C 3 10 ? 118.989 104.414 146.548 1.00 123.87 10 TYR C N 1
ATOM 5784 C CA . TYR C 3 10 ? 118.052 105.272 147.267 1.00 126.46 10 TYR C CA 1
ATOM 5785 C C . TYR C 3 10 ? 116.624 104.805 147.008 1.00 128.27 10 TYR C C 1
ATOM 5786 O O . TYR C 3 10 ? 116.131 104.869 145.879 1.00 129.47 10 TYR C O 1
ATOM 5795 N N . CYS C 3 11 ? 115.996 104.253 148.045 1.00 160.73 11 CYS C N 1
ATOM 5796 C CA . CYS C 3 11 ? 114.575 103.919 148.018 1.00 162.87 11 CYS C CA 1
ATOM 5797 C C . CYS C 3 11 ? 113.846 104.229 149.316 1.00 164.07 11 CYS C C 1
ATOM 5798 O O . CYS C 3 11 ? 112.620 104.382 149.286 1.00 164.48 11 CYS C O 1
ATOM 5801 N N . ASP C 3 12 ? 114.553 104.409 150.434 1.00 168.00 12 ASP C N 1
ATOM 5802 C CA . ASP C 3 12 ? 113.943 104.511 151.754 1.00 168.80 12 ASP C CA 1
ATOM 5803 C C . ASP C 3 12 ? 113.036 103.317 152.025 1.00 169.81 12 ASP C C 1
ATOM 5804 O O . ASP C 3 12 ? 113.495 102.171 151.986 1.00 170.55 12 ASP C O 1
ATOM 5809 N N . GLY C 3 13 ? 111.751 103.572 152.260 1.00 173.62 13 GLY C N 1
ATOM 5810 C CA . GLY C 3 13 ? 110.834 102.498 152.611 1.00 173.48 13 GLY C CA 1
ATOM 5811 C C . GLY C 3 13 ? 111.280 101.841 153.901 1.00 174.76 13 GLY C C 1
ATOM 5812 O O . GLY C 3 13 ? 111.395 102.488 154.949 1.00 174.46 13 GLY C O 1
ATOM 5813 N N . TYR C 3 14 ? 111.541 100.539 153.839 1.00 186.73 14 TYR C N 1
ATOM 5814 C CA . TYR C 3 14 ? 112.280 99.873 154.904 1.00 187.24 14 TYR C CA 1
ATOM 5815 C C . TYR C 3 14 ? 113.685 99.571 154.401 1.00 187.62 14 TYR C C 1
ATOM 5816 O O . TYR C 3 14 ? 113.839 98.916 153.357 1.00 186.69 14 TYR C O 1
ATOM 5825 N N . PRO C 3 15 ? 114.727 100.110 155.040 1.00 199.62 15 PRO C N 1
ATOM 5826 C CA . PRO C 3 15 ? 116.092 99.898 154.529 1.00 199.77 15 PRO C CA 1
ATOM 5827 C C . PRO C 3 15 ? 116.531 98.445 154.526 1.00 200.34 15 PRO C C 1
ATOM 5828 O O . PRO C 3 15 ? 117.383 98.082 153.705 1.00 200.22 15 PRO C O 1
ATOM 5832 N N . CYS C 3 16 ? 115.973 97.625 155.428 1.00 201.22 16 CYS C N 1
ATOM 5833 C CA . CYS C 3 16 ? 116.274 96.192 155.590 1.00 200.99 16 CYS C CA 1
ATOM 5834 C C . CYS C 3 16 ? 117.778 95.915 155.605 1.00 200.55 16 CYS C C 1
ATOM 5835 O O . CYS C 3 16 ? 118.271 94.991 154.955 1.00 199.43 16 CYS C O 1
ATOM 5838 N N . ALA C 3 17 ? 118.510 96.729 156.359 1.00 193.33 17 ALA C N 1
ATOM 5839 C CA . ALA C 3 17 ? 119.958 96.585 156.468 1.00 193.20 17 ALA C CA 1
ATOM 5840 C C . ALA C 3 17 ? 120.394 96.557 157.929 1.00 192.92 17 ALA C C 1
ATOM 5841 O O . ALA C 3 17 ? 119.898 97.327 158.750 1.00 192.06 17 ALA C O 1
#

Organism: Shigella flexneri (NCBI:txid623)